Protein AF-A0A7J9FB61-F1 (afdb_monomer)

InterPro domains:
  IPR001837 Adenylate cyclase-associated CAP [PTHR10652] (1-474)
  IPR006599 CARP motif [SM00673] (331-369)
  IPR006599 CARP motif [SM00673] (370-407)
  IPR013912 Adenylate cyclase-associated CAP, C-terminal [PF08603] (293-425)
  IPR016098 Cyclase-associated protein CAP/septum formation inhibitor MinC, C-terminal [G3DSA:2.160.20.70] (292-474)
  IPR017901 C-CAP/cofactor C-like domain [PS51329] (293-430)
  IPR036222 Adenylate cyclase-associated CAP, N-terminal domain superfamily [G3DSA:1.25.40.330] (1-198)
  IPR036222 Adenylate cyclase-associated CAP, N-terminal domain superfamily [SSF101278] (3-97)
  IPR036222 Adenylate cyclase-associated CAP, N-terminal domain superfamily [SSF101278] (131-219)
  IPR036223 Adenylate cyclase-associated CAP, C-terminal superfamily [SSF69340] (293-474)
  IPR053950 CAP, N-terminal domain [PF21938] (7-96)
  IPR053950 CAP, N-terminal domain [PF21938] (133-188)

Nearest PDB structures (foldseek):
  1k8f-assembly2_D  TM=9.848E-01  e=6.979E-13  Homo sapiens
  6fm2-assembly1_B-2  TM=9.749E-01  e=1.258E-12  Mus musculus
  1k4z-assembly1_A  TM=9.307E-01  e=1.711E-10  Saccharomyces cerevisiae
  1kq5-assembly1_A  TM=9.441E-01  e=9.550E-10  Saccharomyces cerevisiae
  2b0r-assembly1_A  TM=9.416E-01  e=1.415E-09  Cryptosporidium parvum

Mean predicted aligned error: 21.36 Å

Solvent-accessible surface area (backbone atoms only — not comparable to full-atom values): 27609 Å² total; per-residue (Å²): 98,71,69,36,54,49,50,25,48,57,29,21,64,74,70,32,71,71,55,27,55,48,48,50,47,52,54,47,37,55,52,43,50,53,52,49,59,57,46,37,57,46,21,25,77,54,55,76,69,30,45,53,63,68,46,42,73,46,49,59,42,51,51,58,43,49,59,74,71,53,82,78,84,54,97,56,44,42,56,49,48,18,55,42,42,36,53,42,26,67,54,33,70,70,41,81,50,95,75,53,41,45,52,76,67,55,47,52,49,36,69,74,64,77,43,57,66,60,47,66,55,59,32,82,73,34,52,72,70,19,60,59,60,35,48,56,31,29,56,57,28,38,54,64,10,42,59,30,32,48,47,40,38,68,69,19,70,89,74,42,65,54,57,33,49,25,44,51,27,52,43,35,35,44,59,57,38,46,34,53,49,37,55,73,76,25,79,85,25,65,68,53,19,94,84,30,51,73,52,77,66,78,79,80,79,74,81,78,80,81,80,80,82,83,82,83,85,85,83,89,88,83,89,85,80,90,89,84,90,88,87,87,86,86,85,85,87,60,82,67,62,60,57,58,65,63,71,70,69,74,97,68,82,84,61,84,79,82,53,76,70,75,41,90,89,53,66,85,87,71,91,70,88,80,83,88,84,82,93,77,93,75,84,83,76,81,82,84,68,98,61,65,80,67,38,80,49,68,47,93,85,38,36,35,39,39,25,34,41,66,68,42,68,79,43,72,44,73,79,46,47,59,82,23,32,39,42,35,33,50,25,30,51,22,26,40,38,41,76,34,59,33,27,25,34,38,38,40,32,51,26,33,43,31,39,40,38,37,36,34,37,68,53,35,41,37,39,31,52,28,35,44,32,38,38,37,38,65,29,38,38,56,27,37,40,37,33,50,24,43,35,34,41,39,38,41,22,90,68,21,73,81,38,45,77,47,77,41,80,42,42,67,40,34,39,37,38,58,62,55,98,84,65,53,69,55,91,48,91,81,85,86,83,83,73,89,64,99,83,75,73,77,97,79,81,84,72,25,67,43,72,59,68,74,48,70,50,76,46,82,53,98,94,42,78,47,77,44,71,43,77,75,79,81,128

pLDDT: mean 73.36, std 23.09, range [24.61, 98.5]

Secondary structure (DSSP, 8-state):
-HHHHHHHHHHHHHH-HHHHHHHHHHHHHHHHHHHHHHHHTTB----HHHHHHHHHHHHHHHHHHHHTTSSS--TTHHHHHHHHHHGGGGGGGG---TT-PPPHHHHHHHHHTT-HHHHHHH-TTHHHH-PPPHHHHHHHHHHHHHHHHHHHHHHHTTT-HHHHHHHHHHHHIIIIIIHHHHHHH-TTS----TTSBPP---PPPPPPPPPPPPPPPPPP------------------THHHHHHHTTS-TTSSSPP--GGGSTT-------------------PPP---PPPPEEEEETTTEEEEES-BS---EEE--B-TT-EEEEES-EEEEEEEEEEEEEEEEEES-EEEEEEEEEEEEEEEEES-EEEEEEESS--SEEEEES-EEEEEE--GGGTT-EEEEES-EEEEEEE--STT-------------S-TT---TT---EEEEPP--EEEEEETTEEEEEE------

Foldseek 3Di:
DVVLLVQLQVLQVVVDDPLNVLSVLLVVLVVLLVVLLVQQAQEADADPQLLLVSCVSNLVSLVVLVVSLDDDHDPCNLSSQLSSLLSLLSCLQSQDAPPQADDPVNVVVCVVPPVVSVCVSQDVVDNHNDHDHSLVSLVVSNVSSVVSLVVQCVVCVPPPCSSVSSSVSSCVCSVPNVNVVCVVPPVRHRDGDPPHHYSDDPDDDDDDPDDDDDDDDDDDDDDDDDDDDDDDDDDDDDPVVVVVVVVVDDPPPPDDDDDPCNDPVNDPPDDDDDDDDDDDDDDDDDDDDPFDPADADDPPVAETEGGDAELAAPAEDADEEQRHEYEHYCYELYEYEDDDYEYAEYEHECYENYEYEYEHYNAEYEYENYEQYEYEYAAAGQEYEYELYEHYEYEDHPNHPNYHYYYYNYYNYKYFYADDPVRDGDADQDDDDFDDDPPDDDPDDDHHIDGDFPDWDWDDDPNDIDIGGDDDRDD

Organism: NCBI:txid34281

Radius of gyration: 32.19 Å; Cα contacts (8 Å, |Δi|>4): 745; chains: 1; bounding box: 87×87×93 Å

Sequence (475 aa):
MAQYAARVSAAAEKIGGQVLDVTKLVLEAFSVQKKLLIEIKQTQKPDMAGLVEFLKPLDEVILKVNAMTEGRRSDFFNHLKSAGDSLSALAWIAYTGKDCAFSPFQFYMAIACDLLPLVLILGNAFLTQGMSMPIAHVEESWQMAEFYNNKVLVEYRNKDQIHVEWAKALKELYLPGLRDYVKSHYPLGPVWSASGKKASSAPPKAPPPGAPAPPPPPPASLFSSEPSQPSSSNPKQGMSAVFQEISSGNVSVGLKKVTADMKTKNRTDRTGVVSASGKETHSSSPSFSKAGPPKLELQMGRKWAVENQIGRKNLVIDDCDAKQSVYIYGCKDSVLQIQAGKVNNITIDKCTKMGVVFKDVVAACEVVNCNGVEVQCQGSAPTISVDNTSGCQLYLSKDSLGTSITTAKSSEINVLVPTGPDGDWLRGSLELVSSILISCVSPSNIEGEHSLPQQYIHVFKDGQFETTPVSHSGA

Structure (mmCIF, N/CA/C/O backbone):
data_AF-A0A7J9FB61-F1
#
_entry.id   AF-A0A7J9FB61-F1
#
loop_
_atom_site.group_PDB
_atom_site.id
_atom_site.type_symbol
_atom_site.label_atom_id
_atom_site.label_alt_id
_atom_site.label_comp_id
_atom_site.label_asym_id
_atom_site.label_entity_id
_atom_site.label_seq_id
_atom_site.pdbx_PDB_ins_code
_atom_site.Cartn_x
_atom_site.Cartn_y
_atom_site.Cartn_z
_atom_site.occupancy
_atom_site.B_iso_or_equiv
_atom_site.auth_seq_id
_atom_site.auth_comp_id
_atom_site.auth_asym_id
_atom_site.auth_atom_id
_atom_site.pdbx_PDB_model_num
ATOM 1 N N . MET A 1 1 ? -20.465 6.066 -14.316 1.00 85.56 1 MET A N 1
ATOM 2 C CA . MET A 1 1 ? -19.749 7.156 -13.607 1.00 85.56 1 MET A CA 1
ATOM 3 C C . MET A 1 1 ? -20.634 8.341 -13.229 1.00 85.56 1 MET A C 1
ATOM 5 O O . MET A 1 1 ? -20.699 8.628 -12.045 1.00 85.56 1 MET A O 1
ATOM 9 N N . ALA A 1 2 ? -21.346 9.001 -14.157 1.00 87.56 2 ALA A N 1
ATOM 10 C CA . ALA A 1 2 ? -22.159 10.192 -13.835 1.00 87.56 2 ALA A CA 1
ATOM 11 C C . ALA A 1 2 ? -23.205 9.967 -12.721 1.00 87.56 2 ALA A C 1
ATOM 13 O O . ALA A 1 2 ? -23.361 10.815 -11.852 1.00 87.56 2 ALA A O 1
ATOM 14 N N . GLN A 1 3 ? -23.856 8.800 -12.697 1.00 92.12 3 GLN A N 1
ATOM 15 C CA . GLN A 1 3 ? -24.797 8.425 -11.635 1.00 92.12 3 GLN A CA 1
ATOM 16 C C . GLN A 1 3 ? -24.135 8.372 -10.245 1.00 92.12 3 GLN A C 1
ATOM 18 O O . GLN A 1 3 ? -24.683 8.913 -9.289 1.00 92.12 3 GLN A O 1
ATOM 23 N N . TYR A 1 4 ? -22.953 7.756 -10.126 1.00 93.81 4 TYR A N 1
ATOM 24 C CA . TYR A 1 4 ? -22.217 7.685 -8.858 1.00 93.81 4 TYR A CA 1
ATOM 25 C C . TYR A 1 4 ? -21.738 9.068 -8.405 1.00 93.81 4 TYR A C 1
ATOM 27 O O . TYR A 1 4 ? -21.903 9.427 -7.242 1.00 93.81 4 TYR A O 1
ATOM 35 N N . ALA A 1 5 ? -21.224 9.870 -9.344 1.00 93.19 5 ALA A N 1
ATOM 36 C CA . ALA A 1 5 ? -20.815 11.251 -9.095 1.00 93.19 5 ALA A CA 1
ATOM 37 C C . ALA A 1 5 ? -21.985 12.116 -8.591 1.00 93.19 5 ALA A C 1
ATOM 39 O O . ALA A 1 5 ? -21.841 12.847 -7.614 1.00 93.19 5 ALA A O 1
ATOM 40 N N . ALA A 1 6 ? -23.165 11.987 -9.205 1.00 95.00 6 ALA A N 1
ATOM 41 C CA . ALA A 1 6 ? -24.362 12.704 -8.779 1.00 95.00 6 ALA A CA 1
ATOM 42 C C . ALA A 1 6 ? -24.809 12.294 -7.367 1.00 95.00 6 ALA A C 1
ATOM 44 O O . ALA A 1 6 ? -25.164 13.153 -6.565 1.00 95.00 6 ALA A O 1
ATOM 45 N N . ARG A 1 7 ? -24.747 10.996 -7.033 1.00 96.69 7 ARG A N 1
ATOM 46 C CA . ARG A 1 7 ? -25.107 10.498 -5.695 1.00 96.69 7 ARG A CA 1
ATOM 47 C C . ARG A 1 7 ? -24.201 11.060 -4.602 1.00 96.69 7 ARG A C 1
ATOM 49 O O . ARG A 1 7 ? -24.715 11.518 -3.585 1.00 96.69 7 ARG A O 1
ATOM 56 N N . VAL A 1 8 ? -22.881 11.049 -4.805 1.00 96.94 8 VAL A N 1
ATOM 57 C CA . VAL A 1 8 ? -21.947 11.593 -3.804 1.00 96.94 8 VAL A CA 1
ATOM 58 C C . VAL A 1 8 ? -22.054 13.119 -3.701 1.00 96.94 8 VAL A C 1
ATOM 60 O O . VAL A 1 8 ? -22.039 13.639 -2.588 1.00 96.94 8 VAL A O 1
ATOM 63 N N . SER A 1 9 ? -22.265 13.827 -4.822 1.00 97.12 9 SER A N 1
ATOM 64 C CA . SER A 1 9 ? -22.496 15.283 -4.824 1.00 97.12 9 SER A CA 1
ATOM 65 C C . SER A 1 9 ? -23.750 15.651 -4.040 1.00 97.12 9 SER A C 1
ATOM 67 O O . SER A 1 9 ? -23.687 16.484 -3.145 1.00 97.12 9 SER A O 1
ATOM 69 N N . ALA A 1 10 ? -24.874 14.978 -4.305 1.00 97.50 10 ALA A N 1
ATOM 70 C CA . ALA A 1 10 ? -26.140 15.259 -3.634 1.00 97.50 10 ALA A CA 1
ATOM 71 C C . ALA A 1 10 ? -26.067 15.017 -2.116 1.00 97.50 10 ALA A C 1
ATOM 73 O O . ALA A 1 10 ? -26.660 15.763 -1.338 1.00 97.50 10 ALA A O 1
ATOM 74 N N . ALA A 1 11 ? -25.333 13.987 -1.680 1.00 97.25 11 ALA A N 1
ATOM 75 C CA . ALA A 1 11 ? -25.095 13.751 -0.259 1.00 97.25 11 ALA A CA 1
ATOM 76 C C . ALA A 1 11 ? -24.199 14.842 0.354 1.00 97.25 11 ALA A C 1
ATOM 78 O O . ALA A 1 11 ? -24.498 15.360 1.427 1.00 97.25 11 ALA A O 1
ATOM 79 N N . ALA A 1 12 ? -23.138 15.241 -0.352 1.00 97.25 12 ALA A N 1
ATOM 80 C CA . ALA A 1 12 ? -22.227 16.286 0.101 1.00 97.25 12 ALA A CA 1
ATOM 81 C C . ALA A 1 12 ? -22.888 17.673 0.160 1.00 97.25 12 ALA A C 1
ATOM 83 O O . ALA A 1 12 ? -22.601 18.440 1.071 1.00 97.25 12 ALA A O 1
ATOM 84 N N . GLU A 1 13 ? -23.796 17.992 -0.766 1.00 97.56 13 GLU A N 1
ATOM 85 C CA . GLU A 1 13 ? -24.565 19.245 -0.779 1.00 97.56 13 GLU A CA 1
ATOM 86 C C . GLU A 1 13 ? -25.459 19.385 0.451 1.00 97.56 13 GLU A C 1
ATOM 88 O O . GLU A 1 13 ? -25.572 20.474 1.009 1.00 97.56 13 GLU A O 1
ATOM 93 N N . LYS A 1 14 ? -26.049 18.276 0.905 1.00 97.06 14 LYS A N 1
ATOM 94 C CA . LYS A 1 14 ? -26.861 18.241 2.125 1.00 97.06 14 LYS A CA 1
ATOM 95 C C . LYS A 1 14 ? -26.018 18.365 3.399 1.00 97.06 14 LYS A C 1
ATOM 97 O O . LYS A 1 14 ? -26.503 18.933 4.370 1.00 97.06 14 LYS A O 1
ATOM 102 N N . ILE A 1 15 ? -24.781 17.857 3.397 1.00 96.75 15 ILE A N 1
ATOM 103 C CA . ILE A 1 15 ? -23.831 18.018 4.515 1.00 96.75 15 ILE A CA 1
ATOM 104 C C . ILE A 1 15 ? -23.282 19.451 4.566 1.00 96.75 15 ILE A C 1
ATOM 106 O O . ILE A 1 15 ? -23.208 20.062 5.630 1.00 96.75 15 ILE A O 1
ATOM 110 N N . GLY A 1 16 ? -22.886 19.993 3.414 1.00 94.75 16 GLY A N 1
ATOM 111 C CA . GLY A 1 16 ? -22.281 21.314 3.292 1.00 94.75 16 GLY A CA 1
ATOM 112 C C . GLY A 1 16 ? -20.840 21.402 3.815 1.00 94.75 16 GLY A C 1
ATOM 113 O O . GLY A 1 16 ? -20.153 20.403 4.050 1.00 94.75 16 GLY A O 1
ATOM 114 N N . GLY A 1 17 ? -20.359 22.641 3.953 1.00 94.75 17 GLY A N 1
ATOM 115 C CA . GLY A 1 17 ? -19.038 22.961 4.500 1.00 94.75 17 GLY A CA 1
ATOM 116 C C . GLY A 1 17 ? -17.875 22.253 3.795 1.00 94.75 17 GLY A C 1
ATOM 117 O O . GLY A 1 17 ? -17.886 22.038 2.584 1.00 94.75 17 GLY A O 1
ATOM 118 N N . GLN A 1 18 ? -16.874 21.845 4.580 1.00 94.19 18 GLN A N 1
ATOM 119 C CA . GLN A 1 18 ? -15.645 21.239 4.056 1.00 94.19 18 GLN A CA 1
ATOM 120 C C . GLN A 1 18 ? -15.879 19.892 3.349 1.00 94.19 18 GLN A C 1
ATOM 122 O O . GLN A 1 18 ? -15.093 19.514 2.482 1.00 94.19 18 GLN A O 1
ATOM 127 N N . VAL A 1 19 ? -16.958 19.170 3.685 1.00 96.50 19 VAL A N 1
ATOM 128 C CA . VAL A 1 19 ? -17.312 17.904 3.018 1.00 96.50 19 VAL A CA 1
ATOM 129 C C . VAL A 1 19 ? -17.791 18.161 1.589 1.00 96.50 19 VAL A C 1
ATOM 131 O O . VAL A 1 19 ? -17.421 17.425 0.672 1.00 96.50 19 VAL A O 1
ATOM 134 N N . LEU A 1 20 ? -18.559 19.230 1.368 1.00 97.50 20 LEU A N 1
ATOM 135 C CA . LEU A 1 20 ? -18.940 19.662 0.025 1.00 97.50 20 LEU A CA 1
ATOM 136 C C . LEU A 1 20 ? -17.717 20.091 -0.790 1.00 97.50 20 LEU A C 1
ATOM 138 O O . LEU A 1 20 ? -17.565 19.666 -1.935 1.00 97.50 20 LEU A O 1
ATOM 142 N N . ASP A 1 21 ? -16.833 20.889 -0.196 1.00 96.50 21 ASP A N 1
ATOM 143 C CA . ASP A 1 21 ? -15.651 21.412 -0.884 1.00 96.50 21 ASP A CA 1
ATOM 144 C C . ASP A 1 21 ? -14.695 20.293 -1.316 1.00 96.50 21 ASP A C 1
ATOM 146 O O . ASP A 1 21 ? -14.300 20.236 -2.482 1.00 96.50 21 ASP A O 1
ATOM 150 N N . VAL A 1 22 ? -14.404 19.332 -0.429 1.00 96.62 22 VAL A N 1
ATOM 151 C CA . VAL A 1 22 ? -13.554 18.189 -0.796 1.00 96.62 22 VAL A CA 1
ATOM 152 C C . VAL A 1 22 ? -14.227 17.292 -1.836 1.00 96.62 22 VAL A C 1
ATOM 154 O O . VAL A 1 22 ? -13.563 16.781 -2.734 1.00 96.62 22 VAL A O 1
ATOM 157 N N . THR A 1 23 ? -15.554 17.133 -1.774 1.00 97.94 23 THR A N 1
ATOM 158 C CA . THR A 1 23 ? -16.293 16.331 -2.760 1.00 97.94 23 THR A CA 1
ATOM 159 C C . THR A 1 23 ? -16.225 16.973 -4.143 1.00 97.94 23 THR A C 1
ATOM 161 O O . THR A 1 23 ? -16.011 16.270 -5.128 1.00 97.94 23 THR A O 1
ATOM 164 N N . LYS A 1 24 ? -16.329 18.305 -4.238 1.00 97.56 24 LYS A N 1
ATOM 165 C CA . LYS A 1 24 ? -16.144 19.027 -5.507 1.00 97.56 24 LYS A CA 1
ATOM 166 C C . LYS A 1 24 ? -14.752 18.797 -6.090 1.00 97.56 24 LYS A C 1
ATOM 168 O O . LYS A 1 24 ? -14.655 18.537 -7.285 1.00 97.56 24 LYS A O 1
ATOM 173 N N . LEU A 1 25 ? -13.706 18.815 -5.261 1.00 96.62 25 LEU A N 1
ATOM 174 C CA . LEU A 1 25 ? -12.342 18.512 -5.709 1.00 96.62 25 LEU A CA 1
ATOM 175 C C . LEU A 1 25 ? -12.195 17.058 -6.182 1.00 96.62 25 LEU A C 1
ATOM 177 O O . LEU A 1 25 ? -11.558 16.811 -7.203 1.00 96.62 25 LEU A O 1
ATOM 181 N N . VAL A 1 26 ? -12.839 16.091 -5.518 1.00 96.62 26 VAL A N 1
ATOM 182 C CA . VAL A 1 26 ? -12.880 14.702 -6.013 1.00 96.62 26 VAL A CA 1
ATOM 183 C C . VAL A 1 26 ? -13.528 14.639 -7.399 1.00 96.62 26 VAL A C 1
ATOM 185 O O . VAL A 1 26 ? -12.983 14.024 -8.315 1.00 96.62 26 VAL A O 1
ATOM 188 N N . LEU A 1 27 ? -14.662 15.312 -7.602 1.00 96.88 27 LEU A N 1
ATOM 189 C CA . LEU A 1 27 ? -15.336 15.353 -8.905 1.00 96.88 27 LEU A CA 1
ATOM 190 C C . LEU A 1 27 ? -14.523 16.102 -9.978 1.00 96.88 27 LEU A C 1
ATOM 192 O O . LEU A 1 27 ? -14.547 15.715 -11.153 1.00 96.88 27 LEU A O 1
ATOM 196 N N . GLU A 1 28 ? -13.775 17.137 -9.589 1.00 96.62 28 GLU A N 1
ATOM 197 C CA . GLU A 1 28 ? -12.790 17.813 -10.441 1.00 96.62 28 GLU A CA 1
ATOM 198 C C . GLU A 1 28 ? -11.699 16.828 -10.877 1.00 96.62 28 GLU A C 1
ATOM 200 O O . GLU A 1 28 ? -11.433 16.725 -12.073 1.00 96.62 28 GLU A O 1
ATOM 205 N N . ALA A 1 29 ? -11.156 16.018 -9.962 1.00 95.44 29 ALA A N 1
ATOM 206 C CA . ALA A 1 29 ? -10.139 15.014 -10.273 1.00 95.44 29 ALA A CA 1
ATOM 207 C C . ALA A 1 29 ? -10.641 13.962 -11.279 1.00 95.44 29 ALA A C 1
ATOM 209 O O . ALA A 1 29 ? -9.954 13.660 -12.255 1.00 95.44 29 ALA A O 1
ATOM 210 N N . PHE A 1 30 ? -11.874 13.461 -11.127 1.00 96.12 30 PHE A N 1
ATOM 211 C CA . PHE A 1 30 ? -12.495 12.573 -12.126 1.00 96.12 30 PHE A CA 1
ATOM 212 C C . PHE A 1 30 ? -12.708 13.269 -13.480 1.00 96.12 30 PHE A C 1
ATOM 214 O O . PHE A 1 30 ? -12.581 12.646 -14.539 1.00 96.12 30 PHE A O 1
ATOM 221 N N . SER A 1 31 ? -13.019 14.566 -13.472 1.00 95.94 31 SER A N 1
ATOM 222 C CA . SER A 1 31 ? -13.170 15.360 -14.696 1.00 95.94 31 SER A CA 1
ATOM 223 C C . SER A 1 31 ? -11.830 15.574 -15.403 1.00 95.94 31 SER A C 1
ATOM 225 O O . SER A 1 31 ? -11.763 15.464 -16.629 1.00 95.94 31 SER A O 1
ATOM 227 N N . VAL A 1 32 ? -10.759 15.824 -14.647 1.00 95.38 32 VAL A N 1
ATOM 228 C CA . VAL A 1 32 ? -9.381 15.886 -15.149 1.00 95.38 32 VAL A CA 1
ATOM 229 C C . VAL A 1 32 ? -8.961 14.534 -15.712 1.00 95.38 32 VAL A C 1
ATOM 231 O O . VAL A 1 32 ? -8.536 14.465 -16.862 1.00 95.38 32 VAL A O 1
ATOM 234 N N . GLN A 1 33 ? -9.178 13.442 -14.977 1.00 93.06 33 GLN A N 1
ATOM 235 C CA . GLN A 1 33 ? -8.863 12.093 -15.446 1.00 93.06 33 GLN A CA 1
ATOM 236 C C . GLN A 1 33 ? -9.589 11.764 -16.757 1.00 93.06 33 GLN A C 1
ATOM 238 O O . GLN A 1 33 ? -8.994 11.195 -17.669 1.00 93.06 33 GLN A O 1
ATOM 243 N N . LYS A 1 34 ? -10.861 12.159 -16.903 1.00 94.19 34 LYS A N 1
ATOM 244 C CA . LYS A 1 34 ? -11.598 12.000 -18.164 1.00 94.19 34 LYS A CA 1
ATOM 245 C C . LYS A 1 34 ? -10.922 12.743 -19.322 1.00 94.19 34 LYS A C 1
ATOM 247 O O . LYS A 1 34 ? -10.857 12.190 -20.417 1.00 94.19 34 LYS A O 1
ATOM 252 N N . LYS A 1 35 ? -10.440 13.973 -19.103 1.00 94.19 35 LYS A N 1
ATOM 253 C CA . LYS A 1 35 ? -9.708 14.744 -20.126 1.00 94.19 35 LYS A CA 1
ATOM 254 C C . LYS A 1 35 ? -8.401 14.047 -20.502 1.00 94.19 35 LYS A C 1
ATOM 256 O O . LYS A 1 35 ? -8.174 13.827 -21.686 1.00 94.19 35 LYS A O 1
ATOM 261 N N . LEU A 1 36 ? -7.632 13.602 -19.507 1.00 91.81 36 LEU A N 1
ATOM 262 C CA . LEU A 1 36 ? -6.401 12.841 -19.725 1.00 91.81 36 LEU A CA 1
ATOM 263 C C . LEU A 1 36 ? -6.677 11.562 -20.524 1.00 91.81 36 LEU A C 1
ATOM 265 O O . LEU A 1 36 ? -6.023 11.314 -21.524 1.00 91.81 36 LEU A O 1
ATOM 269 N N . LEU A 1 37 ? -7.714 10.788 -20.196 1.00 91.19 37 LEU A N 1
ATOM 270 C CA . LEU A 1 37 ? -8.082 9.591 -20.968 1.00 91.19 37 LEU A CA 1
ATOM 271 C C . LEU A 1 37 ? -8.431 9.882 -22.437 1.00 91.19 37 LEU A C 1
ATOM 273 O O . LEU A 1 37 ? -8.191 9.040 -23.303 1.00 91.19 37 LEU A O 1
ATOM 277 N N . ILE A 1 38 ? -9.021 11.044 -22.733 1.00 91.75 38 ILE A N 1
ATOM 278 C CA . ILE A 1 38 ? -9.280 11.473 -24.116 1.00 91.75 38 ILE A CA 1
ATOM 279 C C . ILE A 1 38 ? -7.960 11.808 -24.814 1.00 91.75 38 ILE A C 1
ATOM 281 O O . ILE A 1 38 ? -7.768 11.431 -25.969 1.00 91.75 38 ILE A O 1
ATOM 285 N N . GLU A 1 39 ? -7.049 12.470 -24.106 1.00 89.19 39 GLU A N 1
ATOM 286 C CA . GLU A 1 39 ? -5.735 12.851 -24.613 1.00 89.19 39 GLU A CA 1
ATOM 287 C C . GLU A 1 39 ? -4.823 11.639 -24.853 1.00 89.19 39 GLU A C 1
ATOM 289 O O . GLU A 1 39 ? -4.182 11.573 -25.896 1.00 89.19 39 GLU A O 1
ATOM 294 N N . ILE A 1 40 ? -4.859 10.611 -23.993 1.00 89.12 40 ILE A N 1
ATOM 295 C CA . ILE A 1 40 ? -4.126 9.340 -24.186 1.00 89.12 40 ILE A CA 1
ATOM 296 C C . ILE A 1 40 ? -4.401 8.746 -25.576 1.00 89.12 40 ILE A C 1
ATOM 298 O O . ILE A 1 40 ? -3.489 8.263 -26.246 1.00 89.12 40 ILE A O 1
ATOM 302 N N . LYS A 1 41 ? -5.647 8.832 -26.060 1.00 86.94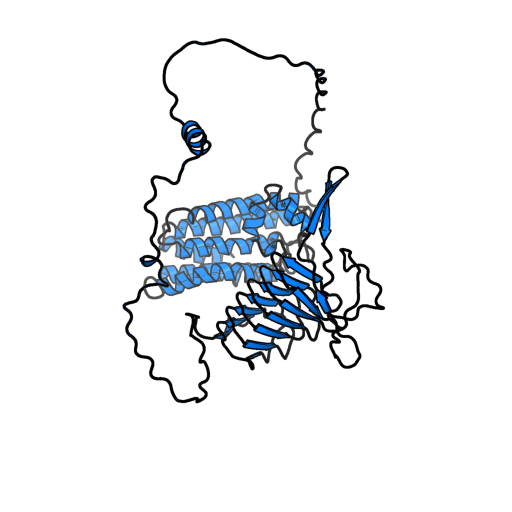 41 LYS A N 1
ATOM 303 C CA . LYS A 1 41 ? -6.039 8.315 -27.384 1.00 86.94 41 LYS A CA 1
ATOM 304 C C . LYS A 1 41 ? -5.450 9.104 -28.555 1.00 86.94 41 LYS A C 1
ATOM 306 O O . LYS A 1 41 ? -5.534 8.647 -29.692 1.00 86.94 41 LYS A O 1
ATOM 311 N N . GLN A 1 42 ? -4.904 10.288 -28.306 1.00 87.25 42 GLN A N 1
ATOM 312 C CA . GLN A 1 42 ? -4.336 11.189 -29.311 1.00 87.25 42 GLN A CA 1
ATOM 313 C C . GLN A 1 42 ? -2.822 11.367 -29.157 1.00 87.25 42 GLN A C 1
ATOM 315 O O . GLN A 1 42 ? -2.199 12.001 -30.011 1.00 87.25 42 GLN A O 1
ATOM 320 N N . THR A 1 43 ? -2.230 10.788 -28.113 1.00 84.62 43 THR A N 1
ATOM 321 C CA . THR A 1 43 ? -0.830 10.983 -27.733 1.00 84.62 43 THR A CA 1
ATOM 322 C C . THR A 1 43 ? -0.060 9.674 -27.882 1.00 84.62 43 THR A C 1
ATOM 324 O O . THR A 1 43 ? -0.577 8.591 -27.593 1.00 84.62 43 THR A O 1
ATOM 327 N N . GLN A 1 44 ? 1.176 9.761 -28.375 1.00 84.94 44 GLN A N 1
ATOM 328 C CA . GLN A 1 44 ? 2.106 8.630 -28.354 1.00 84.94 44 GLN A CA 1
ATOM 329 C C . GLN A 1 44 ? 2.498 8.294 -26.922 1.00 84.94 44 GLN A C 1
ATOM 331 O O . GLN A 1 44 ? 2.589 9.191 -26.090 1.00 84.94 44 GLN A O 1
ATOM 336 N N . LYS A 1 45 ? 2.753 7.009 -26.643 1.00 82.06 45 LYS A N 1
ATOM 337 C CA . LYS A 1 45 ? 3.180 6.551 -25.316 1.00 82.06 45 LYS A CA 1
ATOM 338 C C . LYS A 1 45 ? 4.364 7.412 -24.836 1.00 82.06 45 LYS A C 1
ATOM 340 O O . LYS A 1 45 ? 5.416 7.351 -25.476 1.00 82.06 45 LYS A O 1
ATOM 345 N N . PRO A 1 46 ? 4.198 8.216 -23.773 1.00 79.88 46 PRO A N 1
ATOM 346 C CA . PRO A 1 46 ? 5.258 9.078 -23.285 1.00 79.88 46 PRO A CA 1
ATOM 347 C C . PRO A 1 46 ? 6.358 8.243 -22.632 1.00 79.88 46 PRO A C 1
ATOM 349 O O . PRO A 1 46 ? 6.124 7.125 -22.163 1.00 79.88 46 PRO A O 1
ATOM 352 N N . ASP A 1 47 ? 7.563 8.803 -22.604 1.00 77.56 47 ASP A N 1
ATOM 353 C CA . ASP A 1 47 ? 8.614 8.340 -21.708 1.00 77.56 47 ASP A CA 1
ATOM 354 C C . ASP A 1 47 ? 8.292 8.747 -20.257 1.00 77.56 47 ASP A C 1
ATOM 356 O O . ASP A 1 47 ? 7.274 9.384 -19.975 1.00 77.56 47 ASP A O 1
ATOM 360 N N . MET A 1 48 ? 9.140 8.362 -19.304 1.00 70.25 48 MET A N 1
ATOM 361 C CA . MET A 1 48 ? 8.857 8.609 -17.885 1.00 70.25 48 MET A CA 1
ATOM 362 C C . MET A 1 48 ? 8.736 10.101 -17.555 1.00 70.25 48 MET A C 1
ATOM 364 O O . MET A 1 48 ? 7.880 10.472 -16.757 1.00 70.25 48 MET A O 1
ATOM 368 N N . ALA A 1 49 ? 9.545 10.953 -18.191 1.00 74.88 49 ALA A N 1
ATOM 369 C CA . ALA A 1 49 ? 9.484 12.400 -18.002 1.00 74.88 49 ALA A CA 1
ATOM 370 C C . ALA A 1 49 ? 8.185 12.989 -18.573 1.00 74.88 49 ALA A C 1
ATOM 372 O O . ALA A 1 49 ? 7.488 13.730 -17.879 1.00 74.88 49 ALA A O 1
ATOM 373 N N . GLY A 1 50 ? 7.809 12.599 -19.795 1.00 79.31 50 GLY A N 1
ATOM 374 C CA . GLY A 1 50 ? 6.553 13.017 -20.410 1.00 79.31 50 GLY A CA 1
ATOM 375 C C . GLY A 1 50 ? 5.325 12.514 -19.651 1.00 79.31 50 GLY A C 1
ATOM 376 O O . GLY A 1 50 ? 4.310 13.204 -19.608 1.00 79.31 50 GLY A O 1
ATOM 377 N N . LEU A 1 51 ? 5.406 11.345 -19.005 1.00 79.88 51 LEU A N 1
ATOM 378 C CA . LEU A 1 51 ? 4.318 10.811 -18.187 1.00 79.88 51 LEU A CA 1
ATOM 379 C C . LEU A 1 51 ? 4.090 11.649 -16.920 1.00 79.88 51 LEU A C 1
ATOM 381 O O . LEU A 1 51 ? 2.941 11.872 -16.545 1.00 79.88 51 LEU A O 1
ATOM 385 N N . VAL A 1 52 ? 5.156 12.151 -16.286 1.00 77.62 52 VAL A N 1
ATOM 386 C CA . VAL A 1 52 ? 5.038 13.080 -15.147 1.00 77.62 52 VAL A CA 1
ATOM 387 C C . VAL A 1 52 ? 4.314 14.355 -15.571 1.00 77.62 52 VAL A C 1
ATOM 389 O O . VAL A 1 52 ? 3.357 14.772 -14.920 1.00 77.62 52 VAL A O 1
ATOM 392 N N . GLU A 1 53 ? 4.742 14.956 -16.682 1.00 83.44 53 GLU A N 1
ATOM 393 C CA . GLU A 1 53 ? 4.136 16.186 -17.198 1.00 83.44 53 GLU A CA 1
ATOM 394 C C . GLU A 1 53 ? 2.668 15.972 -17.585 1.00 83.44 53 GLU A C 1
ATOM 396 O O . GLU A 1 53 ? 1.809 16.797 -17.275 1.00 83.44 53 GLU A O 1
ATOM 401 N N . PHE A 1 54 ? 2.362 14.812 -18.166 1.00 85.31 54 PHE A N 1
ATOM 402 C CA . PHE A 1 54 ? 1.009 14.413 -18.527 1.00 85.31 54 PHE A CA 1
ATOM 403 C C . PHE A 1 54 ? 0.069 14.295 -17.316 1.00 85.31 54 PHE A C 1
ATOM 405 O O . PHE A 1 54 ? -1.102 14.656 -17.400 1.00 85.31 54 PHE A O 1
ATOM 412 N N . LEU A 1 55 ? 0.561 13.806 -16.174 1.00 87.81 55 LEU A N 1
ATOM 413 C CA . LEU A 1 55 ? -0.248 13.612 -14.963 1.00 87.81 55 LEU A CA 1
ATOM 414 C C . LEU A 1 55 ? -0.353 14.859 -14.082 1.00 87.81 55 LEU A C 1
ATOM 416 O O . LEU A 1 55 ? -1.177 14.886 -13.166 1.00 87.81 55 LEU A O 1
ATOM 420 N N . LYS A 1 56 ? 0.422 15.906 -14.373 1.00 86.56 56 LYS A N 1
ATOM 421 C CA . LYS A 1 56 ? 0.456 17.149 -13.596 1.00 86.56 56 LYS A CA 1
ATOM 422 C C . LYS A 1 56 ? -0.927 17.759 -13.306 1.00 86.56 56 LYS A C 1
ATOM 424 O O . LYS A 1 56 ? -1.161 18.135 -12.160 1.00 86.56 56 LYS A O 1
ATOM 429 N N . PRO A 1 57 ? -1.891 17.809 -14.249 1.00 91.06 57 PRO A N 1
ATOM 430 C CA . PRO A 1 57 ? -3.214 18.358 -13.948 1.00 91.06 57 PRO A CA 1
ATOM 431 C C . PRO A 1 57 ? -3.973 17.575 -12.867 1.00 91.06 57 PRO A C 1
ATOM 433 O O . PRO A 1 57 ? -4.801 18.144 -12.161 1.00 91.06 57 PRO A O 1
ATOM 436 N N . LEU A 1 58 ? -3.738 16.263 -12.754 1.00 88.19 58 LEU A N 1
ATOM 437 C CA . LEU A 1 58 ? -4.350 15.428 -11.718 1.00 88.19 58 LEU A CA 1
ATOM 438 C C . LEU A 1 58 ? -3.671 15.663 -10.362 1.00 88.19 58 LEU A C 1
ATOM 440 O O . LEU A 1 58 ? -4.356 15.770 -9.346 1.00 88.19 58 LEU A O 1
ATOM 444 N N . ASP A 1 59 ? -2.345 15.785 -10.368 1.00 84.50 59 ASP A N 1
ATOM 445 C CA . ASP A 1 59 ? -1.534 16.076 -9.184 1.00 84.50 59 ASP A CA 1
ATOM 446 C C . ASP A 1 59 ? -1.924 17.406 -8.522 1.00 84.50 59 ASP A C 1
ATOM 448 O O . ASP A 1 59 ? -2.154 17.466 -7.317 1.00 84.50 59 ASP A O 1
ATOM 452 N N . GLU A 1 60 ? -2.129 18.459 -9.316 1.00 89.31 60 GLU A N 1
ATOM 453 C CA . GLU A 1 60 ? -2.578 19.760 -8.810 1.00 89.31 60 GLU A CA 1
ATOM 454 C C . GLU A 1 60 ? -3.889 19.658 -8.012 1.00 89.31 60 GLU A C 1
ATOM 456 O O . GLU A 1 60 ? -4.062 20.347 -7.004 1.00 89.31 60 GLU A O 1
ATOM 461 N N . VAL A 1 61 ? -4.813 18.779 -8.415 1.00 90.56 61 VAL A N 1
ATOM 462 C CA . VAL A 1 61 ? -6.063 18.549 -7.672 1.00 90.56 61 VAL A CA 1
ATOM 463 C C . VAL A 1 61 ? -5.810 17.760 -6.386 1.00 90.56 61 VAL A C 1
ATOM 465 O O . VAL A 1 61 ? -6.386 18.085 -5.347 1.00 90.56 61 VAL A O 1
ATOM 468 N N . ILE A 1 62 ? -4.927 16.760 -6.423 1.00 86.31 62 ILE A N 1
ATOM 469 C CA . ILE A 1 62 ? -4.530 15.982 -5.240 1.00 86.31 62 ILE A CA 1
ATOM 470 C C . ILE A 1 62 ? -3.891 16.895 -4.188 1.00 86.31 62 ILE A C 1
ATOM 472 O O . ILE A 1 62 ? -4.257 16.831 -3.014 1.00 86.31 62 ILE A O 1
ATOM 476 N N . LEU A 1 63 ? -3.003 17.801 -4.604 1.00 87.25 63 LEU A N 1
ATOM 477 C CA . LEU A 1 63 ? -2.371 18.780 -3.719 1.00 87.25 63 LEU A CA 1
ATOM 478 C C . LEU A 1 63 ? -3.398 19.714 -3.066 1.00 87.25 63 LEU A C 1
ATOM 480 O O . LEU A 1 63 ? -3.328 19.938 -1.857 1.00 87.25 63 LEU A O 1
ATOM 484 N N . LYS A 1 64 ? -4.402 20.196 -3.818 1.00 91.06 64 LYS A N 1
ATOM 485 C CA . LYS A 1 64 ? -5.509 20.989 -3.246 1.00 91.06 64 LYS A CA 1
ATOM 486 C C . LYS A 1 64 ? -6.260 20.218 -2.157 1.00 91.06 64 LYS A C 1
ATOM 488 O O . LYS A 1 64 ? -6.594 20.800 -1.129 1.00 91.06 64 LYS A O 1
ATOM 493 N N . VAL A 1 65 ? -6.524 18.925 -2.362 1.00 89.25 65 VAL A N 1
ATOM 494 C CA . VAL A 1 65 ? -7.222 18.090 -1.369 1.00 89.25 65 VAL A CA 1
ATOM 495 C C . VAL A 1 65 ? -6.350 17.824 -0.144 1.00 89.25 65 VAL A C 1
ATOM 497 O O . VAL A 1 65 ? -6.840 17.919 0.981 1.00 89.25 65 VAL A O 1
ATOM 500 N N . ASN A 1 66 ? -5.057 17.558 -0.329 1.00 86.00 66 ASN A N 1
ATOM 501 C CA . ASN A 1 66 ? -4.127 17.356 0.782 1.00 86.00 66 ASN A CA 1
ATOM 502 C C . ASN A 1 66 ? -4.003 18.610 1.655 1.00 86.00 66 ASN A C 1
ATOM 504 O O . ASN A 1 66 ? -4.081 18.497 2.880 1.00 86.00 66 ASN A O 1
ATOM 508 N N . ALA A 1 67 ? -3.953 19.799 1.047 1.00 89.50 67 ALA A N 1
ATOM 509 C CA . ALA A 1 67 ? -3.933 21.071 1.766 1.00 89.50 67 ALA A CA 1
ATOM 510 C C . ALA A 1 67 ? -5.161 21.268 2.679 1.00 89.50 67 ALA A C 1
ATOM 512 O O . ALA A 1 67 ? -5.059 21.906 3.724 1.00 89.50 67 ALA A O 1
ATOM 513 N N . MET A 1 68 ? -6.319 20.669 2.357 1.00 86.19 68 MET A N 1
ATOM 514 C CA . MET A 1 68 ? -7.499 20.713 3.237 1.00 86.19 68 MET A CA 1
ATOM 515 C C . MET A 1 68 ? -7.316 19.921 4.540 1.00 86.19 68 MET A C 1
ATOM 517 O O . MET A 1 68 ? -8.073 20.124 5.490 1.00 86.19 68 MET A O 1
ATOM 521 N N . THR A 1 69 ? -6.346 19.006 4.591 1.00 83.38 69 THR A N 1
ATOM 522 C CA . THR A 1 69 ? -6.038 18.188 5.777 1.00 83.38 69 THR A CA 1
ATOM 523 C C . THR A 1 69 ? -4.879 18.731 6.615 1.00 83.38 69 THR A C 1
ATOM 525 O O . THR A 1 69 ? -4.603 18.189 7.687 1.00 83.38 69 THR A O 1
ATOM 528 N N . GLU A 1 70 ? -4.227 19.803 6.162 1.00 80.31 70 GLU A N 1
ATOM 529 C CA . GLU A 1 70 ? -3.106 20.441 6.850 1.00 80.31 70 GLU A CA 1
ATOM 530 C C . GLU A 1 70 ? -3.575 21.421 7.942 1.00 80.31 70 GLU A C 1
ATOM 532 O O . GLU A 1 70 ? -4.644 22.028 7.872 1.00 80.31 70 GLU A O 1
ATOM 537 N N . GLY A 1 71 ? -2.756 21.599 8.982 1.00 75.56 71 GLY A N 1
ATOM 538 C CA . GLY A 1 71 ? -3.022 22.555 10.059 1.00 75.56 71 GLY A CA 1
ATOM 539 C C . GLY A 1 71 ? -3.930 22.019 11.172 1.00 75.56 71 GLY A C 1
ATOM 540 O O . GLY A 1 71 ? -3.737 20.914 11.684 1.00 75.56 71 GLY A O 1
ATOM 541 N N . ARG A 1 72 ? -4.877 22.845 11.643 1.00 74.19 72 ARG A N 1
ATOM 542 C CA . ARG A 1 72 ? -5.761 22.473 12.760 1.00 74.19 72 ARG A CA 1
ATOM 543 C C . ARG A 1 72 ? -6.718 21.372 12.303 1.00 74.19 72 ARG A C 1
ATOM 545 O O . ARG A 1 72 ? -7.396 21.515 11.292 1.00 74.19 72 ARG A O 1
ATOM 552 N N . ARG A 1 73 ? -6.805 20.298 13.090 1.00 78.06 73 ARG A N 1
ATOM 553 C CA . ARG A 1 73 ? -7.667 19.147 12.801 1.00 78.06 73 ARG A CA 1
ATOM 554 C C . ARG A 1 73 ? -9.125 19.591 12.620 1.00 78.06 73 ARG A C 1
ATOM 556 O O . ARG A 1 73 ? -9.725 20.101 13.560 1.00 78.06 73 ARG A O 1
ATOM 563 N N . SER A 1 74 ? -9.649 19.399 11.411 1.00 85.25 74 SER A N 1
ATOM 564 C CA . SER A 1 74 ? -11.050 19.646 11.052 1.00 85.25 74 SER A CA 1
ATOM 565 C C . SER A 1 74 ? -11.994 18.683 11.781 1.00 85.25 74 SER A C 1
ATOM 567 O O . SER A 1 74 ? -11.652 17.515 11.987 1.00 85.25 74 SER A O 1
ATOM 569 N N . ASP A 1 75 ? -13.212 19.137 12.082 1.00 87.38 75 ASP A N 1
ATOM 570 C CA . ASP A 1 75 ? -14.295 18.284 12.593 1.00 87.38 75 ASP A CA 1
ATOM 571 C C . ASP A 1 75 ? -14.706 17.204 11.575 1.00 87.38 75 ASP A C 1
ATOM 573 O O . ASP A 1 75 ? -15.151 16.120 11.944 1.00 87.38 75 ASP A O 1
ATOM 577 N N . PHE A 1 76 ? -14.458 17.444 10.283 1.00 93.62 76 PHE A N 1
ATOM 578 C CA . PHE A 1 76 ? -14.697 16.495 9.196 1.00 93.62 76 PHE A CA 1
ATOM 579 C C . PHE A 1 76 ? -13.419 15.794 8.720 1.00 93.62 76 PHE A C 1
ATOM 581 O O . PHE A 1 76 ? -13.384 15.267 7.609 1.00 93.62 76 PHE A O 1
ATOM 588 N N . PHE A 1 77 ? -12.371 15.728 9.550 1.00 93.75 77 PHE A N 1
ATOM 589 C CA . PHE A 1 77 ? -11.073 15.147 9.179 1.00 93.75 77 PHE A CA 1
ATOM 590 C C . PHE A 1 77 ? -11.176 13.756 8.530 1.00 93.75 77 PHE A C 1
ATOM 592 O O . PHE A 1 77 ? -10.497 13.490 7.542 1.00 93.75 77 PHE A O 1
ATOM 599 N N . ASN A 1 78 ? -12.050 12.878 9.036 1.00 95.44 78 ASN A N 1
ATOM 600 C CA . ASN A 1 78 ? -12.240 11.539 8.465 1.00 95.44 78 ASN A CA 1
ATOM 601 C C . ASN A 1 78 ? -12.810 11.586 7.030 1.00 95.44 78 ASN A C 1
ATOM 603 O O . ASN A 1 78 ? -12.404 10.783 6.194 1.00 95.44 78 ASN A O 1
ATOM 607 N N . HIS A 1 79 ? -13.691 12.546 6.723 1.00 96.69 79 HIS A N 1
ATOM 608 C CA . HIS A 1 79 ? -14.231 12.751 5.373 1.00 96.69 79 HIS A CA 1
ATOM 609 C C . HIS A 1 79 ? -13.145 13.255 4.427 1.00 96.69 79 HIS A C 1
ATOM 611 O O . HIS A 1 79 ? -12.944 12.690 3.355 1.00 96.69 79 HIS A O 1
ATOM 617 N N . LEU A 1 80 ? -12.408 14.284 4.858 1.00 95.19 80 LEU A N 1
ATOM 618 C CA . LEU A 1 80 ? -11.328 14.880 4.074 1.00 95.19 80 LEU A CA 1
ATOM 619 C C . LEU A 1 80 ? -10.248 13.846 3.755 1.00 95.19 80 LEU A C 1
ATOM 621 O O . LEU A 1 80 ? -9.829 13.720 2.608 1.00 95.19 80 LEU A O 1
ATOM 625 N N . LYS A 1 81 ? -9.849 13.053 4.755 1.00 93.81 81 LYS A N 1
ATOM 626 C CA . LYS A 1 81 ? -8.814 12.038 4.582 1.00 93.81 81 LYS A CA 1
ATOM 627 C C . LYS A 1 81 ? -9.282 10.872 3.712 1.00 93.81 81 LYS A C 1
ATOM 629 O O . LYS A 1 81 ? -8.548 10.459 2.824 1.00 93.81 81 LYS A O 1
ATOM 634 N N . SER A 1 82 ? -10.525 10.410 3.887 1.00 95.50 82 SER A N 1
ATOM 635 C CA . SER A 1 82 ? -11.120 9.406 2.997 1.00 95.50 82 SER A CA 1
ATOM 636 C C . SER A 1 82 ? -11.175 9.888 1.545 1.00 95.50 82 SER A C 1
ATOM 638 O O . SER A 1 82 ? -10.896 9.111 0.637 1.00 95.50 82 SER A O 1
ATOM 640 N N . ALA A 1 83 ? -11.540 11.151 1.315 1.00 95.25 83 ALA A N 1
ATOM 641 C CA . ALA A 1 83 ? -11.588 11.732 -0.020 1.00 95.25 83 ALA A CA 1
ATOM 642 C C . ALA A 1 83 ? -10.182 11.864 -0.628 1.00 95.25 83 ALA A C 1
ATOM 644 O O . ALA A 1 83 ? -9.973 11.409 -1.750 1.00 95.25 83 ALA A O 1
ATOM 645 N N . GLY A 1 84 ? -9.212 12.400 0.118 1.00 91.12 84 GLY A N 1
ATOM 646 C CA . GLY A 1 84 ? -7.828 12.554 -0.339 1.00 91.12 84 GLY A CA 1
ATOM 647 C C . GLY A 1 84 ? -7.147 11.234 -0.672 1.00 91.12 84 GLY A C 1
ATOM 648 O O . GLY A 1 84 ? -6.647 11.069 -1.782 1.00 91.12 84 GLY A O 1
ATOM 649 N N . ASP A 1 85 ? -7.215 10.254 0.230 1.00 89.88 85 ASP A N 1
ATOM 650 C CA . ASP A 1 85 ? -6.571 8.953 0.013 1.00 89.88 85 ASP A CA 1
ATOM 651 C C . ASP A 1 85 ? -7.194 8.203 -1.175 1.00 89.88 85 ASP A C 1
ATOM 653 O O . ASP A 1 85 ? -6.501 7.469 -1.884 1.00 89.88 85 ASP A O 1
ATOM 657 N N . SER A 1 86 ? -8.483 8.439 -1.458 1.00 93.31 86 SER A N 1
ATOM 658 C CA . SER A 1 86 ? -9.174 7.816 -2.592 1.00 93.31 86 SER A CA 1
ATOM 659 C C . SER A 1 86 ? -8.672 8.297 -3.957 1.00 93.31 86 SER A C 1
ATOM 661 O O . SER A 1 86 ? -8.765 7.551 -4.931 1.00 93.31 86 SER A O 1
ATOM 663 N N . LEU A 1 87 ? -8.085 9.500 -4.044 1.00 92.00 87 LEU A N 1
ATOM 664 C CA . LEU A 1 87 ? -7.591 10.052 -5.311 1.00 92.00 87 LEU A CA 1
ATOM 665 C C . LEU A 1 87 ? -6.394 9.285 -5.873 1.00 92.00 87 LEU A C 1
ATOM 667 O O . LEU A 1 87 ? -6.206 9.272 -7.089 1.00 92.00 87 LEU A O 1
ATOM 671 N N . SER A 1 88 ? -5.638 8.587 -5.021 1.00 87.81 88 SER A N 1
ATOM 672 C CA . SER A 1 88 ? -4.563 7.689 -5.461 1.00 87.81 88 SER A CA 1
AT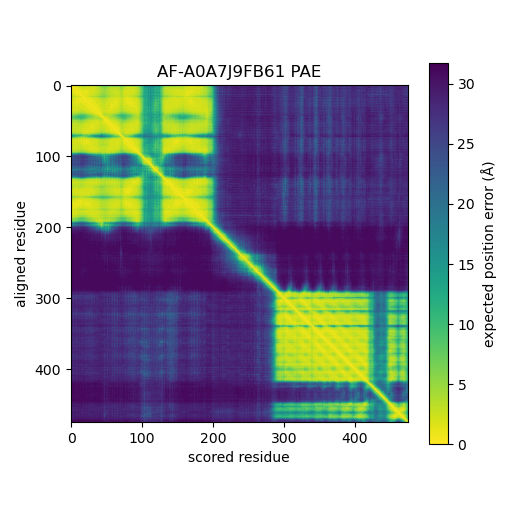OM 673 C C . SER A 1 88 ? -5.071 6.626 -6.443 1.00 87.81 88 SER A C 1
ATOM 675 O O . SER A 1 88 ? -4.365 6.263 -7.385 1.00 87.81 88 SER A O 1
ATOM 677 N N . ALA A 1 89 ? -6.340 6.208 -6.327 1.00 90.44 89 ALA A N 1
ATOM 678 C CA . ALA A 1 89 ? -6.948 5.252 -7.245 1.00 90.44 89 ALA A CA 1
ATOM 679 C C . ALA A 1 89 ? -6.997 5.779 -8.681 1.00 90.44 89 ALA A C 1
ATOM 681 O O . ALA A 1 89 ? -6.997 4.979 -9.607 1.00 90.44 89 ALA A O 1
ATOM 682 N N . LEU A 1 90 ? -7.003 7.101 -8.898 1.00 91.75 90 LEU A N 1
ATOM 683 C CA . LEU A 1 90 ? -7.035 7.698 -10.233 1.00 91.75 90 LEU A CA 1
ATOM 684 C C . LEU A 1 90 ? -5.705 7.561 -10.986 1.00 91.75 90 LEU A C 1
ATOM 686 O O . LEU A 1 90 ? -5.699 7.679 -12.213 1.00 91.75 90 LEU A O 1
ATOM 690 N N . ALA A 1 91 ? -4.612 7.250 -10.282 1.00 88.19 91 ALA A N 1
ATOM 691 C CA . ALA A 1 91 ? -3.280 7.097 -10.857 1.00 88.19 91 ALA A CA 1
ATOM 692 C C . ALA A 1 91 ? -3.112 5.841 -11.734 1.00 88.19 91 ALA A C 1
ATOM 694 O O . ALA A 1 91 ? -2.092 5.720 -12.404 1.00 88.19 91 ALA A O 1
ATOM 695 N N . TRP A 1 92 ? -4.112 4.948 -11.829 1.00 88.88 92 TRP A N 1
ATOM 696 C CA . TRP A 1 92 ? -4.066 3.765 -12.712 1.00 88.88 92 TRP A CA 1
ATOM 697 C C . TRP A 1 92 ? -3.767 4.108 -14.183 1.00 88.88 92 TRP A C 1
ATOM 699 O O . TRP A 1 92 ? -3.272 3.268 -14.933 1.00 88.88 92 TRP A O 1
ATOM 709 N N . ILE A 1 93 ? -4.054 5.345 -14.607 1.00 88.75 93 ILE A N 1
ATOM 710 C CA . ILE A 1 93 ? -3.751 5.836 -15.958 1.00 88.75 93 ILE A CA 1
ATOM 711 C C . ILE A 1 93 ? -2.248 6.016 -16.226 1.00 88.75 93 ILE A C 1
ATOM 713 O O . ILE A 1 93 ? -1.861 6.215 -17.374 1.00 88.75 93 ILE A O 1
ATOM 717 N N . ALA A 1 94 ? -1.397 5.937 -15.199 1.00 84.88 94 ALA A N 1
ATOM 718 C CA . ALA A 1 94 ? 0.054 5.914 -15.364 1.00 84.88 94 ALA A CA 1
ATOM 719 C C . ALA A 1 94 ? 0.592 4.509 -15.696 1.00 84.88 94 ALA A C 1
ATOM 721 O O . ALA A 1 94 ? 1.786 4.351 -15.949 1.00 84.88 94 ALA A O 1
ATOM 722 N N . TYR A 1 95 ? -0.267 3.481 -15.708 1.00 84.25 95 TYR A N 1
ATOM 723 C CA . TYR A 1 95 ? 0.149 2.119 -16.021 1.00 84.25 95 TYR A CA 1
ATOM 724 C C . TYR A 1 95 ? 0.603 2.034 -17.478 1.00 84.25 95 TYR A C 1
ATOM 726 O O . TYR A 1 95 ? -0.171 2.283 -18.402 1.00 84.25 95 TYR A O 1
ATOM 734 N N . THR A 1 96 ? 1.861 1.660 -17.701 1.00 75.44 96 THR A N 1
ATOM 735 C CA . THR A 1 96 ? 2.455 1.572 -19.043 1.00 75.44 96 THR A CA 1
ATOM 736 C C . THR A 1 96 ? 3.010 0.183 -19.390 1.00 75.44 96 THR A C 1
ATOM 738 O O . THR A 1 96 ? 3.619 0.025 -20.454 1.00 75.44 96 THR A O 1
ATOM 741 N N . GLY A 1 97 ? 2.757 -0.836 -18.559 1.00 71.12 97 GLY A N 1
ATOM 742 C CA . GLY A 1 97 ? 3.159 -2.228 -18.782 1.00 71.12 97 GLY A CA 1
ATOM 743 C C . GLY A 1 97 ? 3.548 -2.972 -17.499 1.00 71.12 97 GLY A C 1
ATOM 744 O O . GLY A 1 97 ? 3.527 -2.415 -16.406 1.00 71.12 97 GLY A O 1
ATOM 745 N N . LYS A 1 98 ? 3.915 -4.253 -17.634 1.00 56.31 98 LYS A N 1
ATOM 746 C CA . LYS A 1 98 ? 4.378 -5.088 -16.508 1.00 56.31 98 LYS A CA 1
ATOM 747 C C . LYS A 1 98 ? 5.758 -4.676 -15.972 1.00 56.31 98 LYS A C 1
ATOM 749 O O . LYS A 1 98 ? 6.049 -4.962 -14.820 1.00 56.31 98 LYS A O 1
ATOM 754 N N . ASP A 1 99 ? 6.536 -3.938 -16.764 1.00 52.06 99 ASP A N 1
ATOM 755 C CA . ASP A 1 99 ? 7.887 -3.477 -16.419 1.00 52.06 99 ASP A CA 1
ATOM 756 C C . ASP A 1 99 ? 7.914 -2.038 -15.865 1.00 52.06 99 ASP A C 1
ATOM 758 O O . ASP A 1 99 ? 8.960 -1.399 -15.842 1.00 52.06 99 ASP A O 1
ATOM 762 N N . CYS A 1 100 ? 6.777 -1.491 -15.412 1.00 53.81 100 CYS A N 1
ATOM 763 C CA . CYS A 1 100 ? 6.693 -0.145 -14.815 1.00 53.81 100 CYS A CA 1
ATOM 764 C C . CYS A 1 100 ? 7.404 0.005 -13.456 1.00 53.81 100 CYS A C 1
ATOM 766 O O . CYS A 1 100 ? 7.181 0.995 -12.760 1.00 53.81 100 CYS A O 1
ATOM 768 N N . ALA A 1 101 ? 8.212 -0.970 -13.041 1.00 49.84 101 ALA A N 1
ATOM 769 C CA . ALA A 1 101 ? 9.036 -0.855 -11.850 1.00 49.84 101 ALA A CA 1
ATOM 770 C C . ALA A 1 101 ? 10.200 0.101 -12.132 1.00 49.84 101 ALA A C 1
ATOM 772 O O . ALA A 1 101 ? 10.989 -0.118 -13.052 1.00 49.84 101 ALA A O 1
ATOM 773 N N . PHE A 1 102 ? 10.318 1.165 -11.336 1.00 46.75 102 PHE A N 1
ATOM 774 C CA . PHE A 1 102 ? 11.543 1.953 -11.324 1.00 46.75 102 PHE A CA 1
ATOM 775 C C . PHE A 1 102 ? 12.661 1.068 -10.781 1.00 46.75 102 PHE A C 1
ATOM 777 O O . PHE A 1 102 ? 12.503 0.422 -9.744 1.00 46.75 102 PHE A O 1
ATOM 784 N N . SER A 1 103 ? 13.813 1.045 -11.451 1.00 47.59 103 SER A N 1
ATOM 785 C CA . SER A 1 103 ? 14.987 0.450 -10.819 1.00 47.59 103 SER A CA 1
ATOM 786 C C . SER A 1 103 ? 15.345 1.259 -9.559 1.00 47.59 103 SER A C 1
ATOM 788 O O . SER A 1 103 ? 15.104 2.472 -9.520 1.00 47.59 103 SER A O 1
ATOM 790 N N . PRO A 1 104 ? 15.971 0.652 -8.535 1.00 46.78 104 PRO A N 1
ATOM 791 C CA . PRO A 1 104 ? 16.436 1.381 -7.349 1.00 46.78 104 PRO A CA 1
ATOM 792 C C . PRO A 1 104 ? 17.300 2.611 -7.691 1.00 46.78 104 PRO A C 1
ATOM 794 O O . PRO A 1 104 ? 17.274 3.622 -6.992 1.00 46.78 104 PRO A O 1
ATOM 797 N N . PHE A 1 105 ? 18.014 2.556 -8.819 1.00 41.22 105 PHE A N 1
ATOM 798 C CA . PHE A 1 105 ? 18.810 3.657 -9.357 1.00 41.22 105 PHE A CA 1
ATOM 799 C C . PHE A 1 105 ? 17.951 4.804 -9.924 1.00 41.22 105 PHE A C 1
ATOM 801 O O . PHE A 1 105 ? 18.228 5.975 -9.667 1.00 41.22 105 PHE A O 1
ATOM 808 N N . GLN A 1 106 ? 16.870 4.490 -10.647 1.00 43.06 106 GLN A N 1
ATOM 809 C CA . GLN A 1 106 ? 15.923 5.500 -11.136 1.00 43.06 106 GLN A CA 1
ATOM 810 C C . GLN A 1 106 ? 15.114 6.135 -9.996 1.00 43.06 106 GLN A C 1
ATOM 812 O O . GLN A 1 106 ? 14.782 7.316 -10.068 1.00 43.06 106 GLN A O 1
ATOM 817 N N . PHE A 1 107 ? 14.848 5.385 -8.924 1.00 46.16 107 PHE A N 1
ATOM 818 C CA . PHE A 1 107 ? 14.214 5.885 -7.703 1.00 46.16 107 PHE A CA 1
ATOM 819 C C . PHE A 1 107 ? 15.086 6.924 -6.982 1.00 46.16 107 PHE A C 1
ATOM 821 O O . PHE A 1 107 ? 14.607 8.001 -6.626 1.00 46.16 107 PHE A O 1
ATOM 828 N N . TYR A 1 108 ? 16.386 6.644 -6.841 1.00 45.09 108 TYR A N 1
ATOM 829 C CA . TYR A 1 108 ? 17.341 7.581 -6.249 1.00 45.09 108 TYR A CA 1
ATOM 830 C C . TYR A 1 108 ? 17.473 8.868 -7.081 1.00 45.09 108 TYR A C 1
ATOM 832 O O . TYR A 1 108 ? 17.479 9.968 -6.532 1.00 45.09 108 TYR A O 1
ATOM 840 N N . MET A 1 109 ? 17.487 8.746 -8.415 1.00 41.84 109 MET A N 1
ATOM 841 C CA . MET A 1 109 ? 17.452 9.896 -9.328 1.00 41.84 109 MET A CA 1
ATOM 842 C C . MET A 1 109 ? 16.141 10.691 -9.238 1.00 41.84 109 MET A C 1
ATOM 844 O O . MET A 1 109 ? 16.185 11.915 -9.287 1.00 41.84 109 MET A O 1
ATOM 848 N N . ALA A 1 110 ? 14.984 10.045 -9.063 1.00 45.06 110 ALA A N 1
ATOM 849 C CA . ALA A 1 110 ? 13.702 10.742 -8.937 1.00 45.06 110 ALA A CA 1
ATOM 850 C C . ALA A 1 110 ? 13.600 11.571 -7.643 1.00 45.06 110 ALA A C 1
ATOM 852 O O . ALA A 1 110 ? 13.106 12.698 -7.673 1.00 45.06 110 ALA A O 1
ATOM 853 N N . ILE A 1 111 ? 14.128 11.054 -6.527 1.00 45.28 111 ILE A N 1
ATOM 854 C CA . ILE A 1 111 ? 14.234 11.797 -5.259 1.00 45.28 111 ILE A CA 1
ATOM 855 C C . ILE A 1 111 ? 15.235 12.956 -5.386 1.00 45.28 111 ILE A C 1
ATOM 857 O O . ILE A 1 111 ? 14.994 14.035 -4.852 1.00 45.28 111 ILE A O 1
ATOM 861 N N . ALA A 1 112 ? 16.332 12.758 -6.124 1.00 42.56 112 ALA A N 1
ATOM 862 C CA . ALA A 1 112 ? 17.350 13.783 -6.353 1.00 42.56 112 ALA A CA 1
ATOM 863 C C . ALA A 1 112 ? 16.948 14.867 -7.381 1.00 42.56 112 ALA A C 1
ATOM 865 O O . ALA A 1 112 ? 17.602 15.907 -7.439 1.00 42.56 112 ALA A O 1
ATOM 866 N N . CYS A 1 113 ? 15.900 14.648 -8.188 1.00 40.28 113 CYS A N 1
ATOM 867 C CA . CYS A 1 113 ? 15.463 15.544 -9.272 1.00 40.28 113 CYS A CA 1
ATOM 868 C C . CYS A 1 113 ? 14.114 16.255 -9.023 1.00 40.28 113 CYS A C 1
ATOM 870 O O . CYS A 1 113 ? 13.443 16.618 -9.987 1.00 40.28 113 CYS A O 1
ATOM 872 N N . ASP A 1 114 ? 13.701 16.468 -7.767 1.00 48.38 114 ASP A N 1
ATOM 873 C CA . ASP A 1 114 ? 12.448 17.164 -7.403 1.00 48.38 114 ASP A CA 1
ATOM 874 C C . ASP A 1 114 ? 11.149 16.512 -7.948 1.00 48.38 114 ASP A C 1
ATOM 876 O O . ASP A 1 114 ? 10.116 17.167 -8.088 1.00 48.38 114 ASP A O 1
ATOM 880 N N . LEU A 1 115 ? 11.134 15.191 -8.191 1.00 52.03 115 LEU A N 1
ATOM 881 C CA . LEU A 1 115 ? 9.922 14.436 -8.576 1.00 52.03 115 LEU A CA 1
ATOM 882 C C . LEU A 1 115 ? 9.068 13.991 -7.370 1.00 52.03 115 LEU A C 1
ATOM 884 O O . LEU A 1 115 ? 8.295 13.033 -7.460 1.00 52.03 115 LEU A O 1
ATOM 888 N N . LEU A 1 116 ? 9.159 14.717 -6.249 1.00 53.06 116 LEU A N 1
ATOM 889 C CA . LEU A 1 116 ? 8.334 14.526 -5.048 1.00 53.06 116 LEU A CA 1
ATOM 890 C C . LEU A 1 116 ? 6.825 14.346 -5.315 1.00 53.06 116 LEU A C 1
ATOM 892 O O . LEU A 1 116 ? 6.215 13.527 -4.623 1.00 53.06 116 LEU A O 1
ATOM 896 N N . PRO A 1 117 ? 6.203 15.040 -6.290 1.00 52.66 117 PRO A N 1
ATOM 897 C CA . PRO A 1 117 ? 4.772 14.888 -6.509 1.00 52.66 117 PRO A CA 1
ATOM 898 C C . PRO A 1 117 ? 4.395 13.479 -6.986 1.00 52.66 117 PRO A C 1
ATOM 900 O O . PRO A 1 117 ? 3.419 12.906 -6.513 1.00 52.66 117 PRO A O 1
ATOM 903 N N . LEU A 1 118 ? 5.231 12.834 -7.810 1.00 49.53 118 LEU A N 1
ATOM 904 C CA . LEU A 1 118 ? 4.987 11.455 -8.250 1.00 49.53 118 LEU A CA 1
ATOM 905 C C . LEU A 1 118 ? 5.105 10.449 -7.092 1.00 49.53 118 LEU A C 1
ATOM 907 O O . LEU A 1 118 ? 4.342 9.488 -7.020 1.00 49.53 118 LEU A O 1
ATOM 911 N N . VAL A 1 119 ? 6.043 10.691 -6.170 1.00 53.09 119 VAL A N 1
ATOM 912 C CA . VAL A 1 119 ? 6.262 9.881 -4.957 1.00 53.09 119 VAL A CA 1
ATOM 913 C C . VAL A 1 119 ? 5.074 9.992 -3.998 1.00 53.09 119 VAL A C 1
ATOM 915 O O . VAL A 1 119 ? 4.694 9.000 -3.378 1.00 53.09 119 VAL A O 1
ATOM 918 N N . LEU A 1 120 ? 4.454 11.172 -3.908 1.00 54.34 120 LEU A N 1
ATOM 919 C CA . LEU A 1 120 ? 3.249 11.409 -3.108 1.00 54.34 120 LEU A CA 1
ATOM 920 C C . LEU A 1 120 ? 1.991 10.787 -3.732 1.00 54.34 120 LEU A C 1
ATOM 922 O O . LEU A 1 120 ? 1.168 10.242 -3.000 1.00 54.34 120 LEU A O 1
ATOM 926 N N . ILE A 1 121 ? 1.852 10.833 -5.062 1.00 53.50 121 ILE A N 1
ATOM 927 C CA . ILE A 1 121 ? 0.712 10.245 -5.788 1.00 53.50 121 ILE A CA 1
ATOM 928 C C . ILE A 1 121 ? 0.740 8.717 -5.737 1.00 53.50 121 ILE A C 1
ATOM 930 O O . ILE A 1 121 ? -0.296 8.078 -5.548 1.00 53.50 121 ILE A O 1
ATOM 934 N N . LEU A 1 122 ? 1.917 8.134 -5.954 1.00 51.53 122 LEU A N 1
ATOM 935 C CA . LEU A 1 122 ? 2.077 6.690 -6.053 1.00 51.53 122 LEU A CA 1
ATOM 936 C C . LEU A 1 122 ? 2.270 6.066 -4.662 1.00 51.53 122 LEU A C 1
ATOM 938 O O . LEU A 1 122 ? 1.733 5.001 -4.390 1.00 51.53 122 LEU A O 1
ATOM 942 N N . GLY A 1 123 ? 2.911 6.763 -3.724 1.00 52.41 123 GLY A N 1
ATOM 943 C CA . GLY A 1 123 ? 3.233 6.246 -2.397 1.00 52.41 123 GLY A CA 1
ATOM 944 C C . GLY A 1 123 ? 4.563 5.488 -2.387 1.00 52.41 123 GLY A C 1
ATOM 945 O O . GLY A 1 123 ? 4.992 4.902 -3.379 1.00 52.41 123 GLY A O 1
ATOM 946 N N . ASN A 1 124 ? 5.244 5.484 -1.239 1.00 42.78 124 ASN A N 1
ATOM 947 C CA . ASN A 1 124 ? 6.621 4.982 -1.124 1.00 42.78 124 ASN A CA 1
ATOM 948 C C . ASN A 1 124 ? 6.766 3.476 -1.455 1.00 42.78 124 ASN A C 1
ATOM 950 O O . ASN A 1 124 ? 7.817 3.041 -1.911 1.00 42.78 124 ASN A O 1
ATOM 954 N N . ALA A 1 125 ? 5.699 2.687 -1.270 1.00 38.91 125 ALA A N 1
ATOM 955 C CA . ALA A 1 125 ? 5.648 1.259 -1.620 1.00 38.91 125 ALA A CA 1
ATOM 956 C C . ALA A 1 125 ? 5.461 0.998 -3.130 1.00 38.91 125 ALA A C 1
ATOM 958 O O . ALA A 1 125 ? 5.681 -0.104 -3.620 1.00 38.91 125 ALA A O 1
ATOM 959 N N . PHE A 1 126 ? 5.048 2.018 -3.873 1.00 47.09 126 PHE A N 1
ATOM 960 C CA . PHE A 1 126 ? 4.577 1.916 -5.249 1.00 47.09 126 PHE A CA 1
ATOM 961 C C . PHE A 1 126 ? 5.693 2.100 -6.274 1.00 47.09 126 PHE A C 1
ATOM 963 O O . PHE A 1 126 ? 5.642 1.582 -7.387 1.00 47.09 126 PHE A O 1
ATOM 970 N N . LEU A 1 127 ? 6.737 2.824 -5.873 1.00 45.78 127 LEU A N 1
ATOM 971 C CA . LEU A 1 127 ? 7.913 3.058 -6.698 1.00 45.78 127 LEU A CA 1
ATOM 972 C C . LEU A 1 127 ? 8.908 1.891 -6.654 1.00 45.78 127 LEU A C 1
ATOM 974 O O . LEU A 1 127 ? 9.700 1.753 -7.579 1.00 45.78 127 LEU A O 1
ATOM 978 N N . THR A 1 128 ? 8.842 1.028 -5.634 1.00 38.78 128 THR A N 1
ATOM 979 C CA . THR A 1 128 ? 9.766 -0.105 -5.453 1.00 38.78 128 THR A CA 1
ATOM 980 C C . THR A 1 128 ? 9.223 -1.442 -5.973 1.00 38.78 128 THR A C 1
ATOM 982 O O . THR A 1 128 ? 10.020 -2.325 -6.273 1.00 38.78 128 THR A O 1
ATOM 985 N N . GLN A 1 129 ? 7.898 -1.603 -6.113 1.00 47.09 129 GLN A N 1
ATOM 986 C CA . GLN A 1 129 ? 7.257 -2.867 -6.533 1.00 47.09 129 GLN A CA 1
ATOM 987 C C . GLN A 1 129 ? 6.656 -2.840 -7.952 1.00 47.09 129 GLN A C 1
ATOM 989 O O . GLN A 1 129 ? 6.204 -3.870 -8.449 1.00 47.09 129 GLN A O 1
ATOM 994 N N . GLY A 1 130 ? 6.696 -1.690 -8.633 1.00 54.41 130 GLY A N 1
ATOM 995 C CA . GLY A 1 130 ? 6.008 -1.484 -9.909 1.00 54.41 130 GLY A CA 1
ATOM 996 C C . GLY A 1 130 ? 4.498 -1.293 -9.733 1.00 54.41 130 GLY A C 1
ATOM 997 O O . GLY A 1 130 ? 3.892 -1.758 -8.771 1.00 54.41 130 GLY A O 1
ATOM 998 N N . MET A 1 131 ? 3.875 -0.565 -10.662 1.00 65.19 131 MET A N 1
ATOM 999 C CA . MET A 1 131 ? 2.431 -0.313 -10.629 1.00 65.19 131 MET A CA 1
ATOM 1000 C C . MET A 1 131 ? 1.654 -1.629 -10.803 1.00 65.19 131 MET A C 1
ATOM 1002 O O . MET A 1 131 ? 1.839 -2.324 -11.807 1.00 65.19 131 MET A O 1
ATOM 1006 N N . SER A 1 132 ? 0.767 -1.967 -9.856 1.00 77.00 132 SER A N 1
ATOM 1007 C CA . SER A 1 132 ? -0.120 -3.128 -9.992 1.00 77.00 132 SER A CA 1
ATOM 1008 C C . SER A 1 132 ? -1.075 -2.944 -11.181 1.00 77.00 132 SER A C 1
ATOM 1010 O O . SER A 1 132 ? -1.263 -1.835 -11.691 1.00 77.00 132 SER A O 1
ATOM 1012 N N . MET A 1 133 ? -1.651 -4.040 -11.697 1.00 83.50 133 MET A N 1
ATOM 1013 C CA . MET A 1 133 ? -2.570 -3.939 -12.839 1.00 83.50 133 MET A CA 1
ATOM 1014 C C . MET A 1 133 ? -3.690 -2.931 -12.533 1.00 83.50 133 MET A C 1
ATOM 1016 O O . MET A 1 133 ? -4.175 -2.920 -11.406 1.00 83.50 133 MET A O 1
ATOM 1020 N N . PRO A 1 134 ? -4.173 -2.147 -13.512 1.00 87.88 134 PRO A N 1
ATOM 1021 C CA . PRO A 1 134 ? -5.089 -1.025 -13.279 1.00 87.88 134 PRO A CA 1
ATOM 1022 C C . PRO A 1 134 ? -6.286 -1.314 -12.365 1.00 87.88 134 PRO A C 1
ATOM 1024 O O . PRO A 1 134 ? -6.671 -0.480 -11.554 1.00 87.88 134 PRO A O 1
ATOM 1027 N N . ILE A 1 135 ? -6.878 -2.504 -12.484 1.00 89.00 135 ILE A N 1
ATOM 1028 C CA . ILE A 1 135 ? -7.999 -2.941 -11.642 1.00 89.00 135 ILE A CA 1
ATOM 1029 C C . ILE A 1 135 ? -7.537 -3.153 -10.194 1.00 89.00 135 ILE A C 1
ATOM 1031 O O . ILE A 1 135 ? -8.180 -2.661 -9.270 1.00 89.00 135 ILE A O 1
ATOM 1035 N N . ALA A 1 136 ? -6.424 -3.869 -10.012 1.00 86.75 136 ALA A N 1
ATOM 1036 C CA . ALA A 1 136 ? -5.831 -4.124 -8.704 1.00 86.75 136 ALA A CA 1
ATOM 1037 C C . ALA A 1 136 ? -5.391 -2.813 -8.046 1.00 86.75 136 ALA A C 1
ATOM 1039 O O . ALA A 1 136 ? -5.684 -2.614 -6.876 1.00 86.75 136 ALA A O 1
ATOM 1040 N N . HIS A 1 137 ? -4.816 -1.885 -8.818 1.00 85.38 137 HIS A N 1
ATOM 1041 C CA . HIS A 1 137 ? -4.460 -0.549 -8.343 1.00 85.38 137 HIS A CA 1
ATOM 1042 C C . HIS A 1 137 ? -5.659 0.180 -7.743 1.00 85.38 137 HIS A C 1
ATOM 1044 O O . HIS A 1 137 ? -5.602 0.654 -6.616 1.00 85.38 137 HIS A O 1
ATOM 1050 N N . VAL A 1 138 ? -6.781 0.232 -8.469 1.00 90.12 138 VAL A N 1
ATOM 1051 C CA . VAL A 1 138 ? -8.003 0.885 -7.975 1.00 90.12 138 VAL A CA 1
ATOM 1052 C C . VAL A 1 138 ? -8.511 0.220 -6.688 1.00 90.12 138 VAL A C 1
ATOM 1054 O O . VAL A 1 138 ? -8.926 0.920 -5.764 1.00 90.12 138 VAL A O 1
ATOM 1057 N N . GLU A 1 139 ? -8.472 -1.113 -6.607 1.00 90.12 139 GLU A N 1
ATOM 1058 C CA . GLU A 1 139 ? -8.899 -1.872 -5.423 1.00 90.12 139 GLU A CA 1
ATOM 1059 C C . GLU A 1 139 ? -7.958 -1.659 -4.221 1.00 90.12 139 GLU A C 1
ATOM 1061 O O . GLU A 1 139 ? -8.431 -1.481 -3.099 1.00 90.12 139 GLU A O 1
ATOM 1066 N N . GLU A 1 140 ? -6.644 -1.637 -4.440 1.00 85.06 140 GLU A N 1
ATOM 1067 C CA . GLU A 1 140 ? -5.614 -1.434 -3.414 1.00 85.06 140 GLU A CA 1
ATOM 1068 C C . GLU A 1 140 ? -5.604 0.012 -2.906 1.00 85.06 140 GLU A C 1
ATOM 1070 O O . GLU A 1 140 ? -5.624 0.239 -1.696 1.00 85.06 140 GLU A O 1
ATOM 1075 N N . SER A 1 141 ? -5.681 0.995 -3.804 1.00 86.06 141 SER A N 1
ATOM 1076 C CA . SER A 1 141 ? -5.816 2.410 -3.445 1.00 86.06 141 SER A CA 1
ATOM 1077 C C . SER A 1 141 ? -7.075 2.682 -2.623 1.00 86.06 141 SER A C 1
ATOM 1079 O O . SER A 1 141 ? -7.032 3.447 -1.656 1.00 86.06 141 SER A O 1
ATOM 1081 N N . TRP A 1 142 ? -8.199 2.031 -2.951 1.00 91.88 142 TRP A N 1
ATOM 1082 C CA . TRP A 1 142 ? -9.426 2.189 -2.170 1.00 91.88 142 TRP A CA 1
ATOM 1083 C C . TRP A 1 142 ? -9.268 1.710 -0.720 1.00 91.88 142 TRP A C 1
ATOM 1085 O O . TRP A 1 142 ? -9.871 2.307 0.166 1.00 91.88 142 TRP A O 1
ATOM 1095 N N . GLN A 1 143 ? -8.444 0.696 -0.433 1.00 87.62 143 GLN A N 1
ATOM 1096 C CA . GLN A 1 143 ? -8.277 0.179 0.938 1.00 87.62 143 GLN A CA 1
ATOM 1097 C C . GLN A 1 143 ? -7.766 1.248 1.915 1.00 87.62 143 GLN A C 1
ATOM 1099 O O . GLN A 1 143 ? -8.182 1.276 3.075 1.00 87.62 143 GLN A O 1
ATOM 1104 N N . MET A 1 144 ? -6.919 2.167 1.443 1.00 80.62 144 MET A N 1
ATOM 1105 C CA . MET A 1 144 ? -6.406 3.269 2.264 1.00 80.62 144 MET A CA 1
ATOM 1106 C C . MET A 1 144 ? -7.514 4.276 2.595 1.00 80.62 144 MET A C 1
ATOM 1108 O O . MET A 1 144 ? -7.702 4.646 3.756 1.00 80.62 144 MET A O 1
ATOM 1112 N N . ALA A 1 145 ? -8.319 4.640 1.595 1.00 90.31 145 ALA A N 1
ATOM 1113 C CA . ALA A 1 145 ? -9.497 5.481 1.787 1.00 90.31 145 ALA A CA 1
ATOM 1114 C C . ALA A 1 145 ? -10.550 4.806 2.678 1.00 90.31 145 ALA A C 1
ATOM 1116 O O . ALA A 1 145 ? -11.167 5.453 3.526 1.00 90.31 145 ALA A O 1
ATOM 1117 N N . GLU A 1 146 ? -10.731 3.493 2.527 1.00 92.81 146 GLU A N 1
ATOM 1118 C CA . GLU A 1 146 ? -11.733 2.702 3.233 1.00 92.81 146 GLU A CA 1
ATOM 1119 C C . GLU A 1 146 ? -11.538 2.736 4.747 1.00 92.81 146 GLU A C 1
ATOM 1121 O O . GLU A 1 146 ? -12.519 2.782 5.488 1.00 92.81 146 GLU A O 1
ATOM 1126 N N . PHE A 1 147 ? -10.294 2.793 5.226 1.00 93.50 147 PHE A N 1
ATOM 1127 C CA . PHE A 1 147 ? -10.015 2.928 6.652 1.00 93.50 147 PHE A CA 1
ATOM 1128 C C . PHE A 1 147 ? -10.662 4.183 7.256 1.00 93.50 147 PHE A C 1
ATOM 1130 O O . PHE A 1 147 ? -11.339 4.103 8.285 1.00 93.50 147 PHE A O 1
ATOM 1137 N N . TYR A 1 148 ? -10.491 5.343 6.617 1.00 94.44 148 TYR A N 1
ATOM 1138 C CA . TYR A 1 148 ? -11.096 6.595 7.078 1.00 94.44 148 TYR A CA 1
ATOM 1139 C C . TYR A 1 148 ? -12.592 6.663 6.759 1.00 94.44 148 TYR A C 1
ATOM 1141 O O . TYR A 1 148 ? -13.366 7.147 7.586 1.00 94.44 148 TYR A O 1
ATOM 1149 N N . ASN A 1 149 ? -13.024 6.088 5.636 1.00 97.31 149 ASN A N 1
ATOM 1150 C CA . ASN A 1 149 ? -14.439 5.975 5.288 1.00 97.31 149 ASN A CA 1
ATOM 1151 C C . ASN A 1 149 ? -15.222 5.159 6.332 1.00 97.31 149 ASN A C 1
ATOM 1153 O O . ASN A 1 149 ? -16.309 5.542 6.760 1.00 97.31 149 ASN A O 1
ATOM 1157 N N . ASN A 1 150 ? -14.644 4.057 6.818 1.00 97.44 150 ASN A N 1
ATOM 1158 C CA . ASN A 1 150 ? -15.239 3.229 7.866 1.00 97.44 150 ASN A CA 1
ATOM 1159 C C . ASN A 1 150 ? -15.371 3.987 9.188 1.00 97.44 150 ASN A C 1
ATOM 1161 O O . ASN A 1 150 ? -16.346 3.784 9.911 1.00 97.44 150 ASN A O 1
ATOM 1165 N N . LYS A 1 151 ? -14.442 4.900 9.497 1.00 96.44 151 LYS A N 1
ATOM 1166 C CA . LYS A 1 151 ? -14.580 5.779 10.666 1.00 96.44 151 LYS A CA 1
ATOM 1167 C C . LYS A 1 151 ? -15.776 6.713 10.527 1.00 96.44 151 LYS A C 1
ATOM 1169 O O . LYS A 1 151 ? -16.512 6.845 11.497 1.00 96.44 151 LYS A O 1
ATOM 1174 N N . VAL A 1 152 ? -16.019 7.279 9.341 1.00 97.19 152 VAL A N 1
ATOM 1175 C CA . VAL A 1 152 ? -17.236 8.068 9.071 1.00 97.19 152 VAL A CA 1
ATOM 1176 C C . VAL A 1 152 ? -18.486 7.215 9.295 1.00 97.19 152 VAL A C 1
ATOM 1178 O O . VAL A 1 152 ? -19.388 7.623 10.024 1.00 97.19 152 VAL A O 1
ATOM 1181 N N . LEU A 1 153 ? -18.521 5.997 8.745 1.00 96.94 153 LEU A N 1
ATOM 1182 C CA . LEU A 1 153 ? -19.651 5.081 8.932 1.00 96.94 153 LEU A CA 1
ATOM 1183 C C . LEU A 1 153 ? -19.904 4.775 10.415 1.00 96.94 153 LEU A C 1
ATOM 1185 O O . LEU A 1 153 ? -21.045 4.825 10.863 1.00 96.94 153 LEU A O 1
ATOM 1189 N N . VAL A 1 154 ? -18.860 4.488 11.193 1.00 96.69 154 VAL A N 1
ATOM 1190 C CA . VAL A 1 154 ? -18.981 4.185 12.629 1.00 96.69 154 VAL A CA 1
ATOM 1191 C C . VAL A 1 154 ? -19.395 5.412 13.438 1.00 96.69 154 VAL A C 1
ATOM 1193 O O . VAL A 1 154 ? -20.221 5.297 14.343 1.00 96.69 154 VAL A O 1
ATOM 1196 N N . GLU A 1 155 ? -18.833 6.574 13.126 1.00 95.69 155 GLU A N 1
ATOM 1197 C CA . GLU A 1 155 ? -19.082 7.814 13.852 1.00 95.69 155 GLU A CA 1
ATOM 1198 C C . GLU A 1 155 ? -20.509 8.331 13.644 1.00 95.69 155 GLU A C 1
ATOM 1200 O O . GLU A 1 155 ? -21.122 8.821 14.596 1.00 95.69 155 GLU A O 1
ATOM 1205 N N . TYR A 1 156 ? -21.049 8.182 12.431 1.00 96.19 156 TYR A N 1
ATOM 1206 C CA . TYR A 1 156 ? -22.326 8.776 12.039 1.00 96.19 156 TYR A CA 1
ATOM 1207 C C . TYR A 1 156 ? -23.498 7.791 11.933 1.00 96.19 156 TYR A C 1
ATOM 1209 O O . TYR A 1 156 ? -24.632 8.252 11.834 1.00 96.19 156 TYR A O 1
ATOM 1217 N N . ARG A 1 157 ? -23.287 6.466 12.060 1.00 93.25 157 ARG A N 1
ATOM 1218 C CA . ARG A 1 157 ? -24.353 5.433 11.943 1.00 93.25 157 ARG A CA 1
ATOM 1219 C C . ARG A 1 157 ? -25.619 5.679 12.768 1.00 93.25 157 ARG A C 1
ATOM 1221 O O . ARG A 1 157 ? -26.683 5.240 12.361 1.00 93.25 157 ARG A O 1
ATOM 1228 N N . ASN A 1 158 ? -25.490 6.344 13.917 1.00 95.44 158 ASN A N 1
ATOM 1229 C CA . ASN A 1 158 ? -26.596 6.635 14.836 1.00 95.44 158 ASN A CA 1
ATOM 1230 C C . ASN A 1 158 ? -26.783 8.144 15.073 1.00 95.44 158 ASN A C 1
ATOM 1232 O O . ASN A 1 158 ? -27.517 8.521 15.982 1.00 95.44 158 ASN A O 1
ATOM 1236 N N . LYS A 1 159 ? -26.058 8.998 14.339 1.00 94.25 159 LYS A N 1
ATOM 1237 C CA . LYS A 1 159 ? -26.095 10.456 14.522 1.00 94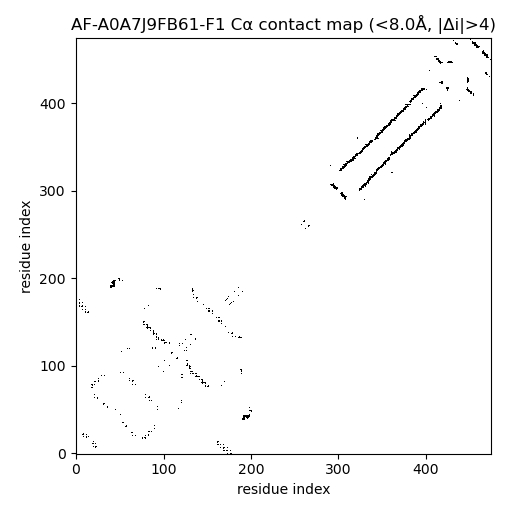.25 159 LYS A CA 1
ATOM 1238 C C . LYS A 1 159 ? -26.825 11.117 13.369 1.00 94.25 159 LYS A C 1
ATOM 1240 O O . LYS A 1 159 ? -27.865 11.727 13.572 1.00 94.25 159 LYS A O 1
ATOM 1245 N N . ASP A 1 160 ? -26.269 10.971 12.172 1.00 94.50 160 ASP A N 1
ATOM 1246 C CA . ASP A 1 160 ? -26.795 11.604 10.977 1.00 94.50 160 ASP A CA 1
ATOM 1247 C C . ASP A 1 160 ? -26.573 10.699 9.767 1.00 94.50 160 ASP A C 1
ATOM 1249 O O . ASP A 1 160 ? -25.447 10.368 9.377 1.00 94.50 160 ASP A O 1
ATOM 1253 N N . GLN A 1 161 ? -27.692 10.288 9.182 1.00 96.12 161 GLN A N 1
ATOM 1254 C CA . GLN A 1 161 ? -27.726 9.330 8.097 1.00 96.12 161 GLN A CA 1
ATOM 1255 C C . GLN A 1 161 ? -27.112 9.895 6.812 1.00 96.12 161 GLN A C 1
ATOM 1257 O O . GLN A 1 161 ? -26.606 9.120 5.998 1.00 96.12 161 GLN A O 1
ATOM 1262 N N . ILE A 1 162 ? -27.077 11.220 6.638 1.00 97.31 162 ILE A N 1
ATOM 1263 C CA . IL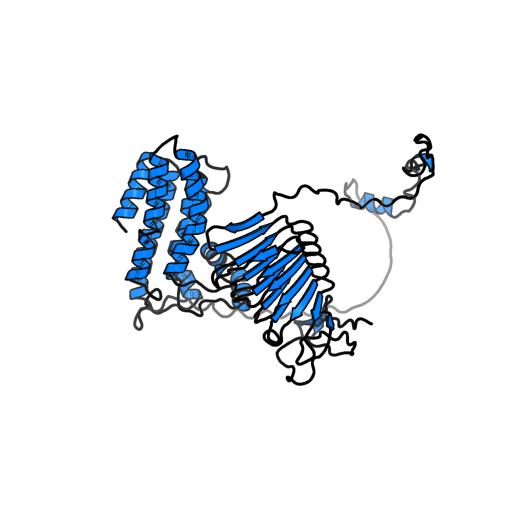E A 1 162 ? -26.556 11.815 5.405 1.00 97.31 162 ILE A CA 1
ATOM 1264 C C . ILE A 1 162 ? -25.045 11.598 5.234 1.00 97.31 162 ILE A C 1
ATOM 1266 O O . ILE A 1 162 ? -24.566 11.358 4.127 1.00 97.31 162 ILE A O 1
ATOM 1270 N N . HIS A 1 163 ? -24.291 11.573 6.336 1.00 97.38 163 HIS A N 1
ATOM 1271 C CA . HIS A 1 163 ? -22.861 11.254 6.335 1.00 97.38 163 HIS A CA 1
ATOM 1272 C C . HIS A 1 163 ? -22.604 9.787 5.972 1.00 97.38 163 HIS A C 1
ATOM 1274 O O . HIS A 1 163 ? -21.656 9.462 5.255 1.00 97.38 163 HIS A O 1
ATOM 1280 N N . VAL A 1 164 ? -23.489 8.890 6.415 1.00 97.75 164 VAL A N 1
ATOM 1281 C CA . VAL A 1 164 ? -23.457 7.469 6.043 1.00 97.75 164 VAL A CA 1
ATOM 1282 C C . VAL A 1 164 ? -23.770 7.294 4.557 1.00 97.75 164 VAL A C 1
ATOM 1284 O O . VAL A 1 164 ? -23.130 6.487 3.882 1.00 97.75 164 VAL A O 1
ATOM 1287 N N . GLU A 1 165 ? -24.740 8.046 4.032 1.00 97.69 165 GLU A N 1
ATOM 1288 C CA . GLU A 1 165 ? -25.061 8.074 2.603 1.00 97.69 165 GLU A CA 1
ATOM 1289 C C . GLU A 1 165 ? -23.881 8.575 1.769 1.00 97.69 165 GLU A C 1
ATOM 1291 O O . GLU A 1 165 ? -23.535 7.931 0.779 1.00 97.69 165 GLU A O 1
ATOM 1296 N N . TRP A 1 166 ? -23.216 9.653 2.196 1.00 98.50 166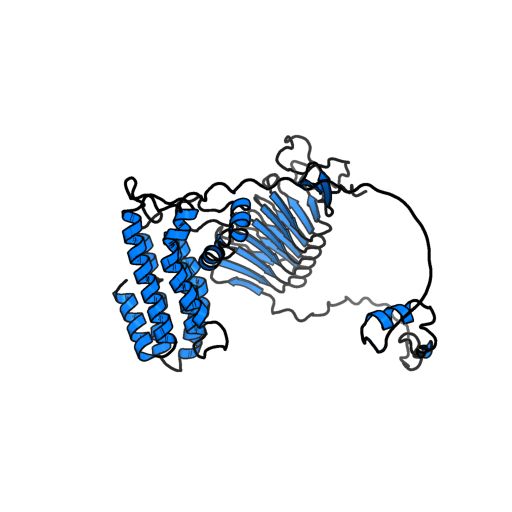 TRP A N 1
ATOM 1297 C CA . TRP A 1 166 ? -22.012 10.165 1.541 1.00 98.50 166 TRP A CA 1
ATOM 1298 C C . TRP A 1 166 ? -20.887 9.125 1.516 1.00 98.50 166 TRP A C 1
ATOM 1300 O O . TRP A 1 166 ? -20.347 8.838 0.451 1.00 98.50 166 TRP A O 1
ATOM 1310 N N . ALA A 1 167 ? -20.588 8.490 2.653 1.00 98.06 167 ALA A N 1
ATOM 1311 C CA . ALA A 1 167 ? -19.528 7.485 2.762 1.00 98.06 167 ALA A CA 1
ATOM 1312 C C . ALA A 1 167 ? -19.785 6.255 1.871 1.00 98.06 167 ALA A C 1
ATOM 1314 O O . ALA A 1 167 ? -18.870 5.711 1.241 1.00 98.06 167 ALA A O 1
ATOM 1315 N N . LYS A 1 168 ? -21.048 5.817 1.778 1.00 97.88 168 LYS A N 1
ATOM 1316 C CA . LYS A 1 168 ? -21.461 4.744 0.861 1.00 97.88 168 LYS A CA 1
ATOM 1317 C C . LYS A 1 168 ? -21.373 5.186 -0.598 1.00 97.88 168 LYS A C 1
ATOM 1319 O O . LYS A 1 168 ? -20.842 4.442 -1.415 1.00 97.88 168 LYS A O 1
ATOM 1324 N N . ALA A 1 169 ? -21.844 6.389 -0.926 1.00 98.06 169 ALA A N 1
ATOM 1325 C CA . ALA A 1 169 ? -21.799 6.922 -2.285 1.00 98.06 169 ALA A CA 1
ATOM 1326 C C . ALA A 1 169 ? -20.358 7.133 -2.778 1.00 98.06 169 ALA A C 1
ATOM 1328 O O . ALA A 1 169 ? -20.057 6.817 -3.929 1.00 98.06 169 ALA A O 1
ATOM 1329 N N . LEU A 1 170 ? -19.458 7.597 -1.905 1.00 98.00 170 LEU A N 1
ATOM 1330 C CA . LEU A 1 170 ? -18.032 7.706 -2.202 1.00 98.00 170 LEU A CA 1
ATOM 1331 C C . LEU A 1 170 ? -17.429 6.327 -2.485 1.00 98.00 170 LEU A C 1
ATOM 1333 O O . LEU A 1 170 ? -16.735 6.168 -3.483 1.00 98.00 170 LEU A O 1
ATOM 1337 N N . LYS A 1 171 ? -17.744 5.310 -1.670 1.00 97.31 171 LYS A N 1
ATOM 1338 C CA . LYS A 1 171 ? -17.313 3.929 -1.936 1.00 97.31 171 LYS A CA 1
ATOM 1339 C C . LYS A 1 171 ? -17.800 3.431 -3.286 1.00 97.31 171 LYS A C 1
ATOM 1341 O O . LYS A 1 171 ? -16.995 2.951 -4.074 1.00 97.31 171 LYS A O 1
ATOM 1346 N N . GLU A 1 172 ? -19.086 3.592 -3.575 1.00 97.06 172 GLU A N 1
ATOM 1347 C CA . GLU A 1 172 ? -19.683 3.152 -4.836 1.00 97.06 172 GLU A CA 1
ATOM 1348 C C . GLU A 1 172 ? -19.085 3.838 -6.073 1.00 97.06 172 GLU A C 1
ATOM 1350 O O . GLU A 1 172 ? -19.042 3.229 -7.144 1.00 97.06 172 GLU A O 1
ATOM 1355 N N . LEU A 1 173 ? -18.594 5.076 -5.937 1.00 97.50 173 LEU A N 1
ATOM 1356 C CA . LEU A 1 173 ? -17.895 5.788 -7.008 1.00 97.50 173 LEU A CA 1
ATOM 1357 C C . LEU A 1 173 ? -16.622 5.058 -7.451 1.00 97.50 173 LEU A C 1
ATOM 1359 O O . LEU A 1 173 ? -16.338 5.021 -8.649 1.00 97.50 173 LEU A O 1
ATOM 1363 N N . TYR A 1 174 ? -15.891 4.445 -6.521 1.00 96.12 174 TYR A N 1
ATOM 1364 C CA . TYR A 1 174 ? -14.688 3.667 -6.826 1.00 96.12 174 TYR A CA 1
ATOM 1365 C C . TYR A 1 174 ? -15.008 2.187 -7.056 1.00 96.12 174 TYR A C 1
ATOM 1367 O O . TYR A 1 174 ? -14.600 1.621 -8.071 1.00 96.12 174 TYR A O 1
ATOM 1375 N N . LEU A 1 175 ? -15.785 1.585 -6.153 1.00 94.69 175 LEU A N 1
ATOM 1376 C CA . LEU A 1 175 ? -16.178 0.178 -6.133 1.00 94.69 175 LEU A CA 1
ATOM 1377 C C . LEU A 1 175 ? -17.711 0.061 -5.989 1.00 94.69 175 LEU A C 1
ATOM 1379 O O . LEU A 1 175 ? -18.221 0.203 -4.876 1.00 94.69 175 LEU A O 1
ATOM 1383 N N . PRO A 1 176 ? -18.469 -0.230 -7.064 1.00 94.38 176 PRO A N 1
ATOM 1384 C CA . PRO A 1 176 ? -17.998 -0.747 -8.354 1.00 94.38 176 PRO A CA 1
ATOM 1385 C C . PRO A 1 176 ? -17.592 0.304 -9.402 1.00 94.38 176 PRO A C 1
ATOM 1387 O O . PRO A 1 176 ? -16.963 -0.070 -10.386 1.00 94.38 176 PRO A O 1
ATOM 1390 N N . GLY A 1 177 ? -17.937 1.587 -9.243 1.00 95.25 177 GLY A N 1
ATOM 1391 C CA . GLY A 1 177 ? -17.940 2.579 -10.328 1.00 95.25 177 GLY A CA 1
ATOM 1392 C C . GLY A 1 177 ? -16.675 2.635 -11.197 1.00 95.25 177 GLY A C 1
ATOM 1393 O O . GLY A 1 177 ? -16.717 2.270 -12.376 1.00 95.25 177 GLY A O 1
ATOM 1394 N N . LEU A 1 178 ? -15.560 3.118 -10.643 1.00 95.81 178 LEU A N 1
ATOM 1395 C CA . LEU A 1 178 ? -14.289 3.238 -11.362 1.00 95.81 178 LEU A CA 1
ATOM 1396 C C . LEU A 1 178 ? -13.715 1.867 -11.729 1.00 95.81 178 LEU A C 1
ATOM 1398 O O . LEU A 1 178 ? -13.274 1.668 -12.859 1.00 95.81 178 LEU A O 1
ATOM 1402 N N . ARG A 1 179 ? -13.736 0.913 -10.798 1.00 94.88 179 ARG A N 1
ATOM 1403 C CA . ARG A 1 179 ? -13.149 -0.415 -10.991 1.00 94.88 179 ARG A CA 1
ATOM 1404 C C . ARG A 1 179 ? -13.781 -1.159 -12.160 1.00 94.88 179 ARG A C 1
ATOM 1406 O O . ARG A 1 179 ? -13.059 -1.695 -12.997 1.00 94.88 179 ARG A O 1
ATOM 1413 N N . ASP A 1 180 ? -15.107 -1.183 -12.253 1.00 95.25 180 ASP A N 1
ATOM 1414 C CA . ASP A 1 180 ? -15.804 -1.883 -13.336 1.00 95.25 180 ASP A CA 1
ATOM 1415 C C . ASP A 1 180 ? -15.635 -1.163 -14.678 1.00 95.25 180 ASP A C 1
ATOM 1417 O O . ASP A 1 180 ? -15.535 -1.817 -15.720 1.00 95.25 180 ASP A O 1
ATOM 1421 N N . TYR A 1 181 ? -15.510 0.168 -14.662 1.00 94.88 181 TYR A N 1
ATOM 1422 C CA . TYR A 1 181 ? -15.135 0.939 -15.846 1.00 94.88 181 TYR A CA 1
ATOM 1423 C C . TYR A 1 181 ? -13.733 0.559 -16.347 1.00 94.88 181 TYR A C 1
ATOM 1425 O O . TYR A 1 181 ? -13.567 0.248 -17.527 1.00 94.88 181 TYR A O 1
ATOM 1433 N N . VAL A 1 182 ? -12.734 0.519 -15.458 1.00 93.88 182 VAL A N 1
ATOM 1434 C CA . VAL A 1 182 ? -11.362 0.104 -15.799 1.00 93.88 182 VAL A CA 1
ATOM 1435 C C . VAL A 1 182 ? -11.347 -1.338 -16.294 1.00 93.88 182 VAL A C 1
ATOM 1437 O O . VAL A 1 182 ? -10.767 -1.621 -17.337 1.00 93.88 182 VAL A O 1
ATOM 1440 N N . LYS A 1 183 ? -12.061 -2.241 -15.618 1.00 92.56 183 LYS A N 1
ATOM 1441 C CA . LYS A 1 183 ? -12.168 -3.646 -16.019 1.00 92.56 183 LYS A CA 1
ATOM 1442 C C . LYS A 1 183 ? -12.770 -3.827 -17.410 1.00 92.56 183 LYS A C 1
ATOM 1444 O O . LYS A 1 183 ? -12.330 -4.705 -18.142 1.00 92.56 183 LYS A O 1
ATOM 1449 N N . SER A 1 184 ? -13.769 -3.027 -17.768 1.00 92.88 184 SER A N 1
ATOM 1450 C CA . SER A 1 184 ? -14.485 -3.185 -19.040 1.00 92.88 184 SER A CA 1
ATOM 1451 C C . SER A 1 184 ? -13.776 -2.501 -20.210 1.00 92.88 184 SER A C 1
ATOM 1453 O O . SER A 1 184 ? -13.828 -2.999 -21.330 1.00 92.88 184 SER A O 1
ATOM 1455 N N . HIS A 1 185 ? -13.112 -1.366 -19.969 1.00 90.50 185 HIS A N 1
ATOM 1456 C CA . HIS A 1 185 ? -12.539 -0.533 -21.033 1.00 90.50 185 HIS A CA 1
ATOM 1457 C C . HIS A 1 185 ? -11.011 -0.551 -21.099 1.00 90.50 185 HIS A C 1
ATOM 1459 O O . HIS A 1 185 ? -10.457 -0.326 -22.172 1.00 90.50 185 HIS A O 1
ATOM 1465 N N . TYR A 1 186 ? -10.336 -0.815 -19.979 1.00 90.75 186 TYR A N 1
ATOM 1466 C CA . TYR A 1 186 ? -8.878 -0.823 -19.870 1.00 90.75 186 TYR A CA 1
ATOM 1467 C C . TYR A 1 186 ? -8.302 -2.076 -19.168 1.00 90.75 186 TYR A C 1
ATOM 1469 O O . TYR A 1 186 ? -7.451 -1.927 -18.287 1.00 90.75 186 TYR A O 1
ATOM 1477 N N . PRO A 1 187 ? -8.674 -3.306 -19.605 1.00 83.69 187 PRO A N 1
ATOM 1478 C CA . PRO A 1 187 ? -8.006 -4.583 -19.380 1.00 83.69 187 PRO A CA 1
ATOM 1479 C C . PRO A 1 187 ? -6.644 -4.613 -18.715 1.00 83.69 187 PRO A C 1
ATOM 1481 O O . PRO A 1 187 ? -6.372 -5.182 -17.661 1.00 83.69 187 PRO A O 1
ATOM 1484 N N . LEU A 1 188 ? -5.781 -4.027 -19.535 1.00 83.81 188 LEU A N 1
ATOM 1485 C CA . LEU A 1 188 ? -4.337 -4.113 -19.578 1.00 83.81 188 LEU A CA 1
ATOM 1486 C C . LEU A 1 188 ? -3.741 -2.700 -19.491 1.00 83.81 188 LEU A C 1
ATOM 1488 O O . LEU A 1 188 ? -2.579 -2.498 -19.824 1.00 83.81 188 LEU A O 1
ATOM 1492 N N . GLY A 1 189 ? -4.556 -1.722 -19.086 1.00 85.38 189 GLY A N 1
ATOM 1493 C CA . GLY A 1 189 ? -4.186 -0.321 -18.963 1.00 85.38 189 GLY A CA 1
ATOM 1494 C C . GLY A 1 189 ? -4.561 0.561 -20.148 1.00 85.38 189 GLY A C 1
ATOM 1495 O O . GLY A 1 189 ? -5.239 0.126 -21.084 1.00 85.38 189 GLY A O 1
ATOM 1496 N N . PRO A 1 190 ? -4.173 1.843 -20.067 1.00 86.38 190 PRO A N 1
ATOM 1497 C CA . PRO A 1 190 ? -4.418 2.829 -21.107 1.00 86.38 190 PRO A CA 1
ATOM 1498 C C . PRO A 1 190 ? -3.755 2.456 -22.434 1.00 86.38 190 PRO A C 1
ATOM 1500 O O . PRO A 1 190 ? -2.593 2.054 -22.487 1.00 86.38 190 PRO A O 1
ATOM 1503 N N . VAL A 1 191 ? -4.501 2.636 -23.524 1.00 85.88 191 VAL A N 1
ATOM 1504 C CA . VAL A 1 191 ? -4.030 2.370 -24.887 1.00 85.88 191 VAL A CA 1
ATOM 1505 C C . VAL A 1 191 ? -3.645 3.690 -25.547 1.00 85.88 191 VAL A C 1
ATOM 1507 O O . VAL A 1 191 ? -4.509 4.517 -25.836 1.00 85.88 191 VAL A O 1
ATOM 1510 N N . TRP A 1 192 ? -2.347 3.867 -25.778 1.00 86.19 192 TRP A N 1
ATOM 1511 C CA . TRP A 1 192 ? -1.764 5.053 -26.408 1.00 86.19 192 TRP A CA 1
ATOM 1512 C C . TRP A 1 192 ? -1.824 4.968 -27.938 1.00 86.19 192 TRP A C 1
ATOM 1514 O O .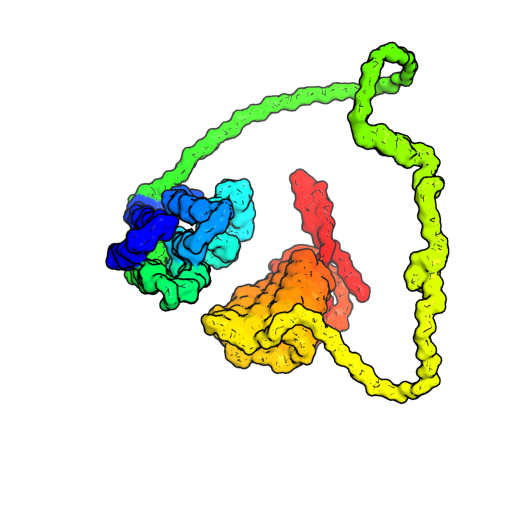 TRP A 1 192 ? -1.827 3.878 -28.511 1.00 86.19 192 TRP A O 1
ATOM 1524 N N . SER A 1 193 ? -1.840 6.116 -28.615 1.00 82.38 193 SER A N 1
ATOM 1525 C CA . SER A 1 193 ? -1.897 6.167 -30.080 1.00 82.38 193 SER A CA 1
ATOM 1526 C C . SER A 1 193 ? -0.523 5.980 -30.719 1.00 82.38 193 SER A C 1
ATOM 1528 O O . SER A 1 193 ? 0.395 6.749 -30.454 1.00 82.38 193 SER A O 1
ATOM 1530 N N . ALA A 1 194 ? -0.379 5.017 -31.635 1.00 71.19 194 ALA A N 1
ATOM 1531 C CA . ALA A 1 194 ? 0.870 4.806 -32.379 1.00 71.19 194 ALA A CA 1
ATOM 1532 C C . ALA A 1 194 ? 1.244 6.000 -33.289 1.00 71.19 194 ALA A C 1
ATOM 1534 O O . ALA A 1 194 ? 2.422 6.268 -33.522 1.00 71.19 194 ALA A O 1
ATOM 1535 N N . SER A 1 195 ? 0.250 6.758 -33.759 1.00 67.38 195 SER A N 1
ATOM 1536 C CA . SER A 1 195 ? 0.412 7.912 -34.662 1.00 67.38 195 SER A CA 1
ATOM 1537 C C . SER A 1 195 ? 0.019 9.243 -34.006 1.00 67.38 195 SER A C 1
ATOM 1539 O O . SER A 1 195 ? -0.248 10.222 -34.699 1.00 67.38 195 SER A O 1
ATOM 1541 N N . GLY A 1 196 ? -0.074 9.267 -32.675 1.00 68.69 196 GLY A N 1
ATOM 1542 C CA . GLY A 1 196 ? -0.455 10.447 -31.906 1.00 68.69 196 GLY A CA 1
ATOM 1543 C C . GLY A 1 196 ? 0.610 11.546 -31.890 1.00 68.69 196 GLY A C 1
ATOM 1544 O O . GLY A 1 196 ? 1.747 11.353 -32.320 1.00 68.69 196 GLY A O 1
ATOM 1545 N N . LYS A 1 197 ? 0.256 12.710 -31.340 1.00 71.88 197 LYS A N 1
ATOM 1546 C CA . LYS A 1 197 ? 1.236 13.764 -31.042 1.00 71.88 197 LYS A CA 1
ATOM 1547 C C . LYS A 1 197 ? 2.260 13.213 -30.040 1.00 71.88 197 LYS A C 1
ATOM 1549 O O . LYS A 1 197 ? 1.880 12.507 -29.105 1.00 71.88 197 LYS A O 1
ATOM 1554 N N . LYS A 1 198 ? 3.551 13.517 -30.217 1.00 67.25 198 LYS A N 1
ATOM 1555 C CA . LYS A 1 198 ? 4.549 13.245 -29.170 1.00 67.25 198 LYS A CA 1
ATOM 1556 C C . LYS A 1 198 ? 4.182 14.069 -27.939 1.00 67.25 198 LYS A C 1
ATOM 1558 O O . LYS A 1 198 ? 3.922 15.265 -28.078 1.00 67.25 198 LYS A O 1
ATOM 1563 N N . ALA A 1 199 ? 4.160 13.436 -26.768 1.00 58.34 199 ALA A N 1
ATOM 1564 C CA . ALA A 1 199 ? 4.112 14.170 -25.511 1.00 58.34 199 ALA A CA 1
ATOM 1565 C C . ALA A 1 199 ? 5.305 15.137 -25.495 1.00 58.34 199 ALA A C 1
ATOM 1567 O O . ALA A 1 199 ? 6.425 14.739 -25.820 1.00 58.34 199 ALA A O 1
ATOM 1568 N N . SER A 1 200 ? 5.040 16.419 -25.249 1.00 44.22 200 SER A N 1
ATOM 1569 C CA . SER A 1 200 ? 6.058 17.465 -25.313 1.00 44.22 200 SER A CA 1
ATOM 1570 C C . SER A 1 200 ? 7.134 17.182 -24.269 1.00 44.22 200 SER A C 1
ATOM 1572 O O . SER A 1 200 ? 6.881 17.333 -23.086 1.00 44.22 200 SER A O 1
ATOM 1574 N N . SER A 1 201 ? 8.331 16.779 -24.691 1.00 40.44 201 SER A N 1
ATOM 1575 C CA . SER A 1 201 ? 9.523 16.875 -23.852 1.00 40.44 201 SER A CA 1
ATOM 1576 C C . SER A 1 201 ? 9.965 18.338 -23.836 1.00 40.44 201 SER A C 1
ATOM 1578 O O . SER A 1 201 ? 10.070 18.943 -24.908 1.00 40.44 201 SER A O 1
ATOM 1580 N N . ALA A 1 202 ? 10.241 18.903 -22.660 1.00 37.50 202 ALA A N 1
ATOM 1581 C CA . ALA A 1 202 ? 10.826 20.238 -22.529 1.00 37.50 202 ALA A CA 1
ATOM 1582 C C . ALA A 1 202 ? 11.998 20.458 -23.520 1.00 37.50 202 ALA A C 1
ATOM 1584 O O . ALA A 1 202 ? 12.749 19.515 -23.796 1.00 37.50 202 ALA A O 1
ATOM 1585 N N . PRO A 1 203 ? 12.187 21.679 -24.066 1.00 34.72 203 PRO A N 1
ATOM 1586 C CA . PRO A 1 203 ? 13.302 21.954 -24.966 1.00 34.72 203 PRO A CA 1
ATOM 1587 C C . PRO A 1 203 ? 14.642 21.656 -24.269 1.00 34.72 203 PRO A C 1
ATOM 1589 O O . PRO A 1 203 ?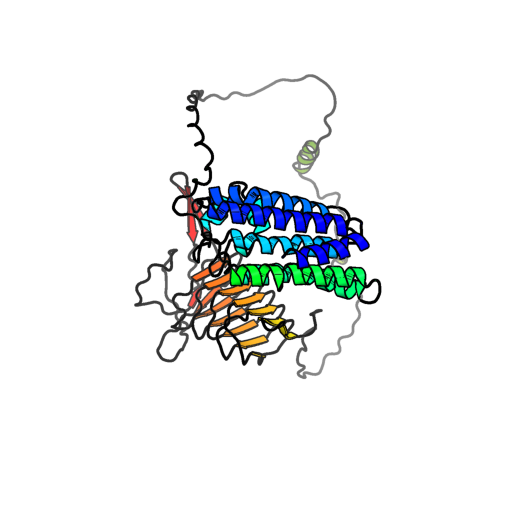 14.771 21.913 -23.067 1.00 34.72 203 PRO A O 1
ATOM 1592 N N . PRO A 1 204 ? 15.649 21.128 -24.994 1.00 37.59 204 PRO A N 1
ATOM 1593 C CA . PRO A 1 204 ? 16.946 20.823 -24.410 1.00 37.59 204 PRO A CA 1
ATOM 1594 C C . PRO A 1 204 ? 17.539 22.094 -23.800 1.00 37.59 204 PRO A C 1
ATOM 1596 O O . PRO A 1 204 ? 17.641 23.133 -24.456 1.00 37.59 204 PRO A O 1
ATOM 1599 N N . LYS A 1 205 ? 17.917 22.006 -22.522 1.00 40.44 205 LYS A N 1
ATOM 1600 C CA . LYS A 1 205 ? 18.665 23.054 -21.828 1.00 40.44 205 LYS A CA 1
ATOM 1601 C C . LYS A 1 205 ? 19.936 23.332 -22.638 1.00 40.44 205 LYS A C 1
ATOM 1603 O O . LYS A 1 205 ? 20.669 22.401 -22.970 1.00 40.44 205 LYS A O 1
ATOM 1608 N N . ALA A 1 206 ? 20.158 24.599 -22.983 1.00 40.84 206 ALA A N 1
ATOM 1609 C CA . ALA A 1 206 ? 21.346 25.049 -23.702 1.00 40.84 206 ALA A CA 1
ATOM 1610 C C . ALA A 1 206 ? 22.641 24.595 -22.988 1.00 40.84 206 ALA A C 1
ATOM 1612 O O . ALA A 1 206 ? 22.621 24.419 -21.764 1.00 40.84 206 ALA A O 1
ATOM 1613 N N . PRO A 1 207 ? 23.766 24.423 -23.712 1.00 39.28 207 PRO A N 1
ATOM 1614 C CA . PRO A 1 207 ? 25.033 24.045 -23.097 1.00 39.28 207 PRO A CA 1
ATOM 1615 C C . PRO A 1 207 ? 25.442 25.096 -22.053 1.00 39.28 207 PRO A C 1
ATOM 1617 O O . PRO A 1 207 ? 25.220 26.289 -22.287 1.00 39.28 207 PRO A O 1
ATOM 1620 N N . PRO A 1 208 ? 26.040 24.701 -20.916 1.00 40.38 208 PRO A N 1
ATOM 1621 C CA . PRO A 1 208 ? 26.539 25.666 -19.946 1.00 40.38 208 PRO A CA 1
ATOM 1622 C C . PRO A 1 208 ? 27.626 26.550 -20.592 1.00 40.38 208 PRO A C 1
ATOM 1624 O O . PRO A 1 208 ? 28.468 26.029 -21.329 1.00 40.38 208 PRO A O 1
ATOM 1627 N N . PRO A 1 209 ? 27.641 27.873 -20.337 1.00 37.12 209 PRO A N 1
ATOM 1628 C CA . PRO A 1 209 ? 28.744 28.733 -20.750 1.00 37.12 209 PRO A CA 1
ATOM 1629 C C . PRO A 1 209 ? 30.049 28.252 -20.108 1.00 37.12 209 PRO A C 1
ATOM 1631 O O . PRO A 1 209 ? 30.068 27.889 -18.931 1.00 37.12 209 PRO A O 1
ATOM 1634 N N . GLY A 1 210 ? 31.128 28.245 -20.894 1.00 35.56 210 GLY A N 1
ATOM 1635 C CA . GLY A 1 210 ? 32.457 27.823 -20.463 1.00 35.56 210 GLY A CA 1
ATOM 1636 C C . GLY A 1 210 ? 32.917 28.520 -19.180 1.00 35.56 210 GLY A C 1
ATOM 1637 O O . GLY A 1 210 ? 32.717 29.720 -18.994 1.00 35.56 210 GLY A O 1
ATOM 1638 N N . ALA A 1 211 ? 33.536 27.739 -18.298 1.00 36.53 211 ALA A N 1
ATOM 1639 C CA . ALA A 1 211 ? 34.139 28.219 -17.065 1.00 36.53 211 ALA A CA 1
ATOM 1640 C C . ALA A 1 211 ? 35.232 29.277 -17.347 1.00 36.53 211 ALA A C 1
ATOM 1642 O O . ALA A 1 211 ? 36.043 29.079 -18.256 1.00 36.53 211 ALA A O 1
ATOM 1643 N N . PRO A 1 212 ? 35.315 30.370 -16.563 1.00 37.50 212 PRO A N 1
ATOM 1644 C CA . PRO A 1 212 ? 36.489 31.234 -16.545 1.00 37.50 212 PRO A CA 1
ATOM 1645 C C . PRO A 1 212 ? 37.695 30.499 -15.944 1.00 37.50 212 PRO A C 1
ATOM 1647 O O . PRO A 1 212 ? 37.552 29.705 -15.013 1.00 37.50 212 PRO A O 1
ATOM 1650 N N . ALA A 1 213 ? 38.885 30.785 -16.474 1.00 38.62 213 ALA A N 1
ATOM 1651 C CA . ALA A 1 213 ? 40.151 30.198 -16.042 1.00 38.62 213 ALA A CA 1
ATOM 1652 C C . ALA A 1 213 ? 40.478 30.490 -14.556 1.00 38.62 213 ALA A C 1
ATOM 1654 O O . ALA A 1 213 ? 40.142 31.567 -14.054 1.00 38.62 213 ALA A O 1
ATOM 1655 N N . PRO A 1 214 ? 41.163 29.568 -13.853 1.00 36.00 214 PRO A N 1
ATOM 1656 C CA . PRO A 1 214 ? 41.554 29.756 -12.458 1.00 36.00 214 PRO A CA 1
ATOM 1657 C C . PRO A 1 214 ? 42.680 30.804 -12.316 1.00 36.00 214 PRO A C 1
ATOM 1659 O O . PRO A 1 214 ? 43.598 30.823 -13.141 1.00 36.00 214 PRO A O 1
ATOM 1662 N N . PRO A 1 215 ? 42.657 31.665 -11.278 1.00 37.69 215 PRO A N 1
ATOM 1663 C CA . PRO A 1 215 ? 43.756 32.583 -10.984 1.00 37.69 215 PRO A CA 1
ATOM 1664 C C . PRO A 1 215 ? 44.979 31.846 -10.387 1.00 37.69 215 PRO A C 1
ATOM 1666 O O . PRO A 1 215 ? 44.814 30.823 -9.718 1.00 37.69 215 PRO A O 1
ATOM 1669 N N . PRO A 1 216 ? 46.208 32.349 -10.621 1.00 35.03 216 PRO A N 1
ATOM 1670 C CA . PRO A 1 216 ? 47.454 31.686 -10.230 1.00 35.03 216 PRO A CA 1
ATOM 1671 C C . PRO A 1 216 ? 47.739 31.767 -8.714 1.00 35.03 216 PRO A C 1
ATOM 1673 O O . PRO A 1 216 ? 47.283 32.700 -8.048 1.00 35.03 216 PRO A O 1
ATOM 1676 N N . PRO A 1 217 ? 48.521 30.819 -8.157 1.00 34.88 217 PRO A N 1
ATOM 1677 C CA . PRO A 1 217 ? 48.841 30.762 -6.730 1.00 34.88 217 PRO A CA 1
ATOM 1678 C C . PRO A 1 217 ? 49.928 31.783 -6.336 1.00 34.88 217 PRO A C 1
ATOM 1680 O O . PRO A 1 217 ? 50.888 31.966 -7.090 1.00 34.88 217 PRO A O 1
ATOM 1683 N N . PRO A 1 218 ? 49.850 32.419 -5.149 1.00 37.97 218 PRO A N 1
ATOM 1684 C CA . PRO A 1 218 ? 50.955 33.202 -4.606 1.00 37.97 218 PRO A CA 1
ATOM 1685 C C . PRO A 1 218 ? 52.003 32.292 -3.921 1.00 37.97 218 PRO A C 1
ATOM 1687 O O . PRO A 1 218 ? 51.638 31.269 -3.334 1.00 37.97 218 PRO A O 1
ATOM 1690 N N . PRO A 1 219 ? 53.304 32.638 -3.979 1.00 33.50 219 PRO A N 1
ATOM 1691 C CA . PRO A 1 219 ? 54.384 31.808 -3.454 1.00 33.50 219 PRO A CA 1
ATOM 1692 C C . PRO A 1 219 ? 54.596 31.984 -1.941 1.00 33.50 219 PRO A C 1
ATOM 1694 O O . PRO A 1 219 ? 54.289 33.020 -1.354 1.00 33.50 219 PRO A O 1
ATOM 1697 N N . ALA A 1 220 ? 55.160 30.946 -1.321 1.00 31.70 220 ALA A N 1
ATOM 1698 C CA . ALA A 1 220 ? 55.506 30.886 0.094 1.00 31.70 220 ALA A CA 1
ATOM 1699 C C . ALA A 1 220 ? 56.729 31.750 0.449 1.00 31.70 220 ALA A C 1
ATOM 1701 O O . ALA A 1 220 ? 57.703 31.765 -0.306 1.00 31.70 220 ALA A O 1
ATOM 1702 N N . SER A 1 221 ? 56.734 32.336 1.654 1.00 32.25 221 SER A N 1
ATOM 1703 C CA . SER A 1 221 ? 57.712 32.086 2.741 1.00 32.25 221 SER A CA 1
ATOM 1704 C C . SER A 1 221 ? 57.896 33.303 3.670 1.00 32.25 221 SER A C 1
ATOM 1706 O O . SER A 1 221 ? 57.842 34.443 3.224 1.00 32.25 221 SER A O 1
ATOM 1708 N N . LEU A 1 222 ? 58.275 32.990 4.919 1.00 29.11 222 LEU A N 1
ATOM 1709 C CA . LEU A 1 222 ? 59.122 33.746 5.866 1.00 29.11 222 LEU A CA 1
ATOM 1710 C C . LEU A 1 222 ? 58.462 34.350 7.123 1.00 29.11 222 LEU A C 1
ATOM 1712 O O . LEU A 1 222 ? 57.748 35.346 7.104 1.00 29.11 222 LEU A O 1
ATOM 1716 N N . PHE A 1 223 ? 58.825 33.705 8.236 1.00 26.30 223 PHE A N 1
ATOM 1717 C CA . PHE A 1 223 ? 58.825 34.137 9.633 1.00 26.30 223 PHE A CA 1
ATOM 1718 C C . PHE A 1 223 ? 59.221 35.608 9.860 1.00 26.30 223 PHE A C 1
ATOM 1720 O O . PHE A 1 223 ? 60.211 36.058 9.284 1.00 26.30 223 PHE A O 1
ATOM 1727 N N . SER A 1 224 ? 58.580 36.280 10.830 1.00 28.72 224 SER A N 1
ATOM 1728 C CA . SER A 1 224 ? 59.248 36.936 11.980 1.00 28.72 224 SER A CA 1
ATOM 1729 C C . SER A 1 224 ? 58.249 37.554 12.976 1.00 28.72 224 SER A C 1
ATOM 1731 O O . SER A 1 224 ? 57.132 37.923 12.626 1.00 28.72 224 SER A O 1
ATOM 1733 N N . SER A 1 225 ? 58.690 37.597 14.231 1.00 28.97 225 SER A N 1
ATOM 1734 C CA . SER A 1 225 ? 57.986 37.828 15.500 1.00 28.97 225 SER A CA 1
ATOM 1735 C C . SER A 1 225 ? 57.847 39.317 15.904 1.00 28.97 225 SER A C 1
ATOM 1737 O O . SER A 1 225 ? 58.745 40.081 15.582 1.00 28.97 225 SER A O 1
ATOM 1739 N N . GLU A 1 226 ? 56.754 39.648 16.629 1.00 25.69 226 GLU A N 1
ATOM 1740 C CA . GLU A 1 226 ? 56.466 40.663 17.705 1.00 25.69 226 GLU A CA 1
ATOM 1741 C C . GLU A 1 226 ? 57.300 41.968 17.915 1.00 25.69 226 GLU A C 1
ATOM 1743 O O . GLU A 1 226 ? 58.432 42.041 17.453 1.00 25.69 226 GLU A O 1
ATOM 1748 N N . PRO A 1 227 ? 56.872 42.966 18.753 1.00 41.34 227 PRO A N 1
ATOM 1749 C CA . PRO A 1 227 ? 55.569 43.268 19.404 1.00 41.34 227 PRO A CA 1
ATOM 1750 C C . PRO A 1 227 ? 55.150 44.779 19.381 1.00 41.34 227 PRO A C 1
ATOM 1752 O O . PRO A 1 227 ? 55.895 45.632 18.909 1.00 41.34 227 PRO A O 1
ATOM 1755 N N . SER A 1 228 ? 53.988 45.101 19.998 1.00 28.70 228 SER A N 1
ATOM 1756 C CA . SER A 1 228 ? 53.623 46.322 20.791 1.00 28.70 228 SER A CA 1
ATOM 1757 C C . SER A 1 228 ? 52.334 47.123 20.434 1.00 28.70 228 SER A C 1
ATOM 1759 O O . SER A 1 228 ? 52.335 48.027 19.615 1.00 28.70 228 SER A O 1
ATOM 1761 N N . GLN A 1 229 ? 51.255 46.803 21.178 1.00 31.75 229 GLN A N 1
ATOM 1762 C CA . GLN A 1 229 ? 50.405 47.673 22.040 1.00 31.75 229 GLN A CA 1
ATOM 1763 C C . GLN A 1 229 ? 49.507 48.834 21.473 1.00 31.75 229 GLN A C 1
ATOM 1765 O O . GLN A 1 229 ? 49.576 49.147 20.294 1.00 31.75 229 GLN A O 1
ATOM 1770 N N . PRO A 1 230 ? 48.524 49.387 22.245 1.00 36.69 230 PRO A N 1
ATOM 1771 C CA . PRO A 1 230 ? 47.084 49.096 22.084 1.00 36.69 230 PRO A CA 1
ATOM 1772 C C . PRO A 1 230 ? 46.180 50.337 21.854 1.00 36.69 230 PRO A C 1
ATOM 1774 O O . PRO A 1 230 ? 46.581 51.468 22.110 1.00 36.69 230 PRO A O 1
ATOM 1777 N N . SER A 1 231 ? 44.900 50.147 21.490 1.00 28.22 231 SER A N 1
ATOM 1778 C CA . SER A 1 231 ? 43.854 51.154 21.773 1.00 28.22 231 SER A CA 1
ATOM 1779 C C . SER A 1 231 ? 42.399 50.635 21.742 1.00 28.22 231 SER A C 1
ATOM 1781 O O . SER A 1 231 ? 41.982 49.905 20.849 1.00 28.22 231 SER A O 1
ATOM 1783 N N . SER A 1 232 ? 41.626 51.140 22.716 1.00 31.62 232 SER A N 1
ATOM 1784 C CA . SER A 1 232 ? 40.157 51.327 22.783 1.00 31.62 232 SER A CA 1
ATOM 1785 C C . SER A 1 232 ? 39.207 50.204 23.284 1.00 31.62 232 SER A C 1
ATOM 1787 O O . SER A 1 232 ? 38.763 49.321 22.563 1.00 31.62 232 SER A O 1
ATOM 1789 N N . SER A 1 233 ? 38.875 50.326 24.580 1.00 31.06 233 SER A N 1
ATOM 1790 C CA . SER A 1 233 ? 37.540 50.462 25.217 1.00 31.06 233 SER A CA 1
ATOM 1791 C C . SER A 1 233 ? 36.342 49.535 24.886 1.00 31.06 233 SER A C 1
ATOM 1793 O O . SER A 1 233 ? 35.593 49.785 23.946 1.00 31.06 233 SER A O 1
ATOM 1795 N N . ASN A 1 234 ? 36.037 48.677 25.878 1.00 34.44 234 ASN A N 1
ATOM 1796 C CA . ASN A 1 234 ? 34.718 48.190 26.354 1.00 34.44 234 ASN A CA 1
ATOM 1797 C C . ASN A 1 234 ? 33.949 47.077 25.584 1.00 34.44 234 ASN A C 1
ATOM 1799 O O . ASN A 1 234 ? 34.207 46.818 24.414 1.00 34.44 234 ASN A O 1
ATOM 1803 N N . PRO A 1 235 ? 33.096 46.290 26.290 1.00 38.72 235 PRO A N 1
ATOM 1804 C CA . PRO A 1 235 ? 33.349 44.868 26.531 1.00 38.72 235 PRO A CA 1
ATOM 1805 C C . PRO A 1 235 ? 32.477 43.946 25.668 1.00 38.72 235 PRO A C 1
ATOM 1807 O O . PRO A 1 235 ? 31.263 44.114 25.574 1.00 38.72 235 PRO A O 1
ATOM 1810 N N . LYS A 1 236 ? 33.082 42.912 25.080 1.00 35.47 236 LYS A N 1
ATOM 1811 C CA . LYS A 1 236 ? 32.343 41.868 24.360 1.00 35.47 236 LYS A CA 1
ATOM 1812 C C . LYS A 1 236 ? 31.999 40.718 25.306 1.00 35.47 236 LYS A C 1
ATOM 1814 O O . LYS A 1 236 ? 32.844 39.890 25.628 1.00 35.47 236 LYS A O 1
ATOM 1819 N N . GLN A 1 237 ? 30.737 40.678 25.726 1.00 45.38 237 GLN A N 1
ATOM 1820 C CA . GLN A 1 237 ? 30.060 39.458 26.164 1.00 45.38 237 GLN A CA 1
ATOM 1821 C C . GLN A 1 237 ? 30.145 38.392 25.062 1.00 45.38 237 GLN A C 1
ATOM 1823 O O . GLN A 1 237 ? 29.849 38.674 23.901 1.00 45.38 237 GLN A O 1
ATOM 1828 N N . GLY A 1 238 ? 30.514 37.163 25.427 1.00 54.94 238 GLY A N 1
ATOM 1829 C CA . GLY A 1 238 ? 30.485 36.027 24.509 1.00 54.94 238 GLY A CA 1
ATOM 1830 C C . GLY A 1 238 ? 31.164 34.774 25.060 1.00 54.94 238 GLY A C 1
ATOM 1831 O O . GLY A 1 238 ? 32.142 34.852 25.800 1.00 54.94 238 GLY A O 1
ATOM 1832 N N . MET A 1 239 ? 30.636 33.615 24.660 1.00 52.62 239 MET A N 1
ATOM 1833 C CA . MET A 1 239 ? 30.967 32.247 25.106 1.00 52.62 239 MET A CA 1
ATOM 1834 C C . MET A 1 239 ? 32.447 31.829 24.966 1.00 52.62 239 MET A C 1
ATOM 1836 O O . MET A 1 239 ? 32.817 30.741 25.394 1.00 52.62 239 MET A O 1
ATOM 1840 N N . SER A 1 240 ? 33.311 32.671 24.397 1.00 52.56 240 SER A N 1
ATOM 1841 C CA . SER A 1 240 ? 34.753 32.433 24.280 1.00 52.56 240 SER A CA 1
ATOM 1842 C C . SER A 1 240 ? 35.543 32.793 25.546 1.00 52.56 240 SER A C 1
ATOM 1844 O O . SER A 1 240 ? 36.595 32.205 25.776 1.00 52.56 240 SER A O 1
ATOM 1846 N N . ALA A 1 241 ? 35.035 33.692 26.401 1.00 56.16 241 ALA A N 1
ATOM 1847 C CA . ALA A 1 241 ? 35.667 34.012 27.689 1.00 56.16 241 ALA A CA 1
ATOM 1848 C C . ALA A 1 241 ? 35.544 32.855 28.702 1.00 56.16 241 ALA A C 1
ATOM 1850 O O . ALA A 1 241 ? 36.443 32.621 29.501 1.00 56.16 241 ALA A O 1
ATOM 1851 N N . VAL A 1 242 ? 34.468 32.069 28.600 1.00 58.19 242 VAL A N 1
ATOM 1852 C CA . VAL A 1 242 ? 34.207 30.906 29.465 1.00 58.19 242 VAL A CA 1
ATOM 1853 C C . VAL A 1 242 ? 35.140 29.734 29.130 1.00 58.19 242 VAL A C 1
ATOM 1855 O O . VAL A 1 242 ? 35.575 29.010 30.019 1.00 58.19 242 VAL A O 1
ATOM 1858 N N . PHE A 1 243 ? 35.511 29.561 27.857 1.00 55.56 243 PHE A N 1
ATOM 1859 C CA . PHE A 1 243 ? 36.415 28.481 27.444 1.00 55.56 243 PHE A CA 1
ATOM 1860 C C . PHE A 1 243 ? 37.885 28.731 27.822 1.00 55.56 243 PHE A C 1
ATOM 1862 O O . PHE A 1 243 ? 38.607 27.766 28.065 1.00 55.56 243 PHE A O 1
ATOM 1869 N N . GLN A 1 244 ? 38.320 29.991 27.944 1.00 57.72 244 GLN A N 1
ATOM 1870 C CA . GLN A 1 244 ? 39.664 30.324 28.443 1.00 57.72 244 GLN A CA 1
ATOM 1871 C C . GLN A 1 244 ? 39.796 30.183 29.969 1.00 57.72 244 GLN A C 1
ATOM 1873 O O . GLN A 1 244 ? 40.881 29.876 30.459 1.00 57.72 244 GLN A O 1
ATOM 1878 N N . GLU A 1 245 ? 38.705 30.342 30.721 1.00 57.72 245 GLU A N 1
ATOM 1879 C CA . GLU A 1 245 ? 38.689 30.125 32.176 1.00 57.72 245 GLU A CA 1
ATOM 1880 C C . GLU A 1 245 ? 38.680 28.627 32.544 1.00 57.72 245 GLU A C 1
ATOM 1882 O O . GLU A 1 245 ? 39.181 28.225 33.591 1.00 57.72 245 GLU A O 1
ATOM 1887 N N . ILE A 1 246 ? 38.183 27.770 31.646 1.00 56.66 246 ILE A N 1
ATOM 1888 C CA . ILE A 1 246 ? 38.185 26.310 31.830 1.00 56.66 246 ILE A CA 1
ATOM 1889 C C . ILE A 1 246 ? 39.562 25.696 31.511 1.00 56.66 246 ILE A C 1
ATOM 1891 O O . ILE A 1 246 ? 39.945 24.701 32.130 1.00 56.66 246 ILE A O 1
ATOM 1895 N N . SER A 1 247 ? 40.340 26.279 30.590 1.00 59.38 247 SER A N 1
ATOM 1896 C CA . SER A 1 247 ? 41.637 25.721 30.171 1.00 59.38 247 SER A CA 1
ATOM 1897 C C . SER A 1 247 ? 42.818 26.065 31.089 1.00 59.38 247 SER A C 1
ATOM 1899 O O . SER A 1 247 ? 43.895 25.504 30.911 1.00 59.38 247 SER A O 1
ATOM 1901 N N . SER A 1 248 ? 42.651 26.963 32.064 1.00 57.19 248 SER A N 1
ATOM 1902 C CA . SER A 1 248 ? 43.701 27.358 33.021 1.00 57.19 248 SER A CA 1
ATOM 1903 C C . SER A 1 248 ? 43.711 26.533 34.318 1.00 57.19 248 SER A C 1
ATOM 1905 O O . SER A 1 248 ? 44.477 26.823 35.232 1.00 57.19 248 SER A O 1
ATOM 1907 N N . GLY A 1 249 ? 42.943 25.439 34.360 1.00 53.69 249 GLY A N 1
ATOM 1908 C CA . GLY A 1 249 ? 43.251 24.284 35.199 1.00 53.69 249 GLY A CA 1
ATOM 1909 C C . GLY A 1 249 ? 43.145 24.511 36.706 1.00 53.69 249 GLY A C 1
ATOM 1910 O O . GLY A 1 249 ? 44.158 24.484 37.392 1.00 53.69 249 GLY A O 1
ATOM 1911 N N . ASN A 1 250 ? 41.921 24.627 37.242 1.00 54.81 250 ASN A N 1
ATOM 1912 C CA . ASN A 1 250 ? 41.617 24.165 38.610 1.00 54.81 250 ASN A CA 1
ATOM 1913 C C . ASN A 1 250 ? 40.103 24.001 38.903 1.00 54.81 250 ASN A C 1
ATOM 1915 O O . ASN A 1 250 ? 39.596 24.438 39.939 1.00 54.81 250 ASN A O 1
ATOM 1919 N N . VAL A 1 251 ? 39.341 23.366 38.003 1.00 58.84 251 VAL A N 1
ATOM 1920 C CA . VAL A 1 251 ? 37.872 23.215 38.132 1.00 58.84 251 VAL A CA 1
ATOM 1921 C C . VAL A 1 251 ? 37.482 22.009 39.007 1.00 58.84 251 VAL A C 1
ATOM 1923 O O . VAL A 1 251 ? 36.733 21.128 38.594 1.00 58.84 251 VAL A O 1
ATOM 1926 N N . SER A 1 252 ? 37.996 21.929 40.237 1.00 50.34 252 SER A N 1
ATOM 1927 C CA . SER A 1 252 ? 37.571 20.888 41.197 1.00 50.34 252 SER A CA 1
ATOM 1928 C C . SER A 1 252 ? 37.482 21.337 42.657 1.00 50.34 252 SER A C 1
ATOM 1930 O O . SER A 1 252 ? 37.214 20.514 43.530 1.00 50.34 252 SER A O 1
ATOM 1932 N N . VAL A 1 253 ? 37.675 22.627 42.948 1.00 57.69 253 VAL A N 1
ATOM 1933 C CA . VAL A 1 253 ? 37.685 23.139 44.334 1.00 57.69 253 VAL A CA 1
ATOM 1934 C C . VAL A 1 253 ? 36.288 23.589 44.810 1.00 57.69 253 VAL A C 1
ATOM 1936 O O . VAL A 1 253 ? 36.046 23.663 46.010 1.00 57.69 253 VAL A O 1
ATOM 1939 N N . GLY A 1 254 ? 35.331 23.805 43.895 1.00 57.78 254 GLY A N 1
ATOM 1940 C CA . GLY A 1 254 ? 33.977 24.299 44.212 1.00 57.78 254 GLY A CA 1
ATOM 1941 C C . GLY A 1 254 ? 32.842 23.262 44.237 1.00 57.78 254 GLY A C 1
ATOM 1942 O O . GLY A 1 254 ? 31.721 23.608 44.604 1.00 57.78 254 GLY A O 1
ATOM 1943 N N . LEU A 1 255 ? 33.082 22.000 43.860 1.00 49.44 255 LEU A N 1
ATOM 1944 C CA . LEU A 1 255 ? 32.051 20.956 43.931 1.00 49.44 255 LEU A CA 1
ATOM 1945 C C . LEU A 1 255 ? 32.060 20.291 45.313 1.00 49.44 255 LEU A C 1
ATOM 1947 O O . LEU A 1 255 ? 33.090 19.780 45.757 1.00 49.44 255 LEU A O 1
ATOM 1951 N N . LYS A 1 256 ? 30.896 20.225 45.976 1.00 56.12 256 LYS A N 1
ATOM 1952 C CA . LYS A 1 256 ? 30.721 19.384 47.171 1.00 56.12 256 LYS A CA 1
ATOM 1953 C C . LYS A 1 256 ? 31.107 17.944 46.825 1.00 56.12 256 LYS A C 1
ATOM 1955 O O . LYS A 1 256 ? 30.470 17.309 45.986 1.00 56.12 256 LYS A O 1
ATOM 1960 N N . LYS A 1 257 ? 32.149 17.426 47.477 1.00 61.91 257 LYS A N 1
ATOM 1961 C CA . LYS A 1 257 ? 32.565 16.030 47.331 1.00 61.91 257 LYS A CA 1
ATOM 1962 C C . LYS A 1 257 ? 31.480 15.119 47.899 1.00 61.91 257 LYS A C 1
ATOM 1964 O O . LYS A 1 257 ? 31.109 15.245 49.061 1.00 61.91 257 LYS A O 1
ATOM 1969 N N . VAL A 1 258 ? 31.002 14.191 47.076 1.00 52.22 258 VAL A N 1
ATOM 1970 C CA . VAL A 1 258 ? 30.113 13.106 47.501 1.00 52.22 258 VAL A CA 1
ATOM 1971 C C . VAL A 1 258 ? 30.941 12.135 48.344 1.00 52.22 258 VAL A C 1
ATOM 1973 O O . VAL A 1 258 ? 31.782 11.406 47.812 1.00 52.22 258 VAL A O 1
ATOM 1976 N N . THR A 1 259 ? 30.754 12.162 49.661 1.00 67.69 259 THR A N 1
ATOM 1977 C CA . THR A 1 259 ? 31.405 11.235 50.593 1.00 67.69 259 THR A CA 1
ATOM 1978 C C . THR A 1 259 ? 30.813 9.825 50.461 1.00 67.69 259 THR A C 1
ATOM 1980 O O . THR A 1 259 ? 29.731 9.624 49.902 1.00 67.69 259 THR A O 1
ATOM 1983 N N . ALA A 1 260 ? 31.578 8.805 50.862 1.00 56.06 260 ALA A N 1
ATOM 1984 C CA . ALA A 1 260 ? 31.309 7.397 50.543 1.00 56.06 260 ALA A CA 1
ATOM 1985 C C . ALA A 1 260 ? 29.976 6.850 51.103 1.00 56.06 260 ALA A C 1
ATOM 1987 O O . ALA A 1 260 ? 29.473 5.846 50.598 1.00 56.06 260 ALA A O 1
ATOM 1988 N N . ASP A 1 261 ? 29.405 7.527 52.094 1.00 55.81 261 ASP A N 1
ATOM 1989 C CA . ASP A 1 261 ? 28.092 7.323 52.715 1.00 55.81 261 ASP A CA 1
ATOM 1990 C C . ASP A 1 261 ? 26.908 7.724 51.810 1.00 55.81 261 ASP A C 1
ATOM 1992 O O . ASP A 1 261 ? 25.802 7.205 51.958 1.00 55.81 261 ASP A O 1
ATOM 1996 N N . MET A 1 262 ? 27.137 8.577 50.804 1.00 58.47 262 MET A N 1
ATOM 1997 C CA . MET A 1 262 ? 26.115 8.994 49.834 1.00 58.47 262 MET A CA 1
ATOM 1998 C C . MET A 1 262 ? 26.015 8.081 48.601 1.00 58.47 262 MET A C 1
ATOM 2000 O O . MET A 1 262 ? 25.167 8.296 47.732 1.00 58.47 262 MET A O 1
ATOM 2004 N N . LYS A 1 263 ? 26.848 7.037 48.502 1.00 65.56 263 LYS A N 1
ATOM 2005 C CA . LYS A 1 263 ? 26.715 6.008 47.461 1.00 65.56 263 LYS A CA 1
ATOM 2006 C C . LYS A 1 263 ? 25.650 4.994 47.875 1.00 65.56 263 LYS A C 1
ATOM 2008 O O . LYS A 1 263 ? 25.704 4.432 48.964 1.00 65.56 263 LYS A O 1
ATOM 2013 N N . THR A 1 264 ? 24.736 4.666 46.963 1.00 55.41 264 THR A N 1
ATOM 2014 C CA . THR A 1 264 ? 23.603 3.737 47.170 1.00 55.41 264 THR A CA 1
ATOM 2015 C C . THR A 1 264 ? 24.005 2.333 47.645 1.00 55.41 264 THR A C 1
ATOM 2017 O O . THR A 1 264 ? 23.156 1.596 48.133 1.00 55.41 264 THR A O 1
ATOM 2020 N N . LYS A 1 265 ? 25.288 1.964 47.521 1.00 55.25 265 LYS A N 1
ATOM 2021 C CA . LYS A 1 265 ? 25.858 0.685 47.972 1.00 55.25 265 LYS A CA 1
ATOM 2022 C C . LYS A 1 265 ? 26.244 0.649 49.465 1.00 55.25 265 LYS A C 1
ATOM 2024 O O . LYS A 1 265 ? 26.486 -0.440 49.962 1.00 55.25 265 LYS A O 1
ATOM 2029 N N . ASN A 1 266 ? 26.279 1.789 50.168 1.00 54.50 266 ASN A N 1
ATOM 2030 C CA . ASN A 1 266 ? 26.806 1.898 51.541 1.00 54.50 266 ASN A CA 1
ATOM 2031 C C . ASN A 1 266 ? 25.775 2.364 52.594 1.00 54.50 266 ASN A C 1
ATOM 2033 O O . ASN A 1 266 ? 26.159 2.804 53.673 1.00 54.50 266 ASN A O 1
ATOM 2037 N N . ARG A 1 267 ? 24.465 2.281 52.324 1.00 49.06 267 ARG A N 1
ATOM 2038 C CA . ARG A 1 267 ? 23.440 2.554 53.351 1.00 49.06 267 ARG A CA 1
ATOM 2039 C C . ARG A 1 267 ? 23.277 1.344 54.278 1.00 49.06 267 ARG A C 1
ATOM 2041 O O . ARG A 1 267 ? 22.758 0.320 53.847 1.00 49.06 267 ARG A O 1
ATOM 2048 N N . THR A 1 268 ? 23.674 1.486 55.541 1.00 57.06 268 THR A N 1
ATOM 2049 C CA . THR A 1 268 ? 23.578 0.459 56.598 1.00 57.06 268 THR A CA 1
ATOM 2050 C C . THR A 1 268 ? 22.190 0.300 57.232 1.00 57.06 268 THR A C 1
ATOM 2052 O O . THR A 1 268 ? 21.984 -0.655 57.969 1.00 57.06 268 THR A O 1
ATOM 2055 N N . ASP A 1 269 ? 21.204 1.135 56.886 1.00 51.12 269 ASP A N 1
ATOM 2056 C CA . ASP A 1 269 ? 19.849 1.076 57.467 1.00 51.12 269 ASP A CA 1
ATOM 2057 C C . ASP A 1 269 ? 18.807 0.433 56.537 1.00 51.12 269 ASP A C 1
ATOM 2059 O O . ASP A 1 269 ? 17.745 0.984 56.239 1.00 51.12 269 ASP A O 1
ATOM 2063 N N . ARG A 1 270 ? 19.101 -0.787 56.082 1.00 45.31 270 ARG A N 1
ATOM 2064 C CA . ARG A 1 270 ? 18.065 -1.750 55.686 1.00 45.31 270 ARG A CA 1
ATOM 2065 C C . ARG A 1 270 ? 18.322 -3.061 56.410 1.00 45.31 270 ARG A C 1
ATOM 2067 O O . ARG A 1 270 ? 18.941 -3.983 55.892 1.00 45.31 270 ARG A O 1
ATOM 2074 N N . THR A 1 271 ? 17.829 -3.115 57.638 1.00 44.28 271 THR A N 1
ATOM 2075 C CA . THR A 1 271 ? 17.649 -4.342 58.401 1.00 44.28 271 THR A CA 1
ATOM 2076 C C . THR A 1 271 ? 16.601 -5.211 57.705 1.00 44.28 271 THR A C 1
ATOM 2078 O O . THR A 1 271 ? 15.401 -4.965 57.760 1.00 44.28 271 THR A O 1
ATOM 2081 N N . GLY A 1 272 ? 17.076 -6.235 57.005 1.00 38.25 272 GLY A N 1
ATOM 2082 C CA . GLY A 1 272 ? 16.284 -7.365 56.540 1.00 38.25 272 GLY A CA 1
ATOM 2083 C C . GLY A 1 272 ? 17.044 -8.623 56.917 1.00 38.25 272 GLY A C 1
ATOM 2084 O O . GLY A 1 272 ? 17.993 -9.000 56.238 1.00 38.25 272 GLY A O 1
ATOM 2085 N N . VAL A 1 273 ? 16.676 -9.200 58.057 1.00 34.44 273 VAL A N 1
ATOM 2086 C CA . VAL A 1 273 ? 17.218 -10.450 58.597 1.00 34.44 273 VAL A CA 1
ATOM 2087 C C . VAL A 1 273 ? 17.194 -11.538 57.520 1.00 34.44 273 VAL A C 1
ATOM 2089 O O . VAL A 1 273 ? 16.137 -11.871 56.991 1.00 34.44 273 VAL A O 1
ATOM 2092 N N . VAL A 1 274 ? 18.366 -12.099 57.215 1.00 29.70 274 VAL A N 1
ATOM 2093 C CA . VAL A 1 274 ? 18.508 -13.336 56.443 1.00 29.70 274 VAL A CA 1
ATOM 2094 C C . VAL A 1 274 ? 18.591 -14.483 57.443 1.00 29.70 274 VAL A C 1
ATOM 2096 O O . VAL A 1 274 ? 19.573 -14.602 58.173 1.00 29.70 274 VAL A O 1
ATOM 2099 N N . SER A 1 275 ? 17.578 -15.345 57.459 1.00 32.56 275 SER A N 1
ATOM 2100 C CA . SER A 1 275 ? 17.712 -16.702 57.985 1.00 32.56 275 SER A CA 1
ATOM 2101 C C . SER A 1 275 ? 17.932 -17.633 56.799 1.00 32.56 275 SER A C 1
ATOM 2103 O O . SER A 1 275 ? 17.049 -17.814 55.965 1.00 32.56 275 SER A O 1
ATOM 2105 N N . ALA A 1 276 ? 19.138 -18.185 56.700 1.00 36.75 276 ALA A N 1
ATOM 2106 C CA . ALA A 1 276 ? 19.477 -19.220 55.738 1.00 36.75 276 ALA A CA 1
ATOM 2107 C C . ALA A 1 276 ? 19.101 -20.594 56.306 1.00 36.75 276 ALA A C 1
ATOM 2109 O O . ALA A 1 276 ? 19.607 -20.959 57.362 1.00 36.75 276 ALA A O 1
ATOM 2110 N N . SER A 1 277 ? 18.256 -21.350 55.601 1.00 32.94 277 SER A N 1
ATOM 2111 C CA . SER A 1 277 ? 18.464 -22.777 55.301 1.00 32.94 277 SER A CA 1
ATOM 2112 C C . SER A 1 277 ? 17.298 -23.308 54.458 1.00 32.94 277 SER A C 1
ATOM 2114 O O . SER A 1 277 ? 16.148 -22.977 54.733 1.00 32.94 277 SER A O 1
ATOM 2116 N N . GLY A 1 278 ? 17.592 -24.154 53.468 1.00 31.58 278 GLY A N 1
ATOM 2117 C CA . GLY A 1 278 ? 16.581 -24.940 52.750 1.00 31.58 278 GLY A CA 1
ATOM 2118 C C . GLY A 1 278 ? 16.659 -24.819 51.232 1.00 31.58 278 GLY A C 1
ATOM 2119 O O . GLY A 1 278 ? 16.032 -23.964 50.623 1.00 31.58 278 GLY A O 1
ATOM 2120 N N . LYS A 1 279 ? 17.449 -25.703 50.631 1.00 41.66 279 LYS A N 1
ATOM 2121 C CA . LYS A 1 279 ? 17.604 -25.927 49.194 1.00 41.66 279 LYS A CA 1
ATOM 2122 C C . LYS A 1 279 ? 16.365 -26.645 48.652 1.00 41.66 279 LYS A C 1
ATOM 2124 O O . LYS A 1 279 ? 16.296 -27.846 48.855 1.00 41.66 279 LYS A O 1
ATOM 2129 N N . GLU A 1 280 ? 15.476 -25.964 47.925 1.00 32.38 280 GLU A N 1
ATOM 2130 C CA . GLU A 1 280 ? 14.551 -26.602 46.972 1.00 32.38 280 GLU A CA 1
ATOM 2131 C C . GLU A 1 280 ? 14.258 -25.714 45.750 1.00 32.38 280 GLU A C 1
ATOM 2133 O O . GLU A 1 280 ? 14.234 -24.485 45.792 1.00 32.38 280 GLU A O 1
ATOM 2138 N N . THR A 1 281 ? 14.123 -26.410 44.629 1.00 40.50 281 THR A N 1
ATOM 2139 C CA . THR A 1 281 ? 14.039 -25.972 43.240 1.00 40.50 281 THR A CA 1
ATOM 2140 C C . THR A 1 281 ? 12.757 -25.181 42.965 1.00 40.50 281 THR A C 1
ATOM 2142 O O . THR A 1 281 ? 11.672 -25.749 43.018 1.00 40.50 281 THR A O 1
ATOM 2145 N N . HIS A 1 282 ? 12.858 -23.905 42.576 1.00 33.44 282 HIS A N 1
ATOM 2146 C CA . HIS A 1 282 ? 11.720 -23.169 42.019 1.00 33.44 282 HIS A CA 1
ATOM 2147 C C . HIS A 1 282 ? 12.064 -22.505 40.684 1.00 33.44 282 HIS A C 1
ATOM 2149 O O . HIS A 1 282 ? 12.964 -21.675 40.568 1.00 33.44 282 HIS A O 1
ATOM 2155 N N . SER A 1 283 ? 11.302 -22.922 39.674 1.00 36.03 283 SER A N 1
ATOM 2156 C CA . SER A 1 283 ? 11.230 -22.399 38.316 1.00 36.03 283 SER A CA 1
ATOM 2157 C C . SER A 1 283 ? 10.996 -20.888 38.303 1.00 36.03 283 SER A C 1
ATOM 2159 O O . SER A 1 283 ? 9.999 -20.407 38.846 1.00 36.03 283 SER A O 1
ATOM 2161 N N . SER A 1 284 ? 11.871 -20.139 37.636 1.00 32.56 284 SER A N 1
ATOM 2162 C CA . SER A 1 284 ? 11.660 -18.716 37.377 1.00 32.56 284 SER A CA 1
ATOM 2163 C C . SER A 1 284 ? 10.549 -18.524 36.343 1.00 32.56 284 SER A C 1
ATOM 2165 O O . SER A 1 284 ? 10.777 -18.664 35.141 1.00 32.56 284 SER A O 1
ATOM 2167 N N . SER A 1 285 ? 9.350 -18.184 36.810 1.00 36.41 285 SER A N 1
ATOM 2168 C CA . SER A 1 285 ? 8.278 -17.643 35.971 1.00 36.41 285 SER A CA 1
ATOM 2169 C C . SER A 1 285 ? 8.741 -16.321 35.334 1.00 36.41 285 SER A C 1
ATOM 2171 O O . SER A 1 285 ? 9.242 -15.459 36.066 1.00 36.41 285 SER A O 1
ATOM 2173 N N . PRO A 1 286 ? 8.590 -16.105 34.013 1.00 46.47 286 PRO A N 1
ATOM 2174 C CA . PRO A 1 286 ? 9.037 -14.869 33.382 1.00 46.47 286 PRO A CA 1
ATOM 2175 C C . PRO A 1 286 ? 8.136 -13.696 33.775 1.00 46.47 286 PRO A C 1
ATOM 2177 O O . PRO A 1 286 ? 6.911 -13.811 33.829 1.00 46.47 286 PRO A O 1
ATOM 2180 N N . SER A 1 287 ? 8.753 -12.544 34.018 1.00 33.50 287 SER A N 1
ATOM 2181 C CA . SER A 1 287 ? 8.069 -11.280 34.260 1.00 33.50 287 SER A CA 1
ATOM 2182 C C . SER A 1 287 ? 7.298 -10.830 33.012 1.00 33.50 287 SER A C 1
ATOM 2184 O O . SER A 1 287 ? 7.863 -10.620 31.938 1.00 33.50 287 SER A O 1
ATOM 2186 N N . PHE A 1 288 ? 5.982 -10.657 33.149 1.00 39.50 288 PHE A N 1
ATOM 2187 C CA . PHE A 1 288 ? 5.132 -10.100 32.098 1.00 39.50 288 PHE A CA 1
ATOM 2188 C C . PHE A 1 288 ? 5.456 -8.613 31.891 1.00 39.50 288 PHE A C 1
ATOM 2190 O O . PHE A 1 288 ? 5.002 -7.741 32.632 1.00 39.50 288 PHE A O 1
ATOM 2197 N N . SER A 1 289 ? 6.237 -8.302 30.856 1.00 46.44 289 SER A N 1
ATOM 2198 C CA . SER A 1 289 ? 6.259 -6.961 30.265 1.00 46.44 289 SER A CA 1
ATOM 2199 C C . SER A 1 289 ? 4.907 -6.687 29.598 1.00 46.44 289 SER A C 1
ATOM 2201 O O . SER A 1 289 ? 4.407 -7.583 28.925 1.00 46.44 289 SER A O 1
ATOM 2203 N N . LYS A 1 290 ? 4.349 -5.473 29.747 1.00 51.28 290 LYS A N 1
ATOM 2204 C CA . LYS A 1 290 ? 3.139 -4.954 29.064 1.00 51.28 290 LYS A CA 1
ATOM 2205 C C . LYS A 1 290 ? 3.164 -5.202 27.539 1.00 51.28 290 LYS A C 1
ATOM 2207 O O . LYS A 1 290 ? 3.511 -4.306 26.774 1.00 51.28 290 LYS A O 1
ATOM 2212 N N . ALA A 1 291 ? 2.809 -6.401 27.101 1.00 59.75 291 ALA A N 1
ATOM 2213 C CA . ALA A 1 291 ? 2.572 -6.753 25.707 1.00 59.75 291 ALA A CA 1
ATOM 2214 C C . ALA A 1 291 ? 1.058 -6.747 25.450 1.00 59.75 291 ALA A C 1
ATOM 2216 O O . ALA A 1 291 ? 0.273 -6.958 26.378 1.00 59.75 291 ALA A O 1
ATOM 2217 N N . GLY A 1 292 ? 0.646 -6.465 24.210 1.00 70.25 292 GLY A N 1
ATOM 2218 C CA . GLY A 1 292 ? -0.755 -6.617 23.808 1.00 70.25 292 GLY A CA 1
ATOM 2219 C C . GLY A 1 292 ? -1.213 -8.076 23.942 1.00 70.25 292 GLY A C 1
ATOM 2220 O O . GLY A 1 292 ? -0.382 -8.962 24.157 1.00 70.25 292 GLY A O 1
ATOM 2221 N N . PRO A 1 293 ? -2.520 -8.364 23.837 1.00 84.88 293 PRO A N 1
ATOM 2222 C CA . PRO A 1 293 ? -2.991 -9.744 23.887 1.00 84.88 293 PRO A CA 1
ATOM 2223 C C . PRO A 1 293 ? -2.320 -10.586 22.779 1.00 84.88 293 PRO A C 1
ATOM 2225 O O . PRO A 1 293 ? -2.123 -10.070 21.671 1.00 84.88 293 PRO A O 1
ATOM 2228 N N . PRO A 1 294 ? -1.962 -11.858 23.052 1.00 91.31 294 PRO A N 1
ATOM 2229 C CA . PRO A 1 294 ? -1.437 -12.761 22.035 1.00 91.31 294 PRO A CA 1
ATOM 2230 C C . PRO A 1 294 ? -2.423 -12.902 20.880 1.00 91.31 294 PRO A C 1
ATOM 2232 O O . PRO A 1 294 ? -3.608 -13.161 21.095 1.00 91.31 294 PRO A O 1
ATOM 2235 N N . LYS A 1 295 ? -1.926 -12.752 19.657 1.00 92.25 295 LYS A N 1
ATOM 2236 C CA . LYS A 1 295 ? -2.724 -12.779 18.435 1.00 92.25 295 LYS A CA 1
ATOM 2237 C C . LYS A 1 295 ? -2.153 -13.801 17.464 1.00 92.25 295 LYS A C 1
ATOM 2239 O O . LYS A 1 295 ? -0.945 -13.829 17.245 1.00 92.25 295 LYS A O 1
ATOM 2244 N N . LEU A 1 296 ? -3.010 -14.659 16.927 1.00 92.69 296 LEU A N 1
ATOM 2245 C CA . LEU A 1 296 ? -2.704 -15.549 15.809 1.00 92.69 296 LEU A CA 1
ATOM 2246 C C . LEU A 1 296 ? -4.001 -15.713 15.028 1.00 92.69 296 LEU A C 1
ATOM 2248 O O . LEU A 1 296 ? -4.842 -16.534 15.376 1.00 92.69 296 LEU A O 1
ATOM 2252 N N . GLU A 1 297 ? -4.204 -14.854 14.037 1.00 91.12 297 GLU A N 1
ATOM 2253 C CA . GLU A 1 297 ? -5.390 -14.903 13.183 1.00 91.12 297 GLU A CA 1
ATOM 2254 C C . GLU A 1 297 ? -5.100 -14.329 11.797 1.00 91.12 297 GLU A C 1
ATOM 2256 O O . GLU A 1 297 ? -4.240 -13.455 11.626 1.00 91.12 297 GLU A O 1
ATOM 2261 N N . LEU A 1 298 ? -5.866 -14.794 10.814 1.00 90.69 298 LEU A N 1
ATOM 2262 C CA . LEU A 1 298 ? -5.887 -14.227 9.477 1.00 90.69 298 LEU A CA 1
ATOM 2263 C C . LEU A 1 298 ? -6.784 -12.984 9.463 1.00 90.69 298 LEU A C 1
ATOM 2265 O O . LEU A 1 298 ? -8.012 -13.070 9.469 1.00 90.69 298 LEU A O 1
ATOM 2269 N N . GLN A 1 299 ? -6.169 -11.807 9.417 1.00 86.12 299 GLN A N 1
ATOM 2270 C CA . GLN A 1 299 ? -6.878 -10.543 9.292 1.00 86.12 299 GLN A CA 1
ATOM 2271 C C . GLN A 1 299 ? -7.298 -10.307 7.841 1.00 86.12 299 GLN A C 1
ATOM 2273 O O . GLN A 1 299 ? -6.484 -10.378 6.912 1.00 86.12 299 GLN A O 1
ATOM 2278 N N . MET A 1 300 ? -8.581 -9.983 7.659 1.00 82.94 300 MET A N 1
ATOM 2279 C CA . MET A 1 300 ? -9.153 -9.536 6.382 1.00 82.94 300 MET A CA 1
ATOM 2280 C C . MET A 1 300 ? -8.891 -10.506 5.209 1.00 82.94 300 MET A C 1
ATOM 2282 O O . MET A 1 300 ? -8.855 -10.087 4.056 1.00 82.94 300 MET A O 1
ATOM 2286 N N . GLY A 1 301 ? -8.659 -11.795 5.494 1.00 81.44 301 GLY A N 1
ATOM 2287 C CA . GLY A 1 301 ? -8.374 -12.830 4.493 1.00 81.44 301 GLY A CA 1
ATOM 2288 C C . GLY A 1 301 ? -7.013 -12.725 3.788 1.00 81.44 301 GLY A C 1
ATOM 2289 O O . GLY A 1 301 ? -6.739 -13.534 2.905 1.00 81.44 301 GLY A O 1
ATOM 2290 N N . ARG A 1 302 ? -6.162 -11.750 4.148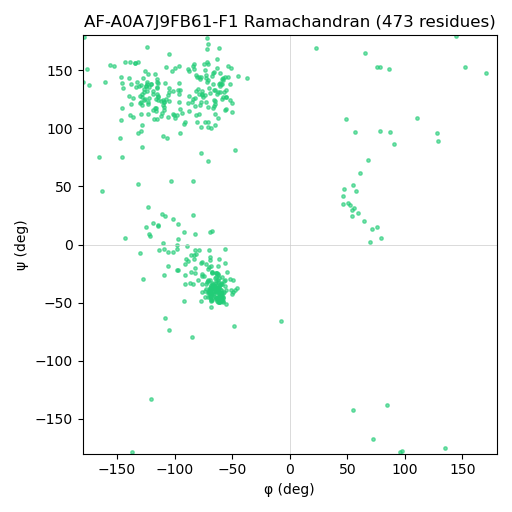 1.00 87.75 302 ARG A N 1
ATOM 2291 C CA . ARG A 1 302 ? -4.903 -11.456 3.432 1.00 87.75 302 ARG A CA 1
ATOM 2292 C C . ARG A 1 302 ? -3.665 -11.416 4.326 1.00 87.75 302 ARG A C 1
ATOM 2294 O O . ARG A 1 302 ? -2.581 -11.714 3.842 1.00 87.75 302 ARG A O 1
ATOM 2301 N N . LYS A 1 303 ? -3.784 -11.052 5.605 1.00 92.75 303 LYS A N 1
ATOM 2302 C CA . LYS A 1 303 ? -2.620 -10.871 6.489 1.00 92.75 303 LYS A CA 1
ATOM 2303 C C . LYS A 1 303 ? -2.720 -11.751 7.727 1.00 92.75 303 LYS A C 1
ATOM 2305 O O . LYS A 1 303 ? -3.551 -11.497 8.593 1.00 92.75 303 LYS A O 1
ATOM 2310 N N . TRP A 1 304 ? -1.842 -12.736 7.848 1.00 95.00 304 TRP A N 1
ATOM 2311 C CA . TRP A 1 304 ? -1.635 -13.467 9.091 1.00 95.00 304 TRP A CA 1
ATOM 2312 C C . TRP A 1 304 ? -0.929 -12.562 10.097 1.00 95.00 304 TRP A C 1
ATOM 2314 O O . TRP A 1 304 ? 0.182 -12.096 9.852 1.00 95.00 304 TRP A O 1
ATOM 2324 N N . ALA A 1 305 ? -1.592 -12.286 11.217 1.00 94.88 305 ALA A N 1
ATOM 2325 C CA . ALA A 1 305 ? -1.034 -11.496 12.305 1.00 94.88 305 ALA A CA 1
ATOM 2326 C C . ALA A 1 305 ? -0.670 -12.414 13.470 1.00 94.88 305 ALA A C 1
ATOM 2328 O O . ALA A 1 305 ? -1.558 -12.938 14.147 1.00 94.88 305 ALA A O 1
ATOM 2329 N N . VAL A 1 306 ? 0.633 -12.587 13.691 1.00 95.50 306 VAL A N 1
ATOM 2330 C CA . VAL A 1 306 ? 1.204 -13.364 14.795 1.00 95.50 306 VAL A CA 1
ATOM 2331 C C . VAL A 1 306 ? 1.866 -12.385 15.757 1.00 95.50 306 VAL A C 1
ATOM 2333 O O . VAL A 1 306 ? 3.004 -11.976 15.560 1.00 95.50 306 VAL A O 1
ATOM 2336 N N . GLU A 1 307 ? 1.141 -11.943 16.778 1.00 94.69 307 GLU A N 1
ATOM 2337 C CA . GLU A 1 307 ? 1.588 -10.844 17.637 1.00 94.69 307 GLU A CA 1
ATOM 2338 C C . GLU A 1 307 ? 1.651 -11.252 19.107 1.00 94.69 307 GLU A C 1
ATOM 2340 O O . GLU A 1 307 ? 0.824 -12.032 19.582 1.00 94.69 307 GLU A O 1
ATOM 2345 N N . ASN A 1 308 ? 2.607 -10.680 19.842 1.00 93.06 308 ASN A N 1
ATOM 2346 C CA . ASN A 1 308 ? 2.730 -10.792 21.301 1.00 93.06 308 ASN A CA 1
ATOM 2347 C C . ASN A 1 308 ? 2.751 -12.243 21.832 1.00 93.06 308 ASN A C 1
ATOM 2349 O O . ASN A 1 308 ? 2.304 -12.506 22.951 1.00 93.06 308 ASN A O 1
ATOM 2353 N N . GLN A 1 309 ? 3.246 -13.200 21.041 1.00 90.56 309 GLN A N 1
ATOM 2354 C CA . GLN A 1 309 ? 3.411 -14.585 21.486 1.00 90.56 309 GLN A CA 1
ATOM 2355 C C . GLN A 1 309 ? 4.630 -14.677 22.403 1.00 90.56 309 GLN A C 1
ATOM 2357 O O . GLN A 1 309 ? 5.694 -14.168 22.063 1.00 90.56 309 GLN A O 1
ATOM 2362 N N . ILE A 1 310 ? 4.480 -15.290 23.578 1.00 93.25 310 ILE A N 1
ATOM 2363 C CA . ILE A 1 310 ? 5.557 -15.412 24.569 1.00 93.25 310 ILE A CA 1
ATOM 2364 C C . ILE A 1 310 ? 5.665 -16.874 25.003 1.00 93.25 310 ILE A C 1
ATOM 2366 O O . ILE A 1 310 ? 4.683 -17.436 25.488 1.00 93.25 310 ILE A O 1
ATOM 2370 N N . GLY A 1 311 ? 6.844 -17.482 24.840 1.00 90.00 311 GLY A N 1
ATOM 2371 C CA . GLY A 1 311 ? 7.116 -18.852 25.288 1.00 90.00 311 GLY A CA 1
ATOM 2372 C C . GLY A 1 311 ? 6.422 -19.949 24.470 1.00 90.00 311 GLY A C 1
ATOM 2373 O O . GLY A 1 311 ? 6.330 -21.085 24.937 1.00 90.00 311 GLY A O 1
ATOM 2374 N N . ARG A 1 312 ? 5.871 -19.639 23.286 1.00 88.75 312 ARG A N 1
ATOM 2375 C CA . ARG A 1 312 ? 5.078 -20.593 22.493 1.00 88.75 312 ARG A CA 1
ATOM 2376 C C . ARG A 1 312 ? 5.904 -21.203 21.373 1.00 88.75 312 ARG A C 1
ATOM 2378 O O . ARG A 1 312 ? 6.192 -20.540 20.385 1.00 88.75 312 ARG A O 1
ATOM 2385 N N . LYS A 1 313 ? 6.244 -22.485 21.502 1.00 88.62 313 LYS A N 1
ATOM 2386 C CA . LYS A 1 313 ? 7.120 -23.203 20.555 1.00 88.62 313 LYS A CA 1
ATOM 2387 C C . LYS A 1 313 ? 6.381 -24.046 19.509 1.00 88.62 313 LYS A C 1
ATOM 2389 O O . LYS A 1 313 ? 7.011 -24.700 18.690 1.00 88.62 313 LYS A O 1
ATOM 2394 N N . ASN A 1 314 ? 5.055 -24.060 19.561 1.00 89.88 314 ASN A N 1
ATOM 2395 C CA . ASN A 1 314 ? 4.181 -24.894 18.740 1.00 89.88 314 ASN A CA 1
ATOM 2396 C C . ASN A 1 314 ? 3.177 -24.055 17.932 1.00 89.88 314 ASN A C 1
ATOM 2398 O O . ASN A 1 314 ? 2.037 -24.475 17.744 1.00 89.88 314 ASN A O 1
ATOM 2402 N N . LEU A 1 315 ? 3.557 -22.842 17.519 1.00 91.19 315 LEU A N 1
ATOM 2403 C CA . LEU A 1 315 ? 2.701 -22.026 16.661 1.00 91.19 315 LEU A CA 1
ATOM 2404 C C . LEU A 1 315 ? 2.779 -22.578 15.241 1.00 91.19 315 LEU A C 1
ATOM 2406 O O . LEU A 1 315 ? 3.876 -22.737 14.705 1.00 91.19 315 LEU A O 1
ATOM 2410 N N . VAL A 1 316 ? 1.628 -22.839 14.633 1.00 92.06 316 VAL A N 1
ATOM 2411 C CA . VAL A 1 316 ? 1.552 -23.383 13.277 1.00 92.06 316 VAL A CA 1
ATOM 2412 C C . VAL A 1 316 ? 0.538 -22.587 12.464 1.00 92.06 316 VAL A C 1
ATOM 2414 O O . VAL A 1 316 ? -0.504 -22.188 12.987 1.00 92.06 316 VAL A O 1
ATOM 2417 N N . ILE A 1 317 ? 0.867 -22.330 11.199 1.00 91.62 317 ILE A N 1
ATOM 2418 C CA . ILE A 1 317 ? -0.078 -21.859 10.185 1.00 91.62 317 ILE A CA 1
ATOM 2419 C C . ILE A 1 317 ? -0.182 -22.959 9.127 1.00 91.62 317 ILE A C 1
ATOM 2421 O O . ILE A 1 317 ? 0.767 -23.200 8.375 1.00 91.62 317 ILE A O 1
ATOM 2425 N N . ASP A 1 318 ? -1.327 -23.643 9.122 1.00 84.06 318 ASP A N 1
ATOM 2426 C CA . ASP A 1 318 ? -1.552 -24.863 8.337 1.00 84.06 318 ASP A CA 1
ATOM 2427 C C . ASP A 1 318 ? -2.013 -24.599 6.900 1.00 84.06 318 ASP A C 1
ATOM 2429 O O . ASP A 1 318 ? -1.824 -25.461 6.053 1.00 84.06 318 ASP A O 1
ATOM 2433 N N . ASP A 1 319 ? -2.619 -23.443 6.612 1.00 82.00 319 ASP A N 1
ATOM 2434 C CA . ASP A 1 319 ? -3.144 -23.111 5.281 1.00 82.00 319 ASP A CA 1
ATOM 2435 C C . ASP A 1 319 ? -2.780 -21.670 4.900 1.00 82.00 319 ASP A C 1
ATOM 2437 O O . ASP A 1 319 ? -3.276 -20.704 5.491 1.00 82.00 319 ASP A O 1
ATOM 2441 N N . CYS A 1 320 ? -1.868 -21.536 3.933 1.00 82.81 320 CYS A N 1
ATOM 2442 C CA . CYS A 1 320 ? -1.399 -20.258 3.408 1.00 82.81 320 CYS A CA 1
ATOM 2443 C C . CYS A 1 320 ? -1.580 -20.170 1.890 1.00 82.81 320 CYS A C 1
ATOM 2445 O O . CYS A 1 320 ? -1.205 -21.074 1.143 1.00 82.81 320 CYS A O 1
ATOM 2447 N N . ASP A 1 321 ? -2.056 -19.015 1.425 1.00 83.75 321 ASP A N 1
ATOM 2448 C CA . ASP A 1 321 ? -2.170 -18.693 -0.002 1.00 83.75 321 ASP A CA 1
ATOM 2449 C C . ASP A 1 321 ? -1.041 -17.749 -0.457 1.00 83.75 321 ASP A C 1
ATOM 2451 O O . ASP A 1 321 ? -0.600 -16.874 0.292 1.00 83.75 321 ASP A O 1
ATOM 2455 N N . ALA A 1 322 ? -0.619 -17.860 -1.723 1.00 87.38 322 ALA A N 1
ATOM 2456 C CA . ALA A 1 322 ? 0.441 -17.035 -2.317 1.00 87.38 322 ALA A CA 1
ATOM 2457 C C . ALA A 1 322 ? 0.130 -15.531 -2.352 1.00 87.38 322 ALA A C 1
ATOM 2459 O O . ALA A 1 322 ? 1.024 -14.729 -2.604 1.00 87.38 322 ALA A O 1
ATOM 2460 N N . LYS A 1 323 ? -1.120 -15.133 -2.102 1.00 86.94 323 LYS A N 1
ATOM 2461 C CA . LYS A 1 323 ? -1.554 -13.737 -1.956 1.00 86.94 323 LYS A CA 1
ATOM 2462 C C . LYS A 1 323 ? -1.474 -13.232 -0.515 1.00 86.9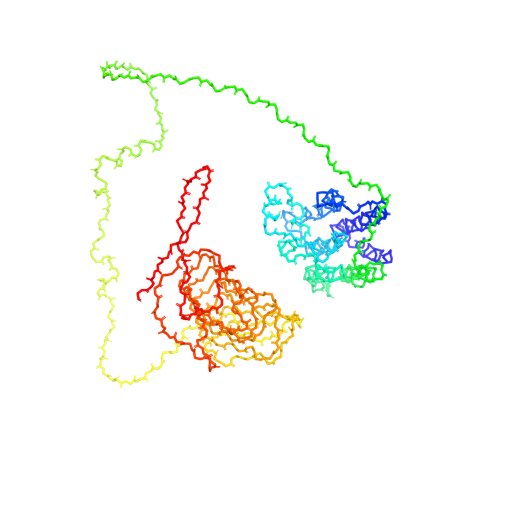4 323 LYS A C 1
ATOM 2464 O O . LYS A 1 323 ? -1.631 -12.029 -0.297 1.00 86.94 323 LYS A O 1
ATOM 2469 N N . GLN A 1 324 ? -1.286 -14.126 0.455 1.00 90.62 324 GLN A N 1
ATOM 2470 C CA . GLN A 1 324 ? -1.272 -13.797 1.873 1.00 90.62 324 GLN A CA 1
ATOM 2471 C C . GLN A 1 324 ? 0.124 -13.404 2.361 1.00 90.62 324 GLN A C 1
ATOM 2473 O O . GLN A 1 324 ? 1.145 -13.858 1.849 1.00 90.62 324 GLN A O 1
ATOM 2478 N N . SER A 1 325 ? 0.150 -12.550 3.377 1.00 94.00 325 SER A N 1
ATOM 2479 C CA . SER A 1 325 ? 1.351 -12.038 4.040 1.00 94.00 325 SER A CA 1
ATOM 2480 C C . SER A 1 325 ? 1.387 -12.506 5.487 1.00 94.00 325 SER A C 1
ATOM 2482 O O . SER A 1 325 ? 0.344 -12.498 6.143 1.00 94.00 325 SER A O 1
ATOM 2484 N N . VAL A 1 326 ? 2.564 -12.834 6.018 1.00 96.62 326 VAL A N 1
ATOM 2485 C CA . VAL A 1 326 ? 2.730 -13.191 7.434 1.00 96.62 326 VAL A CA 1
ATOM 2486 C C . VAL A 1 326 ? 3.490 -12.085 8.151 1.00 96.62 326 VAL A C 1
ATOM 2488 O O . VAL A 1 326 ? 4.620 -11.771 7.801 1.00 96.62 326 VAL A O 1
ATOM 2491 N N . TYR A 1 327 ? 2.868 -11.489 9.165 1.00 96.94 327 TYR A N 1
ATOM 2492 C CA . TYR A 1 327 ? 3.459 -10.426 9.972 1.00 96.94 327 TYR A CA 1
ATOM 2493 C C . TYR A 1 327 ? 3.565 -10.874 11.424 1.00 96.94 327 TYR A C 1
ATOM 2495 O O . TYR A 1 327 ? 2.555 -11.119 12.090 1.00 96.94 327 TYR A O 1
ATOM 2503 N N . ILE A 1 328 ? 4.802 -10.985 11.892 1.00 97.31 328 ILE A N 1
ATOM 2504 C CA . ILE A 1 328 ? 5.168 -11.510 13.200 1.00 97.31 328 ILE A CA 1
ATOM 2505 C C . ILE A 1 328 ? 5.689 -10.337 14.019 1.00 97.31 328 ILE A C 1
ATOM 2507 O O . ILE A 1 328 ? 6.724 -9.770 13.684 1.00 97.31 328 ILE A O 1
ATOM 2511 N N . TYR A 1 329 ? 4.973 -9.948 15.073 1.00 97.12 329 TYR A N 1
ATOM 2512 C CA . TYR A 1 329 ? 5.270 -8.723 15.814 1.00 97.12 329 TYR A CA 1
ATOM 2513 C C . TYR A 1 329 ? 5.399 -8.951 17.316 1.00 97.12 329 TYR A C 1
ATOM 2515 O O . TYR A 1 329 ? 4.508 -9.512 17.956 1.00 97.12 329 TYR A O 1
ATOM 2523 N N . GLY A 1 330 ? 6.485 -8.465 17.917 1.00 92.62 330 GLY A N 1
ATOM 2524 C CA . GLY A 1 330 ? 6.616 -8.431 19.377 1.00 92.62 330 GLY A CA 1
ATOM 2525 C C . GLY A 1 330 ? 6.642 -9.811 20.046 1.00 92.62 330 GLY A C 1
ATOM 2526 O O . GLY A 1 330 ? 6.328 -9.916 21.234 1.00 92.62 330 GLY A O 1
ATOM 2527 N N . CYS A 1 331 ? 6.961 -10.871 19.298 1.00 94.31 331 CYS A N 1
ATOM 2528 C CA . CYS A 1 331 ? 7.013 -12.234 19.818 1.00 94.31 331 CYS A CA 1
ATOM 2529 C C . CYS A 1 331 ? 8.337 -12.493 20.550 1.00 94.31 331 CYS A C 1
ATOM 2531 O O . CYS A 1 331 ? 9.390 -11.979 20.164 1.00 94.31 331 CYS A O 1
ATOM 2533 N N . LYS A 1 332 ? 8.286 -13.280 21.628 1.00 94.44 332 LYS A N 1
ATOM 2534 C CA . LYS A 1 332 ? 9.432 -13.591 22.486 1.00 94.44 332 LYS A CA 1
ATOM 2535 C C . LYS A 1 332 ? 9.521 -15.082 22.790 1.00 94.44 332 LYS A C 1
ATOM 2537 O O . LYS A 1 332 ? 8.509 -15.682 23.150 1.00 94.44 332 LYS A O 1
ATOM 2542 N N . ASP A 1 333 ? 10.715 -15.663 22.702 1.00 92.94 333 ASP A N 1
ATOM 2543 C CA . ASP A 1 333 ? 10.980 -17.076 23.045 1.00 92.94 333 ASP A CA 1
ATOM 2544 C C . ASP A 1 333 ? 9.942 -18.037 22.427 1.00 92.94 333 ASP A C 1
ATOM 2546 O O . ASP A 1 333 ? 9.297 -18.829 23.113 1.00 92.94 333 ASP A O 1
ATOM 2550 N N . SER A 1 334 ? 9.670 -17.865 21.134 1.00 93.38 334 SER A N 1
ATOM 2551 C CA . SER A 1 334 ? 8.573 -18.543 20.435 1.00 93.38 334 SER A CA 1
ATOM 2552 C C . SER A 1 334 ? 9.040 -19.099 19.094 1.00 93.38 334 SER A C 1
ATOM 2554 O O . SER A 1 334 ? 10.018 -18.620 18.528 1.00 93.38 334 SER A O 1
ATOM 2556 N N . VAL A 1 335 ? 8.349 -20.120 18.588 1.00 93.69 335 VAL A N 1
ATOM 2557 C CA . VAL A 1 335 ? 8.650 -20.764 17.304 1.00 93.69 335 VAL A CA 1
ATOM 2558 C C . VAL A 1 335 ? 7.372 -20.856 16.482 1.00 93.69 335 VAL A C 1
ATOM 2560 O O . VAL A 1 335 ? 6.357 -21.351 16.977 1.00 93.69 335 VAL A O 1
ATOM 2563 N N . LEU A 1 336 ? 7.439 -20.370 15.242 1.00 95.31 336 LEU A N 1
ATOM 2564 C CA . LEU A 1 336 ? 6.365 -20.404 14.257 1.00 95.31 336 LEU A CA 1
ATOM 2565 C C . LEU A 1 336 ? 6.750 -21.289 13.074 1.00 95.31 336 LEU A C 1
ATOM 2567 O O . LEU A 1 336 ? 7.791 -21.083 12.454 1.00 95.31 336 LEU A O 1
ATOM 2571 N N . GLN A 1 337 ? 5.877 -22.233 12.740 1.00 92.38 337 GLN A N 1
ATOM 2572 C CA . GLN A 1 337 ? 6.011 -23.102 11.578 1.00 92.38 337 GLN A CA 1
ATOM 2573 C C . GLN A 1 337 ? 4.923 -22.782 10.551 1.00 92.38 337 GLN A C 1
ATOM 2575 O O . GLN A 1 337 ? 3.731 -22.836 10.849 1.00 92.38 337 GLN A O 1
ATOM 2580 N N . ILE A 1 338 ? 5.335 -22.455 9.333 1.00 92.75 338 ILE A N 1
ATOM 2581 C CA . ILE A 1 338 ? 4.465 -22.176 8.190 1.00 92.75 338 ILE A CA 1
ATOM 2582 C C . ILE A 1 338 ? 4.577 -23.391 7.266 1.00 92.75 338 ILE A C 1
ATOM 2584 O O . ILE A 1 338 ? 5.511 -23.490 6.470 1.00 92.75 338 ILE A O 1
ATOM 2588 N N . GLN A 1 339 ? 3.680 -24.360 7.464 1.00 78.62 339 GLN A N 1
ATOM 2589 C CA . GLN A 1 339 ? 3.870 -25.739 6.994 1.00 78.62 339 GLN A CA 1
ATOM 2590 C C . GLN A 1 339 ? 3.305 -26.000 5.593 1.00 78.62 339 GLN A C 1
ATOM 2592 O O . GLN A 1 339 ? 3.888 -26.778 4.836 1.00 78.62 339 GLN A O 1
ATOM 2597 N N . ALA A 1 340 ? 2.197 -25.354 5.218 1.00 69.62 340 ALA A N 1
ATOM 2598 C CA . ALA A 1 340 ? 1.585 -25.567 3.910 1.00 69.62 340 ALA A CA 1
ATOM 2599 C C . ALA A 1 340 ? 1.409 -24.266 3.133 1.00 69.62 340 ALA A C 1
ATOM 2601 O O . ALA A 1 340 ? 0.941 -23.254 3.652 1.00 69.62 340 ALA A O 1
ATOM 2602 N N . GLY A 1 341 ? 1.751 -24.344 1.850 1.00 73.31 341 GLY A N 1
ATOM 2603 C CA . GLY A 1 341 ? 1.565 -23.267 0.895 1.00 73.31 341 GLY A CA 1
ATOM 2604 C C . GLY A 1 341 ? 2.799 -22.399 0.688 1.00 73.31 341 GLY A C 1
ATOM 2605 O O . GLY A 1 341 ? 3.884 -22.625 1.223 1.00 73.31 341 GLY A O 1
ATOM 2606 N N . LYS A 1 342 ? 2.599 -21.406 -0.166 1.00 86.00 342 LYS A N 1
ATOM 2607 C CA . LYS A 1 342 ? 3.563 -20.368 -0.504 1.00 86.00 342 LYS A CA 1
ATOM 2608 C C . LYS A 1 342 ? 2.967 -19.063 -0.014 1.00 86.00 342 LYS A C 1
ATOM 2610 O O . LYS A 1 342 ? 1.791 -18.838 -0.261 1.00 86.00 342 LYS A O 1
ATOM 2615 N N . VAL A 1 343 ? 3.740 -18.214 0.649 1.00 92.00 343 VAL A N 1
ATOM 2616 C CA . VAL A 1 343 ? 3.273 -16.895 1.114 1.00 92.00 343 VAL A CA 1
ATOM 2617 C C . VAL A 1 343 ? 3.896 -15.789 0.281 1.00 92.00 343 VAL A C 1
ATOM 2619 O O . VAL A 1 343 ? 4.983 -15.952 -0.269 1.00 92.00 343 VAL A O 1
ATOM 2622 N N . ASN A 1 344 ? 3.224 -14.647 0.159 1.00 93.31 344 ASN A N 1
ATOM 2623 C CA . ASN A 1 344 ? 3.759 -13.528 -0.607 1.00 93.31 344 ASN A CA 1
ATOM 2624 C C . ASN A 1 344 ? 4.986 -12.918 0.083 1.00 93.31 344 ASN A C 1
ATOM 2626 O O . ASN A 1 344 ? 6.049 -12.804 -0.521 1.00 93.31 344 ASN A O 1
ATOM 2630 N N . ASN A 1 345 ? 4.829 -12.549 1.358 1.00 93.19 345 ASN A N 1
ATOM 2631 C CA . ASN A 1 345 ? 5.891 -11.997 2.195 1.00 93.19 345 ASN A CA 1
ATOM 2632 C C . ASN A 1 345 ? 5.830 -12.568 3.614 1.00 93.19 345 ASN A C 1
ATOM 2634 O O . ASN A 1 345 ? 4.766 -12.994 4.080 1.00 93.19 345 ASN A O 1
ATOM 2638 N N . ILE A 1 346 ? 6.975 -12.525 4.285 1.00 96.62 346 ILE A N 1
ATOM 2639 C CA . ILE A 1 346 ? 7.102 -12.784 5.716 1.00 96.62 346 ILE A CA 1
ATOM 2640 C C . ILE A 1 346 ? 7.858 -11.602 6.313 1.00 96.62 346 ILE A C 1
ATOM 2642 O O . ILE A 1 346 ? 8.945 -11.284 5.848 1.00 96.62 346 ILE A O 1
ATOM 2646 N N . THR A 1 347 ? 7.315 -10.977 7.351 1.00 97.25 347 THR A N 1
ATOM 2647 C CA . THR A 1 347 ? 7.982 -9.891 8.075 1.00 97.25 347 THR A CA 1
ATOM 2648 C C . THR A 1 347 ? 8.024 -10.230 9.559 1.00 97.25 347 THR A C 1
ATOM 2650 O O . THR A 1 347 ? 6.987 -10.478 10.179 1.00 97.25 347 THR A O 1
ATOM 2653 N N . ILE A 1 348 ? 9.222 -10.213 10.134 1.00 97.62 348 ILE A N 1
ATOM 2654 C CA . ILE A 1 348 ? 9.498 -10.460 11.548 1.00 97.62 348 ILE A CA 1
ATOM 2655 C C . ILE A 1 348 ? 9.965 -9.139 12.154 1.00 97.62 348 ILE A C 1
ATOM 2657 O O . ILE A 1 348 ? 11.045 -8.662 11.826 1.00 97.62 348 ILE A O 1
ATOM 2661 N N . ASP A 1 349 ? 9.152 -8.534 13.017 1.00 96.50 349 ASP A N 1
ATOM 2662 C CA . ASP A 1 349 ? 9.387 -7.198 13.566 1.00 96.50 349 ASP A CA 1
ATOM 2663 C C . ASP A 1 349 ? 9.347 -7.190 15.101 1.00 96.50 349 ASP A C 1
ATOM 2665 O O . ASP A 1 349 ? 8.451 -7.757 15.735 1.00 96.50 349 ASP A O 1
ATOM 2669 N N . LYS A 1 350 ? 10.327 -6.532 15.727 1.00 94.31 350 LYS A N 1
ATOM 2670 C CA . LYS A 1 350 ? 10.446 -6.386 17.195 1.00 94.31 350 LYS A CA 1
ATOM 2671 C C . LYS A 1 350 ? 10.385 -7.705 17.969 1.00 94.31 350 LYS A C 1
ATOM 2673 O O . LYS A 1 350 ? 9.851 -7.751 19.080 1.00 94.31 350 LYS A O 1
ATOM 2678 N N . CYS A 1 351 ? 10.905 -8.781 17.392 1.00 95.19 351 CYS A N 1
ATOM 2679 C CA . CYS A 1 351 ? 10.904 -10.098 18.017 1.00 95.19 351 CYS A CA 1
ATOM 2680 C C . CYS A 1 351 ? 12.225 -10.383 18.746 1.00 95.19 351 CYS A C 1
ATOM 2682 O O . CYS A 1 351 ? 13.275 -9.831 18.419 1.00 95.19 351 CYS A O 1
ATOM 2684 N N . THR A 1 352 ? 12.184 -11.244 19.763 1.00 95.81 352 THR A N 1
ATOM 2685 C CA . THR A 1 352 ? 13.375 -11.641 20.532 1.00 95.81 352 THR A CA 1
ATOM 2686 C C . THR A 1 352 ? 13.383 -13.145 20.766 1.00 95.81 352 THR A C 1
ATOM 2688 O O . THR A 1 352 ? 12.414 -13.654 21.320 1.00 95.81 352 THR A O 1
ATOM 2691 N N . LYS A 1 353 ? 14.453 -13.872 20.417 1.00 93.06 353 LYS A N 1
ATOM 2692 C CA . LYS A 1 353 ? 14.470 -15.350 20.517 1.00 93.06 353 LYS A CA 1
ATOM 2693 C C . LYS A 1 353 ? 13.296 -15.984 19.761 1.00 93.06 353 LYS A C 1
ATOM 2695 O O . LYS A 1 353 ? 12.506 -16.728 20.336 1.00 93.06 353 LYS A O 1
ATOM 2700 N N . MET A 1 354 ? 13.122 -15.594 18.501 1.00 94.25 354 MET A N 1
ATOM 2701 C CA . MET A 1 354 ? 12.045 -16.094 17.642 1.00 94.25 354 MET A CA 1
ATOM 2702 C C . MET A 1 354 ? 12.616 -17.072 16.621 1.00 94.25 354 MET A C 1
ATOM 2704 O O . MET A 1 354 ? 13.563 -16.724 15.925 1.00 94.25 354 MET A O 1
ATOM 2708 N N . GLY A 1 355 ? 12.021 -18.257 16.515 1.00 93.50 355 GLY A N 1
ATOM 2709 C CA . GLY A 1 355 ? 12.276 -19.205 15.432 1.00 93.50 355 GLY A CA 1
ATOM 2710 C C . GLY A 1 355 ? 11.161 -19.143 14.391 1.00 93.50 355 GLY A C 1
ATOM 2711 O O . GLY A 1 355 ? 9.984 -19.180 14.753 1.00 93.50 355 GLY A O 1
ATOM 2712 N N . VAL A 1 356 ? 11.497 -19.058 13.108 1.00 95.75 356 VAL A N 1
ATOM 2713 C CA . VAL A 1 356 ? 10.519 -19.083 12.012 1.00 95.75 356 VAL A CA 1
ATOM 2714 C C . VAL A 1 356 ? 10.951 -20.097 10.966 1.00 95.75 356 VAL A C 1
ATOM 2716 O O . VAL A 1 356 ? 12.026 -19.974 10.391 1.00 95.75 356 VAL A O 1
ATOM 2719 N N . VAL A 1 357 ? 10.095 -21.079 10.698 1.00 93.81 357 VAL A N 1
ATOM 2720 C CA . VAL A 1 357 ? 10.303 -22.090 9.657 1.00 93.81 357 VAL A CA 1
ATOM 2721 C C . VAL A 1 357 ? 9.238 -21.904 8.589 1.00 93.81 357 VAL A C 1
ATOM 2723 O O . VAL A 1 357 ? 8.050 -21.875 8.911 1.00 93.81 357 VAL A O 1
ATOM 2726 N N . PHE A 1 358 ? 9.642 -21.778 7.330 1.00 93.50 358 PHE A N 1
ATOM 2727 C CA . PHE A 1 358 ? 8.717 -21.656 6.206 1.00 93.50 358 PHE A CA 1
ATOM 2728 C C . PHE A 1 358 ? 9.230 -22.393 4.975 1.00 93.50 358 PHE A C 1
ATOM 2730 O O . PHE A 1 358 ? 10.433 -22.605 4.811 1.00 93.50 358 PHE A O 1
ATOM 2737 N N . LYS A 1 359 ? 8.306 -22.756 4.085 1.00 90.44 359 LYS A N 1
ATOM 2738 C CA . LYS A 1 359 ? 8.640 -23.419 2.828 1.00 90.44 359 LYS A CA 1
ATOM 2739 C C . LYS A 1 359 ? 9.015 -22.420 1.735 1.00 90.44 359 LYS A C 1
ATOM 2741 O O . LYS A 1 359 ? 10.196 -22.194 1.507 1.00 90.44 359 LYS A O 1
ATOM 2746 N N . ASP A 1 360 ? 8.027 -21.790 1.106 1.00 89.75 360 ASP A N 1
ATOM 2747 C CA . ASP A 1 360 ? 8.233 -20.910 -0.046 1.00 89.75 360 ASP A CA 1
ATOM 2748 C C . ASP A 1 360 ? 7.734 -19.487 0.222 1.00 89.75 360 ASP A C 1
ATOM 2750 O O . ASP A 1 360 ? 6.625 -19.286 0.729 1.00 89.75 360 ASP A O 1
ATOM 2754 N N . VAL A 1 361 ? 8.510 -18.493 -0.220 1.00 92.44 361 VAL A N 1
ATOM 2755 C CA . VAL A 1 361 ? 8.087 -17.087 -0.268 1.00 92.44 361 VAL A CA 1
ATOM 2756 C C . VAL A 1 361 ? 8.145 -16.552 -1.702 1.00 92.44 361 VAL A C 1
ATOM 2758 O O . VAL A 1 361 ? 9.049 -16.878 -2.470 1.00 92.44 361 VAL A O 1
ATOM 2761 N N . VAL A 1 362 ? 7.134 -15.780 -2.117 1.00 90.50 362 VAL A N 1
ATOM 2762 C CA . VAL A 1 362 ? 7.064 -15.209 -3.477 1.00 90.50 362 VAL A CA 1
ATOM 2763 C C . VAL A 1 362 ? 7.997 -14.014 -3.618 1.00 90.50 362 VAL A C 1
ATOM 2765 O O . VAL A 1 362 ? 8.716 -13.939 -4.609 1.00 90.50 362 VAL A O 1
ATOM 2768 N N . ALA A 1 363 ? 7.948 -13.084 -2.664 1.00 89.88 363 ALA A N 1
ATOM 2769 C CA . ALA A 1 363 ? 8.652 -11.813 -2.741 1.00 89.88 363 ALA A CA 1
ATOM 2770 C C . ALA A 1 363 ? 9.883 -11.800 -1.831 1.00 89.88 363 ALA A C 1
ATOM 2772 O O . ALA A 1 363 ? 11.006 -11.885 -2.322 1.00 89.88 363 ALA A O 1
ATOM 2773 N N . ALA A 1 364 ? 9.681 -11.704 -0.515 1.00 90.81 364 ALA A N 1
ATOM 2774 C CA . ALA A 1 364 ? 10.782 -11.543 0.427 1.00 90.81 364 ALA A CA 1
ATOM 2775 C C . ALA A 1 364 ? 10.443 -12.012 1.847 1.00 90.81 364 ALA A C 1
ATOM 2777 O O . ALA A 1 364 ? 9.283 -11.982 2.274 1.00 90.81 364 ALA A O 1
ATOM 2778 N N . CYS A 1 365 ? 11.490 -12.391 2.580 1.00 94.31 365 CYS A N 1
ATOM 2779 C CA . CYS A 1 365 ? 11.472 -12.535 4.031 1.00 94.31 365 CYS A CA 1
ATOM 2780 C C . CYS A 1 365 ? 12.263 -11.383 4.662 1.00 94.31 365 CYS A C 1
ATOM 2782 O O . CYS A 1 365 ? 13.429 -11.180 4.336 1.00 94.31 365 CYS A O 1
ATOM 2784 N N . GLU A 1 366 ? 11.646 -10.643 5.573 1.00 95.88 366 GLU A N 1
ATOM 2785 C CA . GLU A 1 366 ? 12.213 -9.443 6.184 1.00 95.88 366 GLU A CA 1
ATOM 2786 C C . GLU A 1 366 ? 12.343 -9.635 7.695 1.00 95.88 366 GLU A C 1
ATOM 2788 O O . GLU A 1 366 ? 11.380 -10.000 8.372 1.00 95.88 366 GLU A O 1
ATOM 2793 N N . VAL A 1 367 ? 13.524 -9.360 8.240 1.00 95.56 367 VAL A N 1
ATOM 2794 C CA . VAL A 1 367 ? 13.808 -9.385 9.677 1.00 95.56 367 VAL A CA 1
ATOM 2795 C C . VAL A 1 367 ? 14.175 -7.974 10.107 1.00 95.56 367 VAL A C 1
ATOM 2797 O O . VAL A 1 367 ? 15.186 -7.435 9.670 1.00 95.56 367 VAL A O 1
ATOM 2800 N N . VAL A 1 368 ? 13.351 -7.356 10.948 1.00 94.56 368 VAL A N 1
ATOM 2801 C CA . VAL A 1 368 ? 13.467 -5.938 11.298 1.00 94.56 368 VAL A CA 1
ATOM 2802 C C . VAL A 1 368 ? 13.402 -5.755 12.813 1.00 94.56 368 VAL A C 1
ATOM 2804 O O . VAL A 1 368 ? 12.554 -6.337 13.484 1.00 94.56 368 VAL A O 1
ATOM 2807 N N . ASN A 1 369 ? 14.270 -4.920 13.389 1.00 93.94 369 ASN A N 1
ATOM 2808 C CA . ASN A 1 369 ? 14.237 -4.574 14.821 1.00 93.94 369 ASN A CA 1
ATOM 2809 C C . ASN A 1 369 ? 14.299 -5.789 15.772 1.00 93.94 369 ASN A C 1
ATOM 2811 O O . ASN A 1 369 ? 13.677 -5.772 16.838 1.00 93.94 369 ASN A O 1
ATOM 2815 N N . CYS A 1 370 ? 14.980 -6.864 15.387 1.00 94.50 370 CYS A N 1
ATOM 2816 C CA . CYS A 1 370 ? 14.940 -8.133 16.108 1.00 94.50 370 CYS A CA 1
ATOM 2817 C C . CYS A 1 370 ? 16.206 -8.404 16.934 1.00 94.50 370 CYS A C 1
ATOM 2819 O O . CYS A 1 370 ? 17.250 -7.780 16.742 1.00 94.50 370 CYS A O 1
ATOM 2821 N N . ASN A 1 371 ? 16.122 -9.360 17.865 1.00 94.12 371 ASN A N 1
ATOM 2822 C CA . ASN A 1 371 ? 17.278 -9.827 18.631 1.00 94.12 371 ASN A CA 1
ATOM 2823 C C . ASN A 1 371 ? 17.291 -11.357 18.801 1.00 94.12 371 ASN A C 1
ATOM 2825 O O . ASN A 1 371 ? 16.358 -11.918 19.380 1.00 94.12 371 ASN A O 1
ATOM 2829 N N . GLY A 1 372 ? 18.338 -12.028 18.322 1.00 89.00 372 GLY A N 1
ATOM 2830 C CA . GLY A 1 372 ? 18.492 -13.483 18.414 1.00 89.00 372 GLY A CA 1
ATOM 2831 C C . GLY A 1 372 ? 17.372 -14.233 17.692 1.00 89.00 372 GLY A C 1
ATOM 2832 O O . GLY A 1 372 ? 16.585 -14.916 18.337 1.00 89.00 372 GLY A O 1
ATOM 2833 N N . VAL A 1 373 ? 17.237 -14.047 16.380 1.00 93.56 373 VAL A N 1
ATOM 2834 C CA . VAL A 1 373 ? 16.186 -14.686 15.566 1.00 93.56 373 VAL A CA 1
ATOM 2835 C C . VAL A 1 373 ? 16.780 -15.763 14.666 1.00 93.56 373 VAL A C 1
ATOM 2837 O O . VAL A 1 373 ? 17.828 -15.566 14.060 1.00 93.56 373 VAL A O 1
ATOM 2840 N N . GLU A 1 374 ? 16.086 -16.887 14.550 1.00 92.06 374 GLU A N 1
ATOM 2841 C CA . GLU A 1 374 ? 16.460 -18.009 13.692 1.00 92.06 374 GLU A CA 1
ATOM 2842 C C . GLU A 1 374 ? 15.406 -18.161 12.594 1.00 92.06 374 GLU A C 1
ATOM 2844 O O . GLU A 1 374 ? 14.211 -18.271 12.877 1.00 92.06 374 GLU A O 1
ATOM 2849 N N . VAL A 1 375 ? 15.834 -18.139 11.335 1.00 94.50 375 VAL A N 1
ATOM 2850 C CA . VAL A 1 375 ? 14.949 -18.242 10.171 1.00 94.50 375 VAL A CA 1
ATOM 2851 C C . VAL A 1 375 ? 15.391 -19.414 9.313 1.00 94.50 375 VAL A C 1
ATOM 2853 O O . VAL A 1 375 ? 16.523 -19.440 8.841 1.00 94.50 375 VAL A O 1
ATOM 2856 N N . GLN A 1 376 ? 14.490 -20.361 9.074 1.00 91.19 376 GLN A N 1
ATOM 2857 C CA . GLN A 1 376 ? 14.732 -21.528 8.238 1.00 91.19 376 GLN A CA 1
ATOM 2858 C C . GLN A 1 376 ? 13.823 -21.523 7.013 1.00 91.19 376 GLN A C 1
ATOM 2860 O O . GLN A 1 376 ? 12.600 -21.626 7.127 1.00 91.19 376 GLN A O 1
ATOM 2865 N N . CYS A 1 377 ? 14.444 -21.452 5.837 1.00 89.81 377 CYS A N 1
ATOM 2866 C CA . CYS A 1 377 ? 13.784 -21.611 4.552 1.00 89.81 377 CYS A CA 1
ATOM 2867 C C . CYS A 1 377 ? 13.943 -23.060 4.077 1.00 89.81 377 CYS A C 1
ATOM 2869 O O . CYS A 1 377 ? 15.061 -23.555 3.960 1.00 89.81 377 CYS A O 1
ATOM 2871 N N . GLN A 1 378 ? 12.832 -23.751 3.820 1.00 88.31 378 GLN A N 1
ATOM 2872 C CA . GLN A 1 378 ? 12.829 -25.137 3.336 1.00 88.31 378 GLN A CA 1
ATOM 2873 C C . GLN A 1 378 ? 12.661 -25.246 1.812 1.00 88.31 378 GLN A C 1
ATOM 2875 O O . GLN A 1 378 ? 13.038 -26.265 1.243 1.00 88.31 378 GLN A O 1
ATOM 2880 N N . GLY A 1 379 ? 12.102 -24.222 1.164 1.00 87.31 379 GLY A N 1
ATOM 2881 C CA . GLY A 1 379 ? 11.878 -24.128 -0.283 1.00 87.31 379 GLY A CA 1
ATOM 2882 C C . GLY A 1 379 ? 12.601 -22.919 -0.872 1.00 87.31 379 GLY A C 1
ATOM 2883 O O . GLY A 1 379 ? 13.770 -22.704 -0.572 1.00 87.31 379 GLY A O 1
ATOM 2884 N N . SER A 1 380 ? 11.928 -22.124 -1.704 1.00 86.50 380 SER A N 1
ATOM 2885 C CA . SER A 1 380 ? 12.518 -20.966 -2.390 1.00 86.50 380 SER A CA 1
ATOM 2886 C C . SER A 1 380 ? 12.271 -19.641 -1.659 1.00 86.50 380 SER A C 1
ATOM 2888 O O . SER A 1 380 ? 11.142 -19.327 -1.269 1.00 86.50 380 SER A O 1
ATOM 2890 N N . ALA A 1 381 ? 13.299 -18.789 -1.613 1.00 86.81 381 ALA A N 1
ATOM 2891 C CA . ALA A 1 381 ? 13.212 -17.395 -1.181 1.00 86.81 381 ALA A CA 1
ATOM 2892 C C . ALA A 1 381 ? 14.058 -16.489 -2.096 1.00 86.81 381 ALA A C 1
ATOM 2894 O O . ALA A 1 381 ? 15.276 -16.577 -2.069 1.00 86.81 381 ALA A O 1
ATOM 2895 N N . PRO A 1 382 ? 13.469 -15.606 -2.922 1.00 86.12 382 PRO A N 1
ATOM 2896 C CA . PRO A 1 382 ? 14.269 -14.764 -3.819 1.00 86.12 382 PRO A CA 1
ATOM 2897 C C . PRO A 1 382 ? 15.113 -13.719 -3.082 1.00 86.12 382 PRO A C 1
ATOM 2899 O O . PRO A 1 382 ? 16.208 -13.360 -3.517 1.00 86.12 382 PRO A O 1
ATOM 2902 N N . THR A 1 383 ? 14.597 -13.187 -1.974 1.00 84.31 383 THR A N 1
ATOM 2903 C CA . THR A 1 383 ? 15.250 -12.115 -1.221 1.00 84.31 383 THR A CA 1
ATOM 2904 C C . THR A 1 383 ? 15.011 -12.272 0.274 1.00 84.31 383 THR A C 1
ATOM 2906 O O . THR A 1 383 ? 13.884 -12.512 0.713 1.00 84.31 383 THR A O 1
ATOM 2909 N N . ILE A 1 384 ? 16.075 -12.105 1.058 1.00 89.31 384 ILE A N 1
ATOM 2910 C CA . ILE A 1 384 ? 16.019 -11.993 2.515 1.00 89.31 384 ILE A CA 1
ATOM 2911 C C . ILE A 1 384 ? 16.643 -10.657 2.915 1.00 89.31 384 ILE A C 1
ATOM 2913 O O . ILE A 1 384 ? 17.774 -10.354 2.539 1.00 89.31 384 ILE A O 1
ATOM 2917 N N . SER A 1 385 ? 15.918 -9.846 3.678 1.00 86.69 385 SER A N 1
ATOM 2918 C CA . SER A 1 385 ? 16.425 -8.581 4.207 1.00 86.69 385 SER A CA 1
ATOM 2919 C C . SER A 1 385 ? 16.520 -8.629 5.728 1.00 86.69 385 SER A C 1
ATOM 2921 O O . SER A 1 385 ? 15.641 -9.161 6.404 1.00 86.69 385 SER A O 1
ATOM 2923 N N . VAL A 1 386 ? 17.602 -8.079 6.274 1.00 88.00 386 VAL A N 1
ATOM 2924 C CA . VAL A 1 386 ? 17.822 -7.969 7.716 1.00 88.00 386 VAL A CA 1
ATOM 2925 C C . VAL A 1 386 ? 18.189 -6.530 8.058 1.00 88.00 386 VAL A C 1
ATOM 2927 O O . VAL A 1 386 ? 19.249 -6.043 7.667 1.00 88.00 386 VAL A O 1
ATOM 2930 N N . ASP A 1 387 ? 17.309 -5.836 8.774 1.00 90.12 387 ASP A N 1
ATOM 2931 C CA . ASP A 1 387 ? 17.486 -4.438 9.162 1.00 90.12 387 ASP A CA 1
ATOM 2932 C C . ASP A 1 387 ? 17.383 -4.257 10.681 1.00 90.12 387 ASP A C 1
ATOM 2934 O O . ASP A 1 387 ? 16.545 -4.862 11.355 1.00 90.12 387 ASP A O 1
ATOM 2938 N N . ASN A 1 388 ? 18.248 -3.411 11.233 1.00 89.69 388 ASN A N 1
ATOM 2939 C CA . ASN A 1 388 ? 18.276 -3.047 12.647 1.00 89.69 388 ASN A CA 1
ATOM 2940 C C . ASN A 1 388 ? 18.162 -4.254 13.607 1.00 89.69 388 ASN A C 1
ATOM 2942 O O . ASN A 1 388 ? 17.399 -4.219 14.573 1.00 89.69 388 ASN A O 1
ATOM 2946 N N . THR A 1 389 ? 18.854 -5.353 13.303 1.00 88.94 389 THR A N 1
ATOM 2947 C CA . THR A 1 389 ? 18.719 -6.632 14.012 1.00 88.94 389 THR A CA 1
ATOM 2948 C C . THR A 1 389 ? 20.067 -7.108 14.550 1.00 88.94 389 THR A C 1
ATOM 2950 O O . THR A 1 389 ? 21.083 -7.031 13.863 1.00 88.94 389 THR A O 1
ATOM 2953 N N . SER A 1 390 ? 20.083 -7.628 15.779 1.00 90.12 390 SER A N 1
ATOM 2954 C CA . SER A 1 390 ? 21.292 -8.160 16.426 1.00 90.12 390 SER A CA 1
ATOM 2955 C C . SER A 1 390 ? 21.145 -9.653 16.701 1.00 90.12 390 SER A C 1
ATOM 2957 O O . SER A 1 390 ? 20.277 -10.050 17.475 1.00 90.12 390 SER A O 1
ATOM 2959 N N . GLY A 1 391 ? 21.988 -10.480 16.091 1.00 83.81 391 GLY A N 1
ATOM 2960 C CA . GLY A 1 391 ? 21.909 -11.934 16.193 1.00 83.81 391 GLY A CA 1
ATOM 2961 C C . GLY A 1 391 ? 20.807 -12.480 15.292 1.00 83.81 391 GLY A C 1
ATOM 2962 O O . GLY A 1 391 ? 19.631 -12.484 15.664 1.00 83.81 391 GLY A O 1
ATOM 2963 N N . CYS A 1 392 ? 21.183 -12.941 14.101 1.00 89.00 392 CYS A N 1
ATOM 2964 C CA . CYS A 1 392 ? 20.268 -13.613 13.186 1.00 89.00 392 CYS A CA 1
ATOM 2965 C C . CYS A 1 392 ? 20.954 -14.799 12.513 1.00 89.00 392 CYS A C 1
ATOM 2967 O O . CYS A 1 392 ? 22.020 -14.642 11.920 1.00 89.00 392 CYS A O 1
ATOM 2969 N N . GLN A 1 393 ? 20.329 -15.969 12.587 1.00 87.38 393 GLN A N 1
ATOM 2970 C CA . GLN A 1 393 ? 20.784 -17.165 11.886 1.00 87.38 393 GLN A CA 1
ATOM 2971 C C . GLN A 1 393 ? 19.816 -17.483 10.752 1.00 87.38 393 GLN A C 1
ATOM 2973 O O . GLN A 1 393 ? 18.619 -17.654 10.983 1.00 87.38 393 GLN A O 1
ATOM 2978 N N . LEU A 1 394 ? 20.338 -17.548 9.532 1.00 89.75 394 LEU A N 1
ATOM 2979 C CA . LEU A 1 394 ? 19.585 -17.847 8.322 1.00 89.75 394 LEU A CA 1
ATOM 2980 C C . LEU A 1 394 ? 19.972 -19.239 7.825 1.00 89.75 394 LEU A C 1
ATOM 2982 O O . LEU A 1 394 ? 21.112 -19.453 7.433 1.00 89.75 394 LEU A O 1
ATOM 2986 N N . TYR A 1 395 ? 19.027 -20.170 7.812 1.00 88.00 395 TYR A N 1
ATOM 2987 C CA . TYR A 1 395 ? 19.207 -21.529 7.308 1.00 88.00 395 TYR A CA 1
ATOM 2988 C C . TYR A 1 395 ? 18.584 -21.623 5.909 1.00 88.00 395 TYR A C 1
ATOM 2990 O O . TYR A 1 395 ? 17.363 -21.504 5.765 1.00 88.00 395 TYR A O 1
ATOM 2998 N N . LEU A 1 396 ? 19.415 -21.808 4.878 1.00 86.19 396 LEU A N 1
ATOM 2999 C CA . LEU A 1 396 ? 18.991 -21.840 3.471 1.00 86.19 396 LEU A CA 1
ATOM 3000 C C . LEU A 1 396 ? 18.787 -23.264 2.942 1.00 86.19 396 LEU A C 1
ATOM 3002 O O . LEU A 1 396 ? 19.656 -24.109 3.072 1.00 86.19 396 LEU A O 1
ATOM 3006 N N . SER A 1 397 ? 17.689 -23.556 2.256 1.00 84.56 397 SER A N 1
ATOM 3007 C CA . SER A 1 397 ? 17.553 -24.814 1.510 1.00 84.56 397 SER A CA 1
ATOM 3008 C C . SER A 1 397 ? 18.436 -24.845 0.247 1.00 84.56 397 SER A C 1
ATOM 3010 O O . SER A 1 397 ? 18.880 -23.804 -0.248 1.00 84.56 397 SER A O 1
ATOM 3012 N N . LYS A 1 398 ? 18.575 -26.032 -0.364 1.00 81.19 398 LYS A N 1
ATOM 3013 C CA . LYS A 1 398 ? 19.166 -26.196 -1.709 1.00 81.19 398 LYS A CA 1
ATOM 3014 C C . LYS A 1 398 ? 18.439 -25.373 -2.783 1.00 81.19 398 LYS A C 1
ATOM 3016 O O . LYS A 1 398 ? 19.078 -24.886 -3.711 1.00 81.19 398 LYS A O 1
ATOM 3021 N N . ASP A 1 399 ? 17.133 -25.169 -2.624 1.00 80.31 399 ASP A N 1
ATOM 3022 C CA . ASP A 1 399 ? 16.294 -24.409 -3.560 1.00 80.31 399 ASP A CA 1
ATOM 3023 C C . ASP A 1 399 ? 16.389 -22.886 -3.347 1.00 80.31 399 ASP A C 1
ATOM 3025 O O . ASP A 1 399 ? 15.894 -22.105 -4.158 1.00 80.31 399 ASP A O 1
ATOM 3029 N N . SER A 1 400 ? 17.058 -22.445 -2.276 1.00 79.19 400 SER A N 1
ATOM 3030 C CA . SER A 1 400 ? 17.242 -21.033 -1.915 1.00 79.19 400 SER A CA 1
ATOM 3031 C C . SER A 1 400 ? 18.703 -20.570 -1.978 1.00 79.19 400 SER A C 1
ATOM 3033 O O . SER A 1 400 ? 19.036 -19.492 -1.496 1.00 79.19 400 SER A O 1
ATOM 3035 N N . LEU A 1 401 ? 19.596 -21.321 -2.628 1.00 77.44 401 LEU A N 1
ATOM 3036 C CA . LEU A 1 401 ? 20.999 -20.907 -2.798 1.00 77.44 401 LEU A CA 1
ATOM 3037 C C . LEU A 1 401 ? 21.158 -19.629 -3.642 1.00 77.44 401 LEU A C 1
ATOM 3039 O O . LEU A 1 401 ? 22.135 -18.905 -3.489 1.00 77.44 401 LEU A O 1
ATOM 3043 N N . GLY A 1 402 ? 20.184 -19.326 -4.507 1.00 73.56 402 GLY A N 1
ATOM 3044 C CA . GLY A 1 402 ? 20.128 -18.084 -5.288 1.00 73.56 402 GLY A CA 1
ATOM 3045 C C . GLY A 1 402 ? 19.543 -16.879 -4.540 1.00 73.56 402 GLY A C 1
ATOM 3046 O O . GLY A 1 402 ? 19.264 -15.862 -5.173 1.00 73.56 402 GLY A O 1
ATOM 3047 N N . THR A 1 403 ? 19.305 -16.986 -3.229 1.00 77.00 403 THR A N 1
ATOM 3048 C CA . THR A 1 403 ? 18.717 -15.907 -2.422 1.00 77.00 403 THR A CA 1
ATOM 3049 C C . THR A 1 403 ? 19.627 -14.681 -2.393 1.00 77.00 403 THR A C 1
ATOM 3051 O O . THR A 1 403 ? 20.797 -14.770 -2.023 1.00 77.00 403 THR A O 1
ATOM 3054 N N . SER A 1 404 ? 19.074 -13.501 -2.680 1.00 78.75 404 SER A N 1
ATOM 3055 C CA . SER A 1 404 ? 19.758 -12.235 -2.411 1.00 78.75 404 SER A CA 1
ATOM 3056 C C . SER A 1 404 ? 19.573 -11.828 -0.949 1.00 78.75 404 SER A C 1
ATOM 3058 O O . SER A 1 404 ? 18.442 -11.630 -0.502 1.00 78.75 404 SER A O 1
ATOM 3060 N N . ILE A 1 405 ? 20.668 -11.696 -0.197 1.00 84.81 405 ILE A N 1
ATOM 3061 C CA . ILE A 1 405 ? 20.630 -11.279 1.211 1.00 84.81 405 ILE A CA 1
ATOM 3062 C C . ILE A 1 405 ? 21.090 -9.826 1.328 1.00 84.81 405 ILE A C 1
ATOM 3064 O O . ILE A 1 405 ? 22.200 -9.485 0.922 1.00 84.81 405 ILE A O 1
ATOM 3068 N N . THR A 1 406 ? 20.246 -8.967 1.900 1.00 82.12 406 THR A N 1
ATOM 3069 C CA . THR A 1 406 ? 20.564 -7.555 2.166 1.00 82.12 406 THR A CA 1
ATOM 3070 C C . THR A 1 406 ? 20.571 -7.294 3.664 1.00 82.12 406 THR A C 1
ATOM 3072 O O . THR A 1 406 ? 19.602 -7.608 4.348 1.00 82.12 406 THR A O 1
ATOM 3075 N N . THR A 1 407 ? 21.631 -6.674 4.180 1.00 82.62 407 THR A N 1
ATOM 3076 C CA . THR A 1 407 ? 21.750 -6.328 5.604 1.00 82.62 407 THR A CA 1
ATOM 3077 C C . THR A 1 407 ? 21.952 -4.829 5.799 1.00 82.62 407 THR A C 1
ATOM 3079 O O . THR A 1 407 ? 22.799 -4.237 5.130 1.00 82.62 407 THR A O 1
ATOM 3082 N N . ALA A 1 408 ? 21.252 -4.225 6.756 1.00 78.56 408 ALA A N 1
ATOM 3083 C CA . ALA A 1 408 ? 21.435 -2.832 7.160 1.00 78.56 408 ALA A CA 1
ATOM 3084 C C . ALA A 1 408 ? 21.390 -2.709 8.688 1.00 78.56 408 ALA A C 1
ATOM 3086 O O . ALA A 1 408 ? 20.589 -3.368 9.342 1.00 78.56 408 ALA A O 1
ATOM 3087 N N . LYS A 1 409 ? 22.280 -1.899 9.283 1.00 85.00 409 LYS A N 1
ATOM 3088 C CA . LYS A 1 409 ? 22.326 -1.640 10.743 1.00 85.00 409 LYS A CA 1
ATOM 3089 C C . LYS A 1 409 ? 22.214 -2.906 11.613 1.00 85.00 409 LYS A C 1
ATOM 3091 O O . LYS A 1 409 ? 21.595 -2.881 12.671 1.00 85.00 409 LYS A O 1
ATOM 3096 N N . SER A 1 410 ? 22.784 -4.011 11.145 1.00 84.38 410 SER A N 1
ATOM 3097 C CA . SER A 1 410 ? 22.598 -5.330 11.744 1.00 84.38 410 SER A CA 1
ATOM 3098 C C . SER A 1 410 ? 23.941 -5.968 12.077 1.00 84.38 410 SER A C 1
ATOM 3100 O O . SER A 1 410 ? 24.940 -5.701 11.409 1.00 84.38 410 SER A O 1
ATOM 3102 N N . SER A 1 411 ? 23.964 -6.790 13.123 1.00 82.38 411 SER A N 1
ATOM 3103 C CA . SER A 1 411 ? 25.169 -7.439 13.648 1.00 82.38 411 SER A CA 1
ATOM 3104 C C . SER A 1 411 ? 24.915 -8.916 13.932 1.00 82.38 411 SER A C 1
ATOM 3106 O O . SER A 1 411 ? 23.777 -9.313 14.172 1.00 82.38 411 SER A O 1
ATOM 3108 N N . GLU A 1 412 ? 25.979 -9.722 13.939 1.00 82.81 412 GLU A N 1
ATOM 3109 C CA . GLU A 1 412 ? 25.929 -11.163 14.253 1.00 82.81 412 GLU A CA 1
ATOM 3110 C C . GLU A 1 412 ? 24.980 -11.934 13.316 1.00 82.81 412 GLU A C 1
ATOM 3112 O O . GLU A 1 412 ? 24.128 -12.708 13.754 1.00 82.81 412 GLU A O 1
ATOM 3117 N N . ILE A 1 413 ? 25.097 -11.669 12.009 1.00 82.06 413 ILE A N 1
ATOM 3118 C CA . ILE A 1 413 ? 24.309 -12.339 10.970 1.00 82.06 413 ILE A CA 1
ATOM 3119 C C . ILE A 1 413 ? 25.113 -13.508 10.409 1.00 82.06 413 ILE A C 1
ATOM 3121 O O . ILE A 1 413 ? 26.165 -13.290 9.803 1.00 82.06 413 ILE A O 1
ATOM 3125 N N . ASN A 1 414 ? 24.599 -14.722 10.590 1.00 82.06 414 ASN A N 1
ATOM 3126 C CA . ASN A 1 414 ? 25.208 -15.958 10.111 1.00 82.06 414 ASN A CA 1
ATOM 3127 C C . ASN A 1 414 ? 24.271 -16.650 9.121 1.00 82.06 414 ASN A C 1
ATOM 3129 O O . ASN A 1 414 ? 23.080 -16.815 9.388 1.00 82.06 414 ASN A O 1
ATOM 3133 N N . VAL A 1 415 ? 24.816 -17.062 7.982 1.00 84.69 415 VAL A N 1
ATOM 3134 C CA . VAL A 1 415 ? 24.107 -17.804 6.939 1.00 84.69 415 VAL A CA 1
ATOM 3135 C C . VAL A 1 415 ? 24.639 -19.227 6.920 1.00 84.69 415 VAL A C 1
ATOM 3137 O O . VAL A 1 415 ? 25.840 -19.439 6.783 1.00 84.69 415 VAL A O 1
ATOM 3140 N N . LEU A 1 416 ? 23.751 -20.201 7.062 1.00 81.12 416 LEU A N 1
ATOM 3141 C CA . LEU A 1 416 ? 24.065 -21.616 7.009 1.00 81.12 416 LEU A CA 1
ATOM 3142 C C . LEU A 1 416 ? 23.582 -22.173 5.673 1.00 81.12 416 LEU A C 1
ATOM 3144 O O . LEU A 1 416 ? 22.441 -21.942 5.263 1.00 81.12 416 LEU A O 1
ATOM 3148 N N . VAL A 1 417 ? 24.473 -22.903 5.007 1.00 80.38 417 VAL A N 1
ATOM 3149 C CA . VAL A 1 417 ? 24.253 -23.544 3.707 1.00 80.38 417 VAL A CA 1
ATOM 3150 C C . VAL A 1 417 ? 24.318 -25.069 3.905 1.00 80.38 417 VAL A C 1
ATOM 3152 O O . VAL A 1 417 ? 25.192 -25.535 4.636 1.00 80.38 417 VAL A O 1
ATOM 3155 N N . PRO A 1 418 ? 23.404 -25.869 3.323 1.00 76.06 418 PRO A N 1
ATOM 3156 C CA . PRO A 1 418 ? 23.295 -27.293 3.623 1.00 76.06 418 PRO A CA 1
ATOM 3157 C C . PRO A 1 418 ? 24.361 -28.086 2.856 1.00 76.06 418 PRO A C 1
ATOM 3159 O O . PRO A 1 418 ? 24.527 -27.901 1.651 1.00 76.06 418 PRO A O 1
ATOM 3162 N N . THR A 1 419 ? 25.051 -29.011 3.531 1.00 58.50 419 THR A N 1
ATOM 3163 C CA . THR A 1 419 ? 26.303 -29.631 3.044 1.00 58.50 419 THR A CA 1
ATOM 3164 C C . THR A 1 419 ? 26.168 -31.100 2.606 1.00 58.50 419 THR A C 1
ATOM 3166 O O . THR A 1 419 ? 27.142 -31.844 2.620 1.00 58.50 419 THR A O 1
ATOM 3169 N N . GLY A 1 420 ? 24.979 -31.580 2.212 1.00 56.22 420 GLY A N 1
ATOM 3170 C CA . GLY A 1 420 ? 24.832 -32.978 1.770 1.00 56.22 420 GLY A CA 1
ATOM 3171 C C . GLY A 1 420 ? 23.431 -33.415 1.313 1.00 56.22 420 GLY A C 1
ATOM 3172 O O . GLY A 1 420 ? 22.493 -32.611 1.312 1.00 56.22 420 GLY A O 1
ATOM 3173 N N . PRO A 1 421 ? 23.256 -34.682 0.879 1.00 48.25 421 PRO A N 1
ATOM 3174 C CA . PRO A 1 421 ? 21.968 -35.261 0.467 1.00 48.25 421 PRO A CA 1
ATOM 3175 C C . PRO A 1 421 ? 20.909 -35.233 1.575 1.00 48.25 421 PRO A C 1
ATOM 3177 O O . PRO A 1 421 ? 19.749 -34.962 1.273 1.00 48.25 421 PRO A O 1
ATOM 3180 N N . ASP A 1 422 ? 21.342 -35.390 2.829 1.00 50.28 422 ASP A N 1
ATOM 3181 C CA . ASP A 1 422 ? 20.481 -35.627 3.996 1.00 50.28 422 ASP A CA 1
ATOM 3182 C C . ASP A 1 422 ? 20.152 -34.366 4.821 1.00 50.28 422 ASP A C 1
ATOM 3184 O O . ASP A 1 422 ? 19.479 -34.453 5.843 1.00 50.28 422 ASP A O 1
ATOM 3188 N N . GLY A 1 423 ? 20.569 -33.174 4.373 1.00 48.22 423 GLY A N 1
ATOM 3189 C CA . GLY A 1 423 ? 20.164 -31.906 5.000 1.00 48.22 423 GLY A CA 1
ATOM 3190 C C . GLY A 1 423 ? 20.854 -31.569 6.328 1.00 48.22 423 GLY A C 1
ATOM 3191 O O . GLY A 1 423 ? 20.394 -30.664 7.023 1.00 48.22 423 GLY A O 1
ATOM 3192 N N . ASP A 1 424 ? 21.953 -32.248 6.665 1.00 46.81 424 ASP A N 1
ATOM 3193 C CA . ASP A 1 424 ? 22.805 -31.872 7.795 1.00 46.81 424 ASP A CA 1
ATOM 3194 C C . ASP A 1 424 ? 23.570 -30.568 7.508 1.00 46.81 424 ASP A C 1
ATOM 3196 O O . ASP A 1 424 ? 24.143 -30.372 6.431 1.00 46.81 424 ASP A O 1
ATOM 3200 N N . TRP A 1 425 ? 23.582 -29.675 8.501 1.00 49.06 425 TRP A N 1
ATOM 3201 C CA . TRP A 1 425 ? 24.334 -28.419 8.500 1.00 49.06 425 TRP A CA 1
ATOM 3202 C C . TRP A 1 425 ? 25.664 -28.660 9.215 1.00 49.06 425 TRP A C 1
ATOM 3204 O O . TRP A 1 425 ? 25.720 -28.663 10.448 1.00 49.06 425 TRP A O 1
ATOM 3214 N N . LEU A 1 426 ? 26.740 -28.931 8.474 1.00 38.03 426 LEU A N 1
ATOM 3215 C CA . LEU A 1 426 ? 28.044 -29.152 9.098 1.00 38.03 426 LEU A CA 1
ATOM 3216 C C . LEU A 1 426 ? 28.657 -27.828 9.572 1.00 38.03 426 LEU A C 1
ATOM 3218 O O . LEU A 1 426 ? 28.825 -26.872 8.817 1.00 38.03 426 LEU A O 1
ATOM 3222 N N . ARG A 1 427 ? 29.044 -27.810 10.849 1.00 33.03 427 ARG A N 1
ATOM 3223 C CA . ARG A 1 427 ? 29.824 -26.750 11.494 1.00 33.03 427 ARG A CA 1
ATOM 3224 C C . ARG A 1 427 ? 31.293 -26.893 11.076 1.00 33.03 427 ARG A C 1
ATOM 3226 O O . ARG A 1 427 ? 32.088 -27.482 11.802 1.00 33.03 427 ARG A O 1
ATOM 3233 N N . GLY A 1 428 ? 31.627 -26.439 9.870 1.00 27.72 428 GLY A N 1
ATOM 3234 C CA . GLY A 1 428 ? 32.989 -26.453 9.332 1.00 27.72 428 GLY A CA 1
ATOM 3235 C C . GLY A 1 428 ? 33.581 -25.047 9.254 1.00 27.72 428 GLY A C 1
ATOM 3236 O O . GLY A 1 428 ? 33.049 -24.202 8.542 1.00 27.72 428 GLY A O 1
ATOM 3237 N N . SER A 1 429 ? 34.681 -24.804 9.972 1.00 30.34 429 SER A N 1
ATOM 3238 C CA . SER A 1 429 ? 35.531 -23.620 9.795 1.00 30.34 429 SER A CA 1
ATOM 3239 C C . SER A 1 429 ? 36.398 -23.799 8.549 1.00 30.34 429 SER A C 1
ATOM 3241 O O . SER A 1 429 ? 37.169 -24.756 8.495 1.00 30.34 429 SER A O 1
ATOM 3243 N N . LEU A 1 430 ? 36.321 -22.882 7.580 1.00 27.12 430 LEU A N 1
ATOM 3244 C CA . LEU A 1 430 ? 37.312 -22.746 6.506 1.00 27.12 430 LEU A CA 1
ATOM 3245 C C . LEU A 1 430 ? 37.493 -21.276 6.101 1.00 27.12 430 LEU A C 1
ATOM 3247 O O . LEU A 1 430 ? 36.552 -20.486 6.057 1.00 27.12 430 LEU A O 1
ATOM 3251 N N . GLU A 1 431 ? 38.757 -20.930 5.871 1.00 27.33 431 GLU A N 1
ATOM 3252 C CA . GLU A 1 431 ? 39.294 -19.587 5.683 1.00 27.33 431 GLU A CA 1
ATOM 3253 C C . GLU A 1 431 ? 38.929 -18.937 4.332 1.00 27.33 431 GLU A C 1
ATOM 3255 O O . GLU A 1 431 ? 38.961 -19.562 3.278 1.00 27.33 431 GLU A O 1
ATOM 3260 N N . LEU A 1 432 ? 38.705 -17.620 4.405 1.00 29.12 432 LEU A N 1
ATOM 3261 C CA . LEU A 1 432 ? 39.082 -16.583 3.434 1.00 29.12 432 LEU A CA 1
ATOM 3262 C C . LEU A 1 432 ? 38.594 -16.713 1.974 1.00 29.12 432 LEU A C 1
ATOM 3264 O O . LEU A 1 432 ? 39.299 -17.203 1.099 1.00 29.12 432 LEU A O 1
ATOM 3268 N N . VAL A 1 433 ? 37.492 -16.019 1.663 1.00 24.61 433 VAL A N 1
ATOM 3269 C CA . VAL A 1 433 ? 37.413 -15.210 0.432 1.00 24.61 433 VAL A CA 1
ATOM 3270 C C . VAL A 1 433 ? 36.549 -13.972 0.664 1.00 24.61 433 VAL A C 1
ATOM 3272 O O . VAL A 1 433 ? 35.329 -14.030 0.782 1.00 24.61 433 VAL A O 1
ATOM 3275 N N . SER A 1 434 ? 37.224 -12.829 0.745 1.00 34.88 434 SER A N 1
ATOM 3276 C CA . SER A 1 434 ? 36.625 -11.506 0.613 1.00 34.88 434 SER A CA 1
ATOM 3277 C C . SER A 1 434 ? 36.379 -11.231 -0.865 1.00 34.88 434 SER A C 1
ATOM 3279 O O . SER A 1 434 ? 37.337 -11.231 -1.637 1.00 34.88 434 SER A O 1
ATOM 3281 N N . SER A 1 435 ? 35.126 -10.997 -1.256 1.00 26.06 435 SER A N 1
ATOM 3282 C CA . SER A 1 435 ? 34.736 -10.015 -2.277 1.00 26.06 435 SER A CA 1
ATOM 3283 C C . SER A 1 435 ? 33.216 -9.925 -2.376 1.00 26.06 435 SER A C 1
ATOM 3285 O O . SER A 1 435 ? 32.501 -10.923 -2.369 1.00 26.06 435 SER A O 1
ATOM 3287 N N . ILE A 1 436 ? 32.741 -8.687 -2.472 1.00 29.42 436 ILE A N 1
ATOM 3288 C CA . ILE A 1 436 ? 31.388 -8.318 -2.889 1.00 29.42 436 ILE A CA 1
ATOM 3289 C C . ILE A 1 436 ? 31.034 -9.016 -4.214 1.00 29.42 436 ILE A C 1
ATOM 3291 O O . ILE A 1 436 ? 31.910 -9.229 -5.048 1.00 29.42 436 ILE A O 1
ATOM 3295 N N . LEU A 1 437 ? 29.729 -9.257 -4.398 1.00 28.36 437 LEU A N 1
ATOM 3296 C CA . LEU A 1 437 ? 29.029 -9.870 -5.538 1.00 28.36 437 LEU A CA 1
ATOM 3297 C C . LEU A 1 437 ? 28.861 -11.402 -5.447 1.00 28.36 437 LEU A C 1
ATOM 3299 O O . LEU A 1 437 ? 29.571 -12.172 -6.092 1.00 28.36 437 LEU A O 1
ATOM 3303 N N . ILE A 1 438 ? 27.784 -11.853 -4.787 1.00 33.56 438 ILE A N 1
ATOM 3304 C CA . ILE A 1 438 ? 27.143 -13.131 -5.152 1.00 33.56 438 ILE A CA 1
ATOM 3305 C C . ILE A 1 438 ? 26.440 -12.916 -6.504 1.00 33.56 438 ILE A C 1
ATOM 3307 O O . ILE A 1 438 ? 25.229 -12.767 -6.609 1.00 33.56 438 ILE A O 1
ATOM 3311 N N . SER A 1 439 ? 27.254 -12.801 -7.548 1.00 27.23 439 SER A N 1
ATOM 3312 C CA . SER A 1 439 ? 26.880 -13.045 -8.940 1.00 27.23 439 SER A CA 1
ATOM 3313 C C . SER A 1 439 ? 27.886 -13.972 -9.627 1.00 27.23 439 SER A C 1
ATOM 3315 O O . SER A 1 439 ? 27.622 -14.402 -10.745 1.00 27.23 439 SER A O 1
ATOM 3317 N N . CYS A 1 440 ? 29.012 -14.315 -8.996 1.00 27.03 440 CYS A N 1
ATOM 3318 C CA . CYS A 1 440 ? 30.038 -15.148 -9.616 1.00 27.03 440 CYS A CA 1
ATOM 3319 C C . CYS A 1 440 ? 30.715 -16.046 -8.572 1.00 27.03 440 CYS A C 1
ATOM 3321 O O . CYS A 1 440 ? 31.854 -15.798 -8.192 1.00 27.03 440 CYS A O 1
ATOM 3323 N N . VAL A 1 441 ? 30.043 -17.109 -8.126 1.00 30.72 441 VAL A N 1
ATOM 3324 C CA . VAL A 1 441 ? 30.753 -18.284 -7.602 1.00 30.72 441 VAL A CA 1
ATOM 3325 C C . VAL A 1 441 ? 30.297 -19.486 -8.411 1.00 30.72 441 VAL A C 1
ATOM 3327 O O . VAL A 1 441 ? 29.104 -19.768 -8.514 1.00 30.72 441 VAL A O 1
ATOM 3330 N N . SER A 1 442 ? 31.257 -20.151 -9.051 1.00 27.92 442 SER A N 1
ATOM 3331 C CA . SER A 1 442 ? 31.026 -21.414 -9.745 1.00 27.92 442 SER A CA 1
ATOM 3332 C C . SER A 1 442 ? 30.428 -22.441 -8.771 1.00 27.92 442 SER A C 1
ATOM 3334 O O . SER A 1 442 ? 30.836 -22.458 -7.610 1.00 27.92 442 SER A O 1
ATOM 3336 N N . PRO A 1 443 ? 29.514 -23.329 -9.204 1.00 34.00 443 PRO A N 1
ATOM 3337 C CA . PRO A 1 443 ? 28.641 -24.094 -8.302 1.00 34.00 443 PRO A CA 1
ATOM 3338 C C . PRO A 1 443 ? 29.315 -25.167 -7.431 1.00 34.00 443 PRO A C 1
ATOM 3340 O O . PRO A 1 443 ? 28.619 -26.013 -6.881 1.00 34.00 443 PRO A O 1
ATOM 3343 N N . SER A 1 444 ? 30.644 -25.227 -7.359 1.00 29.89 444 SER A N 1
ATOM 3344 C CA . SER A 1 444 ? 31.331 -26.469 -7.012 1.00 29.89 444 SER A CA 1
ATOM 3345 C C . SER A 1 444 ? 32.017 -26.528 -5.652 1.00 29.89 444 SER A C 1
ATOM 3347 O O . SER A 1 444 ? 32.597 -27.572 -5.430 1.00 29.89 444 SER A O 1
ATOM 3349 N N . ASN A 1 445 ? 31.992 -25.512 -4.772 1.00 36.66 445 ASN A N 1
ATOM 3350 C CA . ASN A 1 445 ? 32.567 -25.613 -3.407 1.00 36.66 445 ASN A CA 1
ATOM 3351 C C . ASN A 1 445 ? 32.113 -24.463 -2.469 1.00 36.66 445 ASN A C 1
ATOM 3353 O O . ASN A 1 445 ? 32.891 -23.550 -2.198 1.00 36.66 445 ASN A O 1
ATOM 3357 N N . ILE A 1 446 ? 30.876 -24.475 -1.962 1.00 46.75 446 ILE A N 1
ATOM 3358 C CA . ILE A 1 446 ? 30.466 -23.569 -0.868 1.00 46.75 446 ILE A CA 1
ATOM 3359 C C . ILE A 1 446 ? 29.809 -24.415 0.224 1.00 46.75 446 ILE A C 1
ATOM 3361 O O . ILE A 1 446 ? 28.644 -24.786 0.108 1.00 46.75 446 ILE A O 1
ATOM 3365 N N . GLU A 1 447 ? 30.576 -24.757 1.257 1.00 50.41 447 GLU A N 1
ATOM 3366 C CA . GLU A 1 447 ? 30.134 -25.562 2.399 1.00 50.41 447 GLU A CA 1
ATOM 3367 C C . GLU A 1 447 ? 30.456 -24.802 3.699 1.00 50.41 447 GLU A C 1
ATOM 3369 O O . GLU A 1 447 ? 31.614 -24.438 3.904 1.00 50.41 447 GLU A O 1
ATOM 3374 N N . GLY A 1 448 ? 29.463 -24.556 4.572 1.00 58.72 448 GLY A N 1
ATOM 3375 C CA . GLY A 1 448 ? 29.702 -24.050 5.937 1.00 58.72 448 GLY A CA 1
ATOM 3376 C C . GLY A 1 448 ? 28.807 -22.907 6.444 1.00 58.72 448 GLY A C 1
ATOM 3377 O O . GLY A 1 448 ? 27.834 -22.492 5.811 1.00 58.72 448 GLY A O 1
ATOM 3378 N N . GLU A 1 449 ? 29.140 -22.430 7.650 1.00 62.41 449 GLU A N 1
ATOM 3379 C CA . GLU A 1 449 ? 28.572 -21.236 8.291 1.00 62.41 449 GLU A CA 1
ATOM 3380 C C . GLU A 1 449 ? 29.312 -19.988 7.794 1.00 62.41 449 GLU A C 1
ATOM 3382 O O . GLU A 1 449 ? 30.533 -19.883 7.901 1.00 62.41 449 GLU A O 1
ATOM 3387 N N . HIS A 1 450 ? 28.565 -19.020 7.273 1.00 72.12 450 HIS A N 1
ATOM 3388 C CA . HIS A 1 450 ? 29.107 -17.787 6.718 1.00 72.12 450 HIS A CA 1
ATOM 3389 C C . HIS A 1 450 ? 28.611 -16.578 7.505 1.00 72.12 450 HIS A C 1
ATOM 3391 O O . HIS A 1 450 ? 27.452 -16.173 7.391 1.00 72.12 450 HIS A O 1
ATOM 3397 N N . SER A 1 451 ? 29.501 -15.964 8.281 1.00 71.75 451 SER A N 1
ATOM 3398 C CA . SER A 1 451 ? 29.229 -14.665 8.897 1.00 71.75 451 SER A CA 1
ATOM 3399 C C . SER A 1 451 ? 29.287 -13.550 7.853 1.00 71.75 451 SER A C 1
ATOM 3401 O O . SER A 1 451 ? 30.266 -13.419 7.115 1.00 71.75 451 SER A O 1
ATOM 3403 N N . LEU A 1 452 ? 28.247 -12.718 7.801 1.00 69.75 452 LEU A N 1
ATOM 3404 C CA . LEU A 1 452 ? 28.206 -11.576 6.889 1.00 69.75 452 LEU A CA 1
ATOM 3405 C C . LEU A 1 452 ? 29.041 -10.403 7.431 1.00 69.75 452 LEU A C 1
ATOM 3407 O O . LEU A 1 452 ? 29.062 -10.162 8.645 1.00 69.75 452 LEU A O 1
ATOM 3411 N N . PRO A 1 453 ? 29.720 -9.644 6.549 1.00 71.75 453 PRO A N 1
ATOM 3412 C CA . PRO A 1 453 ? 30.529 -8.503 6.950 1.00 71.75 453 PRO A CA 1
ATOM 3413 C C . PRO A 1 453 ? 29.657 -7.392 7.543 1.00 71.75 453 PRO A C 1
ATOM 3415 O O . PRO A 1 453 ? 28.641 -6.993 6.976 1.00 71.75 453 PRO A O 1
ATOM 3418 N N . GLN A 1 454 ? 30.087 -6.866 8.688 1.00 73.81 454 GLN A N 1
ATOM 3419 C CA . GLN A 1 454 ? 29.367 -5.820 9.430 1.00 73.81 454 GLN A CA 1
ATOM 3420 C C . GLN A 1 454 ? 30.027 -4.444 9.300 1.00 73.81 454 GLN A C 1
ATOM 3422 O O . GLN A 1 454 ? 29.405 -3.421 9.583 1.00 73.81 454 GLN A O 1
ATOM 3427 N N . GLN A 1 455 ? 31.295 -4.412 8.892 1.00 70.69 455 GLN A N 1
ATOM 3428 C CA . GLN A 1 455 ? 32.080 -3.193 8.742 1.00 70.69 455 GLN A CA 1
ATOM 3429 C C . GLN A 1 455 ? 32.482 -3.019 7.283 1.00 70.69 455 GLN A C 1
ATOM 3431 O O . GLN A 1 455 ? 32.731 -3.996 6.577 1.00 70.69 455 GLN A O 1
ATOM 3436 N N . TYR A 1 456 ? 32.568 -1.765 6.848 1.00 79.62 456 TYR A N 1
ATOM 3437 C CA . TYR A 1 456 ? 32.974 -1.394 5.501 1.00 79.62 456 TYR A CA 1
ATOM 3438 C C . TYR A 1 456 ? 34.078 -0.342 5.585 1.00 79.62 456 TYR A C 1
ATOM 3440 O O . TYR A 1 456 ? 34.009 0.583 6.394 1.00 79.62 456 TYR A O 1
ATOM 3448 N N . ILE A 1 457 ? 35.106 -0.497 4.757 1.00 79.88 457 ILE A N 1
ATOM 3449 C CA . ILE A 1 457 ? 36.169 0.486 4.577 1.00 79.88 457 ILE A CA 1
ATOM 3450 C C . ILE A 1 457 ? 35.820 1.323 3.353 1.00 79.88 457 ILE A C 1
ATOM 3452 O O . ILE A 1 457 ? 35.552 0.784 2.276 1.00 79.88 457 ILE A O 1
ATOM 3456 N N . HIS A 1 458 ? 35.872 2.641 3.521 1.00 85.31 458 HIS A N 1
ATOM 3457 C CA . HIS A 1 458 ? 35.668 3.612 2.453 1.00 85.31 458 HIS A CA 1
ATOM 3458 C C . HIS A 1 458 ? 37.002 4.287 2.128 1.00 85.31 458 HIS A C 1
ATOM 3460 O O . HIS A 1 458 ? 37.625 4.876 3.012 1.00 85.31 458 HIS A O 1
ATOM 3466 N N . VAL A 1 459 ? 37.443 4.214 0.872 1.00 87.81 459 VAL A N 1
ATOM 3467 C CA . VAL A 1 459 ? 38.689 4.844 0.407 1.00 87.81 459 VAL A CA 1
ATOM 3468 C C . VAL A 1 459 ? 38.379 5.770 -0.762 1.00 87.81 459 VAL A C 1
ATOM 3470 O O . VAL A 1 459 ? 37.677 5.383 -1.689 1.00 87.81 459 VAL A O 1
ATOM 3473 N N . PHE A 1 460 ? 38.899 6.997 -0.728 1.00 84.88 460 PHE A N 1
ATOM 3474 C CA . PHE A 1 460 ? 38.781 7.932 -1.846 1.00 84.88 460 PHE A CA 1
ATOM 3475 C C . PHE A 1 460 ? 39.938 7.714 -2.829 1.00 84.88 460 PHE A C 1
ATOM 3477 O O . PHE A 1 460 ? 41.098 7.924 -2.467 1.00 84.88 460 PHE A O 1
ATOM 3484 N N . LYS A 1 461 ? 39.632 7.274 -4.053 1.00 86.00 461 LYS A N 1
ATOM 3485 C CA . LYS A 1 461 ? 40.595 7.026 -5.138 1.00 86.00 461 LYS A CA 1
ATOM 3486 C C . LYS A 1 461 ? 40.016 7.495 -6.466 1.00 86.00 461 LYS A C 1
ATOM 3488 O O . LYS A 1 461 ? 38.818 7.383 -6.688 1.00 86.00 461 LYS A O 1
ATOM 3493 N N . ASP A 1 462 ? 40.863 8.051 -7.329 1.00 86.81 462 ASP A N 1
ATOM 3494 C CA . ASP A 1 462 ? 40.501 8.461 -8.696 1.00 86.81 462 ASP A CA 1
ATOM 3495 C C . ASP A 1 462 ? 39.232 9.334 -8.790 1.00 86.81 462 ASP A C 1
ATOM 3497 O O . ASP A 1 462 ? 38.452 9.247 -9.734 1.00 86.81 462 ASP A O 1
ATOM 3501 N N . GLY A 1 463 ? 39.016 10.199 -7.791 1.00 85.69 463 GLY A N 1
ATOM 3502 C CA . GLY A 1 463 ? 37.868 11.109 -7.744 1.00 85.69 463 GLY A CA 1
ATOM 3503 C C . GLY A 1 463 ? 36.550 10.477 -7.277 1.00 85.69 463 GLY A C 1
ATOM 3504 O O . GLY A 1 463 ? 35.529 11.161 -7.289 1.00 85.69 463 GLY A O 1
ATOM 3505 N N . GLN A 1 464 ? 36.554 9.215 -6.839 1.00 79.12 464 GLN A N 1
ATOM 3506 C CA . GLN A 1 464 ? 35.377 8.494 -6.351 1.00 79.12 464 GLN A CA 1
ATOM 3507 C C . GLN A 1 464 ? 35.645 7.779 -5.016 1.00 79.12 464 GLN A C 1
ATOM 3509 O O . GLN A 1 464 ? 36.782 7.490 -4.648 1.00 79.12 464 GLN A O 1
ATOM 3514 N N . PHE A 1 465 ? 34.582 7.503 -4.257 1.00 87.25 465 PHE A N 1
ATOM 3515 C CA . PHE A 1 465 ? 34.666 6.661 -3.063 1.00 87.25 465 PHE A CA 1
ATOM 3516 C C . PHE A 1 465 ? 34.474 5.192 -3.441 1.00 87.25 465 PHE A C 1
ATOM 3518 O O . PHE A 1 465 ? 33.423 4.809 -3.950 1.00 87.25 465 PHE A O 1
ATOM 3525 N N . GLU A 1 466 ? 35.459 4.361 -3.123 1.00 86.44 466 GLU A N 1
ATOM 3526 C CA . GLU A 1 466 ? 35.368 2.906 -3.189 1.00 86.44 466 GLU A CA 1
ATOM 3527 C C . GLU A 1 466 ? 34.997 2.359 -1.809 1.00 86.44 466 GLU A C 1
ATOM 3529 O O . GLU A 1 466 ? 35.585 2.748 -0.798 1.00 86.44 466 GLU A O 1
ATOM 3534 N N . THR A 1 467 ? 34.016 1.455 -1.754 1.00 77.31 467 THR A N 1
ATOM 3535 C CA . THR A 1 467 ? 33.570 0.814 -0.509 1.00 77.31 467 THR A CA 1
ATOM 3536 C C . THR A 1 467 ? 33.836 -0.681 -0.577 1.00 77.31 467 THR A C 1
ATOM 3538 O O . THR A 1 467 ? 33.383 -1.350 -1.502 1.00 77.31 467 THR A O 1
ATOM 3541 N N . THR A 1 468 ? 34.549 -1.212 0.413 1.00 79.81 468 THR A N 1
ATOM 3542 C CA . THR A 1 468 ? 34.898 -2.637 0.506 1.00 79.81 468 THR A CA 1
ATOM 3543 C C . THR A 1 468 ? 34.485 -3.193 1.867 1.00 79.81 468 THR A C 1
ATOM 3545 O O . THR A 1 468 ? 34.560 -2.468 2.859 1.00 79.81 468 THR A O 1
ATOM 3548 N N . PRO A 1 469 ? 34.012 -4.445 1.957 1.00 76.69 469 PRO A N 1
ATOM 3549 C CA . PRO A 1 469 ? 33.634 -5.033 3.229 1.00 76.69 469 PRO A CA 1
ATOM 3550 C C . PRO A 1 469 ? 34.892 -5.447 3.994 1.00 76.69 469 PRO A C 1
ATOM 3552 O O . PRO A 1 469 ? 35.860 -5.941 3.412 1.00 76.69 469 PRO A O 1
ATOM 3555 N N . VAL A 1 470 ? 34.865 -5.298 5.313 1.00 74.81 470 VAL A N 1
ATOM 3556 C CA . VAL A 1 470 ? 35.890 -5.870 6.184 1.00 74.81 470 VAL A CA 1
ATOM 3557 C C . VAL A 1 470 ? 35.552 -7.334 6.405 1.00 74.81 470 VAL A C 1
ATOM 3559 O O . VAL A 1 470 ? 34.565 -7.675 7.059 1.00 74.81 470 VAL A O 1
ATOM 3562 N N . SER A 1 471 ? 36.383 -8.210 5.860 1.00 63.16 471 SER A N 1
ATOM 3563 C CA . SER A 1 471 ? 36.348 -9.633 6.166 1.00 63.16 471 SER A CA 1
ATOM 3564 C C . SER A 1 471 ? 36.995 -9.867 7.529 1.00 63.16 471 SER A C 1
ATOM 3566 O O . SER A 1 471 ? 38.218 -9.872 7.653 1.00 63.16 471 SER A O 1
ATOM 3568 N N . HIS A 1 472 ? 36.169 -10.055 8.553 1.00 53.16 472 HIS A N 1
ATOM 3569 C CA . HIS A 1 472 ? 36.596 -10.672 9.802 1.00 53.16 472 HIS A CA 1
ATOM 3570 C C . HIS A 1 472 ? 36.353 -12.175 9.662 1.00 53.16 472 HIS A C 1
ATOM 3572 O O . HIS A 1 472 ? 35.206 -12.613 9.682 1.00 53.16 472 HIS A O 1
ATOM 3578 N N . SER A 1 473 ? 37.407 -12.969 9.479 1.00 54.31 473 SER A N 1
ATOM 3579 C CA . SER A 1 473 ? 37.304 -14.411 9.703 1.00 54.31 473 SER A CA 1
ATOM 3580 C C . SER A 1 473 ? 37.022 -14.614 11.192 1.00 54.31 473 SER A C 1
ATOM 3582 O O . SER A 1 473 ? 37.863 -14.276 12.028 1.00 54.31 473 SER A O 1
ATOM 3584 N N . GLY A 1 474 ? 35.822 -15.091 11.528 1.00 46.69 474 GLY A N 1
ATOM 3585 C CA . GLY A 1 474 ? 35.563 -15.632 12.858 1.00 46.69 474 GLY A CA 1
ATOM 3586 C C . GLY A 1 474 ? 36.522 -16.799 13.087 1.00 46.69 474 GLY A C 1
ATOM 3587 O O . GLY A 1 474 ? 36.618 -17.674 12.230 1.00 46.69 474 GLY A O 1
ATOM 3588 N N . ALA A 1 475 ? 37.289 -16.741 14.175 1.00 28.42 475 ALA A N 1
ATOM 3589 C CA . ALA A 1 475 ? 38.131 -17.845 14.627 1.00 28.42 475 ALA A CA 1
ATOM 3590 C C . ALA A 1 475 ? 37.284 -19.042 15.079 1.00 28.42 475 ALA A C 1
ATOM 3592 O O . ALA A 1 475 ? 36.185 -18.797 15.634 1.00 28.42 475 ALA A O 1
#